Protein AF-0000000076598997 (afdb_homodimer)

Secondary structure (DSSP, 8-state):
--HHHHHSS-HHHHHHHHHHHHHHHHHHT---S-TTS-HHHHHHHHHHHHHH---HHHHHHHHTS-HHHHHHHHHHHHHHHHHHTGGGS--HHHHHTTS-EEEEEEEEE----TT-GGGEETTTTEEEEEEEEEE-TTS-EEEEPPPEETTS-HHHHHHHTTHHHHTTTS-EE--GGGBTBS-B-PPPPPTT----HHHHHHHHHHHHHHHHHHHHHHHHTTSGGGTS---S-HHHHHHHHHHHHHHHHHHHT-/--HHHHHSS-HHHHHHHHHHHHHHHHHHT---S-TTS-HHHHHHHHHHHHHH---HHHHHHHHTS-HHHHHHHHHHHHHHHHHHTGGGS--HHHHHTTS-EEEEEEEEE----TT-GGGEETTTTEEEEEEEEEE-TTS-EEEEPPPEETTS-HHHHHHHTTHHHHTTTS-EE--GGGBTBS-B-PPPPPTT----HHHHHHHHHHHHHHHHHHHHHHHHTTSGGGTS---S-HHHHHHHHHHHHHHHHHHHT-

InterPro domains:
  IPR027805 Transposase, Helix-turn-helix domain [PF13613] (45-85)
  IPR027806 Harbinger transposase-derived nuclease domain [PF13359] (103-247)

Solvent-accessible surface area (backbone atoms only — not comparable to full-atom values): 26616 Å² total; per-residue (Å²): 111,75,29,37,79,33,37,60,34,45,64,70,54,48,54,50,49,46,53,46,38,48,52,52,31,60,72,64,72,51,80,68,42,61,77,91,48,49,66,64,56,38,51,49,51,39,32,30,38,45,23,58,48,55,55,51,54,33,50,8,44,67,70,72,46,51,40,68,54,41,51,40,27,40,67,34,42,51,59,43,51,33,62,62,32,55,83,27,49,65,56,49,66,67,59,45,59,95,37,63,33,28,43,51,68,48,64,32,32,43,51,88,48,92,94,44,68,59,16,36,14,81,89,74,69,43,26,20,30,28,29,43,38,34,12,32,71,85,22,44,78,40,43,69,48,64,69,39,51,24,48,52,52,59,40,58,46,38,49,74,53,44,46,52,70,66,39,66,88,42,56,33,38,31,54,66,68,32,64,90,56,86,45,48,46,61,80,70,67,49,87,95,51,74,67,50,72,67,51,50,52,50,32,50,51,51,51,58,48,48,50,19,33,53,49,26,50,54,57,58,38,55,32,22,38,43,52,77,41,36,85,70,63,73,88,48,45,62,56,49,52,51,35,51,49,18,50,52,29,42,59,74,66,76,108,75,28,36,79,33,38,60,35,47,63,69,56,48,53,51,51,45,52,46,38,48,53,53,33,62,71,64,72,52,80,67,43,59,76,90,49,49,66,63,56,37,50,49,50,41,31,29,38,46,23,59,48,55,56,52,52,33,51,9,43,67,70,70,47,51,42,70,54,41,51,39,28,38,66,34,43,50,58,42,52,34,61,63,31,53,83,27,49,66,55,48,67,67,57,43,60,96,38,61,33,27,42,49,68,48,64,33,32,43,52,89,48,91,93,44,66,60,16,36,13,82,91,76,68,44,27,21,31,28,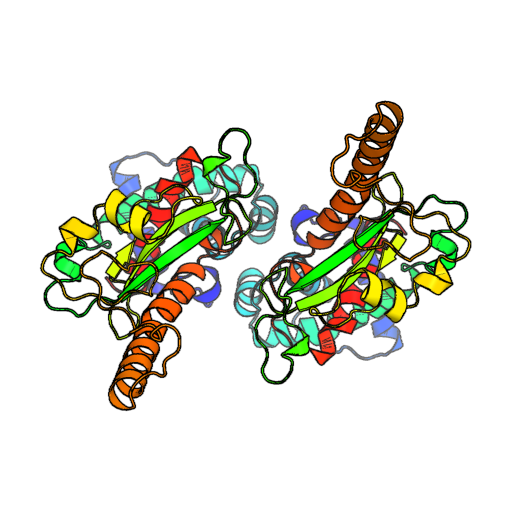30,42,38,33,12,32,73,83,22,45,80,39,43,68,47,64,70,38,51,23,48,52,51,61,40,58,46,39,50,74,53,44,48,54,71,66,40,66,90,42,57,32,38,31,54,65,68,34,63,91,57,88,46,48,46,61,80,71,64,50,88,95,52,72,66,49,73,67,52,49,53,51,34,51,51,50,51,58,47,48,51,18,32,53,50,28,50,52,57,57,37,57,32,22,37,43,52,76,42,36,85,69,62,73,87,49,46,61,57,49,52,51,34,52,49,20,50,51,29,42,60,74,67,79

Organism: Saccharopolyspora spinosa (NCBI:txid60894)

Foldseek 3Di:
DCLCLQLVAGPVLLVVLLVLLVVVCVVVVDQQADPVADSSRLSSLLSNCQLVVDQLCVSCVVSVHHSVNSVRSNVRVLVSLCVSLVVLQDDLLVLQPPAAKEKDKDWQAAFDDPPQCQQAAPVVRGGTWIKMWIAGLQQHTRDIFQTHRNNDQPLVVCVVSVVLVSCVVPAYAYECSVPPGNHDYQDDADVVHGDDPVSVVVNVVSVSSNVSNVSNVVSLCSSVSRPPHPHDDPVCVRVSSSSSSSSNSVRVPD/DCLCLQLVAGPVLLVVLLVLLVVVCVVVVDQQADPVADSSRLSSLLSNCQLVVDQLCVSCVVSVHHSVNSVRSNVRVLVSLCVSLVVLQDDLLVLQPPAAKEKDKDWQAAFDDPPQCQQAAPVVRGGTWIKMWIAGLQQHTRDIFQTHRNNDQPLVNCVVSVVLVSCVVPAYAYECSVPPGNHDYQDDADVVHGDDPVSVVVNVVSVSSNVSNVSNVVSLCSSVSRPPHPHDDPVCVRVSSSSSSSSNSVRVPD

Nearest PDB structures (foldseek):
  4ds4-assembly1_A  TM=4.817E-01  e=7.237E+00  Geobacillus kaustophilus HTA426
  3po4-assembly1_A  TM=4.121E-01  e=5.585E+00  Thermus aquaticus
  6p5c-assembly1_A  TM=4.788E-01  e=9.378E+00  Geobacillus stearothermophilus
  6ur2-assembly1_A  TM=4.073E-01  e=7.622E+00  Geobacillus stearothermophilus
  4ds4-assembly1_A  TM=4.816E-01  e=7.424E+00  Geobacillus kaustophilus HTA426

Radius of gyration: 25.44 Å; Cα contacts (8 Å, |Δi|>4): 843; chains: 2; bounding box: 68×63×60 Å

Structure (mmCIF, N/CA/C/O backbone):
data_AF-0000000076598997-model_v1
#
loop_
_entity.id
_entity.type
_entity.pdbx_description
1 polymer 'DDE superfamily endonuclease'
#
loop_
_atom_site.group_PDB
_atom_site.id
_atom_site.type_symbol
_atom_site.label_atom_id
_atom_site.label_alt_id
_atom_site.label_comp_id
_atom_site.label_asym_id
_atom_site.label_entity_id
_atom_site.label_seq_id
_atom_site.pdbx_PDB_ins_code
_atom_site.Cartn_x
_atom_site.Cartn_y
_atom_site.Cartn_z
_atom_site.occupancy
_atom_site.B_iso_or_equiv
_atom_site.auth_seq_id
_atom_site.auth_comp_id
_atom_site.auth_asym_id
_atom_site.auth_atom_id
_atom_site.pdbx_PDB_model_num
ATOM 1 N N . MET A 1 1 ? -20.531 1.032 13.383 1 53.44 1 MET A N 1
ATOM 2 C CA . MET A 1 1 ? -19.219 0.938 12.742 1 53.44 1 MET A CA 1
ATOM 3 C C . MET A 1 1 ? -18.125 1.504 13.641 1 53.44 1 MET A C 1
ATOM 5 O O . MET A 1 1 ? -18.328 2.516 14.312 1 53.44 1 MET A O 1
ATOM 9 N N . ARG A 1 2 ? -17.266 0.654 14.164 1 59.09 2 ARG A N 1
ATOM 10 C CA . ARG A 1 2 ? -16.094 1.183 14.852 1 59.09 2 ARG A CA 1
ATOM 11 C C . ARG A 1 2 ? -15.211 1.984 13.898 1 59.09 2 ARG A C 1
ATOM 13 O O . ARG A 1 2 ? -14.391 1.415 13.172 1 59.09 2 ARG A O 1
ATOM 20 N N . TYR A 1 3 ? -15.43 3.262 13.828 1 70.38 3 TYR A N 1
ATOM 21 C CA . TYR A 1 3 ? -15.102 4.16 12.727 1 70.38 3 TYR A CA 1
ATOM 22 C C . TYR A 1 3 ? -13.617 4.484 12.711 1 70.38 3 TYR A C 1
ATOM 24 O O . TYR A 1 3 ? -13.031 4.715 11.648 1 70.38 3 TYR A O 1
ATOM 32 N N . GLN A 1 4 ? -13.008 4.152 13.812 1 76.94 4 GLN A N 1
ATOM 33 C CA . GLN A 1 4 ? -11.695 4.781 13.914 1 76.94 4 GLN A CA 1
ATOM 34 C C . GLN A 1 4 ? -10.703 4.133 12.945 1 76.94 4 GLN A C 1
ATOM 36 O O . GLN A 1 4 ? -10.031 4.828 12.18 1 76.94 4 GLN A O 1
ATOM 41 N N . SER A 1 5 ? -10.758 2.873 12.844 1 81.31 5 SER A N 1
ATOM 42 C CA . SER A 1 5 ? -9.797 2.205 11.961 1 81.31 5 SER A CA 1
ATOM 43 C C . SER A 1 5 ? -10.203 2.33 10.5 1 81.31 5 SER A C 1
ATOM 45 O O . SER A 1 5 ? -9.352 2.389 9.617 1 81.31 5 SER A O 1
ATOM 47 N N . THR A 1 6 ? -11.414 2.496 10.273 1 89.12 6 THR A N 1
ATOM 48 C CA . THR A 1 6 ? -11.953 2.504 8.922 1 89.12 6 THR A CA 1
ATOM 49 C C . THR A 1 6 ? -11.898 3.906 8.32 1 89.12 6 THR A C 1
ATOM 51 O O . THR A 1 6 ? -11.477 4.082 7.18 1 89.12 6 THR A O 1
ATOM 54 N N . THR A 1 7 ? -12.211 4.891 9.18 1 92.25 7 THR A N 1
ATOM 55 C CA . THR A 1 7 ? -12.32 6.25 8.664 1 92.25 7 THR A CA 1
ATOM 56 C C . THR A 1 7 ? -11.195 7.129 9.203 1 92.25 7 THR A C 1
ATOM 58 O O . THR A 1 7 ? -10.945 8.219 8.68 1 92.25 7 THR A O 1
ATOM 61 N N . GLY A 1 8 ? -10.594 6.684 10.273 1 92.75 8 GLY A N 1
ATOM 62 C CA . GLY A 1 8 ? -9.586 7.5 10.938 1 92.75 8 GLY A CA 1
ATOM 63 C C . GLY A 1 8 ? -10.156 8.344 12.062 1 92.75 8 GLY A C 1
ATOM 64 O O . GLY A 1 8 ? -9.406 8.93 12.844 1 92.75 8 GLY A O 1
ATOM 65 N N . LEU A 1 9 ? -11.484 8.453 12.156 1 95 9 LEU A N 1
ATOM 66 C CA . LEU A 1 9 ? -12.156 9.25 13.18 1 95 9 LEU A CA 1
ATOM 67 C C . LEU A 1 9 ? -13.141 8.398 13.969 1 95 9 LEU A C 1
ATOM 69 O O . LEU A 1 9 ? -13.68 7.418 13.453 1 95 9 LEU A O 1
ATOM 73 N N . VAL A 1 10 ? -13.344 8.781 15.164 1 93.31 10 VAL A N 1
ATOM 74 C CA . VAL A 1 10 ? -14.352 8.102 15.969 1 93.31 10 VAL A CA 1
ATOM 75 C C . VAL A 1 10 ? -15.734 8.641 15.625 1 93.31 10 VAL A C 1
ATOM 77 O O . VAL A 1 10 ? -15.859 9.664 14.953 1 93.31 10 VAL A O 1
ATOM 80 N N . ALA A 1 11 ? -16.766 8.023 16.094 1 91.94 11 ALA A N 1
ATOM 81 C CA . ALA A 1 11 ? -18.156 8.312 15.703 1 91.94 11 ALA A CA 1
ATOM 82 C C . ALA A 1 11 ? -18.531 9.75 16.047 1 91.94 11 ALA A C 1
ATOM 84 O O . ALA A 1 11 ? -19.109 10.461 15.219 1 91.94 11 ALA A O 1
ATOM 85 N N . ASP A 1 12 ? -18.172 10.164 17.219 1 94.12 12 ASP A N 1
ATOM 86 C CA . ASP A 1 12 ? -18.516 11.516 17.656 1 94.12 12 ASP A CA 1
ATOM 87 C C . ASP A 1 12 ? -17.812 12.562 16.797 1 94.12 12 ASP A C 1
ATOM 89 O O . ASP A 1 12 ? -18.406 13.602 16.484 1 94.12 12 ASP A O 1
ATOM 93 N N . GLN A 1 13 ? -16.625 12.297 16.406 1 96.06 13 GLN A N 1
ATOM 94 C CA . GLN A 1 13 ? -15.875 13.219 15.555 1 96.06 13 GLN A CA 1
ATOM 95 C C . GLN A 1 13 ? -16.5 13.305 14.164 1 96.06 13 GLN A C 1
ATOM 97 O O . GLN A 1 13 ? -16.531 14.375 13.555 1 96.06 13 GLN A O 1
ATOM 102 N N . ILE A 1 14 ? -16.953 12.195 13.703 1 96.19 14 ILE A N 1
ATOM 103 C CA . ILE A 1 14 ? -17.594 12.18 12.391 1 96.19 14 ILE A CA 1
ATOM 104 C C . ILE A 1 14 ? -18.891 13 12.438 1 96.19 14 ILE A C 1
ATOM 106 O O . ILE A 1 14 ? -19.141 13.812 11.539 1 96.19 14 ILE A O 1
ATOM 110 N N . GLU A 1 15 ? -19.641 12.797 13.461 1 96.38 15 GLU A N 1
ATOM 111 C CA . GLU A 1 15 ? -20.891 13.523 13.609 1 96.38 15 GLU A CA 1
ATOM 112 C C . GLU A 1 15 ? -20.656 15.031 13.68 1 96.38 15 GLU A C 1
ATOM 114 O O . GLU A 1 15 ? -21.359 15.805 13.039 1 96.38 15 GLU A O 1
ATOM 119 N N . GLU A 1 16 ? -19.688 15.328 14.438 1 97.19 16 GLU A N 1
ATOM 120 C CA . GLU A 1 16 ? -19.344 16.75 14.555 1 97.19 16 GLU A CA 1
ATOM 121 C C . GLU A 1 16 ? -18.875 17.312 13.219 1 97.19 16 GLU A C 1
ATOM 123 O O . GLU A 1 16 ? -19.25 18.422 12.836 1 97.19 16 GLU A O 1
ATOM 128 N N . LEU A 1 17 ? -18.031 16.562 12.523 1 97.56 17 LEU A N 1
ATOM 129 C CA . LEU A 1 17 ? -17.531 17 11.219 1 97.56 17 LEU A CA 1
ATOM 130 C C . LEU A 1 17 ? -18.672 17.172 10.227 1 97.56 17 LEU A C 1
ATOM 132 O O . LEU A 1 17 ? -18.719 18.172 9.492 1 97.56 17 LEU A O 1
ATOM 136 N N . VAL A 1 18 ? -19.609 16.297 10.25 1 97.75 18 VAL A N 1
ATOM 137 C CA . VAL A 1 18 ? -20.766 16.359 9.383 1 97.75 18 VAL A CA 1
ATOM 138 C C . VAL A 1 18 ? -21.578 17.625 9.688 1 97.75 18 VAL A C 1
ATOM 140 O O . VAL A 1 18 ? -22.016 18.328 8.781 1 97.75 18 VAL A O 1
ATOM 143 N N . ALA A 1 19 ? -21.75 17.859 10.938 1 97.75 19 ALA A N 1
ATOM 144 C CA . ALA A 1 19 ? -22.484 19.047 11.359 1 97.75 19 ALA A CA 1
ATOM 145 C C . ALA A 1 19 ? -21.797 20.328 10.867 1 97.75 19 ALA A C 1
ATOM 147 O O . ALA A 1 19 ? -22.453 21.25 10.391 1 97.75 19 ALA A O 1
ATOM 148 N N . ARG A 1 20 ? -20.547 20.359 10.961 1 97.56 20 ARG A N 1
ATOM 149 C CA . ARG A 1 20 ? -19.781 21.531 10.516 1 97.56 20 ARG A CA 1
ATOM 150 C C . ARG A 1 20 ? -19.922 21.719 9.008 1 97.56 20 ARG A C 1
ATOM 152 O O . ARG A 1 20 ? -20.109 22.844 8.531 1 97.56 20 ARG A O 1
ATOM 159 N N . ILE A 1 21 ? -19.781 20.641 8.289 1 97.38 21 ILE A N 1
ATOM 160 C CA . ILE A 1 21 ? -19.875 20.719 6.836 1 97.38 21 ILE A CA 1
ATOM 161 C C . ILE A 1 21 ? -21.297 21.141 6.441 1 97.38 21 ILE A C 1
ATOM 163 O O . ILE A 1 21 ? -21.469 21.922 5.504 1 97.38 21 ILE A O 1
ATOM 167 N N . TRP A 1 22 ? -22.219 20.625 7.156 1 96.44 22 TRP A N 1
ATOM 168 C CA . TRP A 1 22 ? -23.609 21.016 6.918 1 96.44 22 TRP A CA 1
ATOM 169 C C . TRP A 1 22 ? -23.781 22.516 7.07 1 96.44 22 TRP A C 1
ATOM 171 O O . TRP A 1 22 ? -24.422 23.156 6.234 1 96.44 22 TRP A O 1
ATOM 181 N N . GLN A 1 23 ? -23.203 23.062 8.07 1 95.88 23 GLN A N 1
ATOM 182 C CA . GLN A 1 23 ? -23.281 24.5 8.297 1 95.88 23 GLN A CA 1
ATOM 183 C C . GLN A 1 23 ? -22.656 25.281 7.145 1 95.88 23 GLN A C 1
ATOM 185 O O . GLN A 1 23 ? -23.203 26.297 6.703 1 95.88 23 GLN A O 1
ATOM 190 N N . ILE A 1 24 ? -21.562 24.797 6.668 1 95.75 24 ILE A N 1
ATOM 191 C CA . ILE A 1 24 ? -20.875 25.453 5.566 1 95.75 24 ILE A CA 1
ATOM 192 C C . ILE A 1 24 ? -21.75 25.438 4.32 1 95.75 24 ILE A C 1
ATOM 194 O O . ILE A 1 24 ? -21.906 26.469 3.645 1 95.75 24 ILE A O 1
ATOM 198 N N . VAL A 1 25 ? -22.297 24.328 4.074 1 94.31 25 VAL A N 1
ATOM 199 C CA . VAL A 1 25 ? -23.094 24.125 2.875 1 94.31 25 VAL A CA 1
ATOM 200 C C . VAL A 1 25 ? -24.375 24.969 2.953 1 94.31 25 VAL A C 1
ATOM 202 O O . VAL A 1 25 ? -24.812 25.531 1.948 1 94.31 25 VAL A O 1
ATOM 205 N N . GLN A 1 26 ? -24.938 25.062 4.102 1 93 26 GLN A N 1
ATOM 206 C CA . GLN A 1 26 ? -26.141 25.859 4.297 1 93 26 GLN A CA 1
ATOM 207 C C . GLN A 1 26 ? -25.859 27.344 4.07 1 93 26 GLN A C 1
ATOM 209 O O . GLN A 1 26 ? -26.688 28.062 3.516 1 93 26 GLN A O 1
ATOM 214 N N . CYS A 1 27 ? -24.781 27.688 4.426 1 91.19 27 CYS A N 1
ATOM 215 C CA . CYS A 1 27 ? -24.406 29.078 4.262 1 91.19 27 CYS A CA 1
ATOM 216 C C . CYS A 1 27 ? -24.141 29.406 2.797 1 91.19 27 CYS A C 1
ATOM 218 O O . CYS A 1 27 ? -24.547 30.469 2.318 1 91.19 27 CYS A O 1
ATOM 220 N N . ARG A 1 28 ? -23.578 28.453 2.105 1 90 28 ARG A N 1
ATOM 221 C CA . ARG A 1 28 ? -23.25 28.672 0.701 1 90 28 ARG A CA 1
ATOM 222 C C . ARG A 1 28 ? -24.453 28.391 -0.193 1 90 28 ARG A C 1
ATOM 224 O O . ARG A 1 28 ? -24.453 28.766 -1.367 1 90 28 ARG A O 1
ATOM 231 N N . LYS A 1 29 ? -25.422 27.766 0.367 1 84.88 29 LYS A N 1
ATOM 232 C CA . LYS A 1 29 ? -26.609 27.359 -0.37 1 84.88 29 LYS A CA 1
ATOM 233 C C . LYS A 1 29 ? -26.25 26.594 -1.632 1 84.88 29 LYS A C 1
ATOM 235 O O . LYS A 1 29 ? -26.812 26.828 -2.699 1 84.88 29 LYS A O 1
ATOM 240 N N . GLU A 1 30 ? -25.141 25.875 -1.493 1 84.5 30 GLU A N 1
ATOM 241 C CA . GLU A 1 30 ? -24.688 25.078 -2.639 1 84.5 30 GLU A CA 1
ATOM 242 C C . GLU A 1 30 ? -24.172 23.719 -2.203 1 84.5 30 GLU A C 1
ATOM 244 O O . GLU A 1 30 ? -23.281 23.625 -1.354 1 84.5 30 GLU A O 1
ATOM 249 N N . GLN A 1 31 ? -24.922 22.75 -2.672 1 83.94 31 GLN A N 1
ATOM 250 C CA . GLN A 1 31 ? -24.438 21.391 -2.49 1 83.94 31 GLN A CA 1
ATOM 251 C C . GLN A 1 31 ? -23.641 20.922 -3.707 1 83.94 31 GLN A C 1
ATOM 253 O O . GLN A 1 31 ? -24.156 20.922 -4.828 1 83.94 31 GLN A O 1
ATOM 258 N N . VAL A 1 32 ? -22.422 20.516 -3.475 1 84.69 32 VAL A N 1
ATOM 259 C CA . VAL A 1 32 ? -21.5 20.297 -4.59 1 84.69 32 VAL A CA 1
ATOM 260 C C . VAL A 1 32 ? -21.281 18.797 -4.801 1 84.69 32 VAL A C 1
ATOM 262 O O . VAL A 1 32 ? -20.312 18.406 -5.449 1 84.69 32 VAL A O 1
ATOM 265 N N . TRP A 1 33 ? -22.125 17.906 -4.094 1 90.12 33 TRP A N 1
ATOM 266 C CA . TRP A 1 33 ? -22.094 16.469 -4.34 1 90.12 33 TRP A CA 1
ATOM 267 C C . TRP A 1 33 ? -23.484 15.93 -4.652 1 90.12 33 TRP A C 1
ATOM 269 O O . TRP A 1 33 ? -24.484 16.594 -4.391 1 90.12 33 TRP A O 1
ATOM 279 N N . PRO A 1 34 ? -23.531 14.812 -5.266 1 91.38 34 PRO A N 1
ATOM 280 C CA . PRO A 1 34 ? -24.828 14.289 -5.668 1 91.38 34 PRO A CA 1
ATOM 281 C C . PRO A 1 34 ? -25.797 14.133 -4.488 1 91.38 34 PRO A C 1
ATOM 283 O O . PRO A 1 34 ? -25.438 13.516 -3.48 1 91.38 34 PRO A O 1
ATOM 286 N N . PRO A 1 35 ? -26.938 14.578 -4.672 1 87.25 35 PRO A N 1
ATOM 287 C CA . PRO A 1 35 ? -27.906 14.531 -3.578 1 87.25 35 PRO A CA 1
ATOM 288 C C . PRO A 1 35 ? -28.297 13.102 -3.201 1 87.25 35 PRO A C 1
ATOM 290 O O . PRO A 1 35 ? -28.797 12.867 -2.092 1 87.25 35 PRO A O 1
ATOM 293 N N . THR A 1 36 ? -28.109 12.242 -4.125 1 89.62 36 THR A N 1
ATOM 294 C CA . THR A 1 36 ? -28.469 10.852 -3.879 1 89.62 36 THR A CA 1
ATOM 295 C C . THR A 1 36 ? -27.641 10.273 -2.738 1 89.62 36 THR A C 1
ATOM 297 O O . THR A 1 36 ? -28.031 9.266 -2.141 1 89.62 36 THR A O 1
ATOM 300 N N . VAL A 1 37 ? -26.625 10.969 -2.488 1 94.5 37 VAL A N 1
ATOM 301 C CA . VAL A 1 37 ? -25.781 10.531 -1.385 1 94.5 37 VAL A CA 1
ATOM 302 C C . VAL A 1 37 ? -25.938 11.477 -0.196 1 94.5 37 VAL A C 1
ATOM 304 O O . VAL A 1 37 ? -25.578 12.648 -0.275 1 94.5 37 VAL A O 1
ATOM 307 N N . GLY A 1 38 ? -26.484 11.031 0.815 1 95.5 38 GLY A N 1
ATOM 308 C CA . GLY A 1 38 ? -26.625 11.844 2.012 1 95.5 38 GLY A CA 1
ATOM 309 C C . GLY A 1 38 ? -25.297 12.367 2.533 1 95.5 38 GLY A C 1
ATOM 310 O O . GLY A 1 38 ? -24.25 11.773 2.289 1 95.5 38 GLY A O 1
ATOM 311 N N . LEU A 1 39 ? -25.406 13.445 3.258 1 96.44 39 LEU A N 1
ATOM 312 C CA . LEU A 1 39 ? -24.188 14.125 3.699 1 96.44 39 LEU A CA 1
ATOM 313 C C . LEU A 1 39 ? -23.328 13.211 4.566 1 96.44 39 LEU A C 1
ATOM 315 O O . LEU A 1 39 ? -22.125 13.117 4.363 1 96.44 39 LEU A O 1
ATOM 319 N N . TYR A 1 40 ? -23.984 12.578 5.531 1 96.25 40 TYR A N 1
ATOM 320 C CA . TYR A 1 40 ? -23.234 11.688 6.414 1 96.25 40 TYR A CA 1
ATOM 321 C C . TYR A 1 40 ? -22.5 10.617 5.617 1 96.25 40 TYR A C 1
ATOM 323 O O . TYR A 1 40 ? -21.312 10.367 5.84 1 96.25 40 TYR A O 1
ATOM 331 N N . ARG A 1 41 ? -23.203 10.094 4.719 1 95.62 41 ARG A N 1
ATOM 332 C CA . ARG A 1 41 ? -22.625 9.047 3.873 1 95.62 41 ARG A CA 1
ATOM 333 C C . ARG A 1 41 ? -21.516 9.609 2.988 1 95.62 41 ARG A C 1
ATOM 335 O O . ARG A 1 41 ? -20.5 8.953 2.783 1 95.62 41 ARG A O 1
ATOM 342 N N . ALA A 1 42 ? -21.688 10.75 2.502 1 97.31 42 ALA A N 1
ATOM 343 C CA . ALA A 1 42 ? -20.703 11.398 1.646 1 97.31 42 ALA A CA 1
ATOM 344 C C . ALA A 1 42 ? -19.406 11.664 2.41 1 97.31 42 ALA A C 1
ATOM 346 O O . ALA A 1 42 ? -18.312 11.422 1.892 1 97.31 42 ALA A O 1
ATOM 347 N N . VAL A 1 43 ? -19.594 12.109 3.607 1 97.56 43 VAL A N 1
ATOM 348 C CA . VAL A 1 43 ? -18.438 12.398 4.441 1 97.56 43 VAL A CA 1
ATOM 349 C C . VAL A 1 43 ? -17.719 11.094 4.785 1 97.56 43 VAL A C 1
ATOM 351 O O . VAL A 1 43 ? -16.484 11 4.66 1 97.56 43 VAL A O 1
ATOM 354 N N . THR A 1 44 ? -18.469 10.109 5.145 1 96 44 THR A N 1
ATOM 355 C CA . THR A 1 44 ? -17.891 8.828 5.523 1 96 44 THR A CA 1
ATOM 356 C C . THR A 1 44 ? -17.188 8.18 4.336 1 96 44 THR A C 1
ATOM 358 O O . THR A 1 44 ? -16.078 7.66 4.48 1 96 44 THR A O 1
ATOM 361 N N . LEU A 1 45 ? -17.797 8.25 3.248 1 96 45 LEU A N 1
ATOM 362 C CA . LEU A 1 45 ? -17.219 7.727 2.02 1 96 45 LEU A CA 1
ATOM 363 C C . LEU A 1 45 ? -15.875 8.398 1.729 1 96 45 LEU A C 1
ATOM 365 O O . LEU A 1 45 ? -14.891 7.723 1.417 1 96 45 LEU A O 1
ATOM 369 N N . THR A 1 46 ? -15.82 9.664 1.853 1 97.62 46 THR A N 1
ATOM 370 C CA . THR A 1 46 ? -14.609 10.438 1.589 1 97.62 46 THR A CA 1
ATOM 371 C C . THR A 1 46 ? -13.516 10.086 2.592 1 97.62 46 THR A C 1
ATOM 373 O O . THR A 1 46 ? -12.352 9.922 2.219 1 97.62 46 THR A O 1
ATOM 376 N N . LEU A 1 47 ? -13.922 9.938 3.834 1 97.44 47 LEU A N 1
ATOM 377 C CA . LEU A 1 47 ? -12.953 9.57 4.867 1 97.44 47 LEU A CA 1
ATOM 378 C C . LEU A 1 47 ? -12.383 8.18 4.602 1 97.44 47 LEU A C 1
ATOM 380 O O . LEU A 1 47 ? -11.172 7.969 4.754 1 97.44 47 LEU A O 1
ATOM 384 N N . VAL A 1 48 ? -13.219 7.277 4.207 1 95.62 48 VAL A N 1
ATOM 385 C CA . VAL A 1 48 ? -12.766 5.93 3.896 1 95.62 48 VAL A CA 1
ATOM 386 C C . VAL A 1 48 ? -11.812 5.965 2.707 1 95.62 48 VAL A C 1
ATOM 388 O O . VAL A 1 48 ? -10.789 5.273 2.701 1 95.62 48 VAL A O 1
ATOM 391 N N . TYR A 1 49 ? -12.133 6.789 1.801 1 95.69 49 TYR A N 1
ATOM 392 C CA . TYR A 1 49 ? -11.305 6.918 0.607 1 95.69 49 TYR A CA 1
ATOM 393 C C . TYR A 1 49 ? -9.891 7.363 0.968 1 95.69 49 TYR A C 1
ATOM 395 O O . TYR A 1 49 ? -8.914 6.715 0.588 1 95.69 49 TYR A O 1
ATOM 403 N N . VAL A 1 50 ? -9.75 8.383 1.752 1 96.25 50 VAL A N 1
ATOM 404 C CA . VAL A 1 50 ? -8.43 8.938 2.035 1 96.25 50 VAL A CA 1
ATOM 405 C C . VAL A 1 50 ? -7.719 8.07 3.072 1 96.25 50 VAL A C 1
ATOM 407 O O . VAL A 1 50 ? -6.492 7.957 3.055 1 96.25 50 VAL A O 1
ATOM 410 N N . ARG A 1 51 ? -8.5 7.414 3.959 1 96.62 51 ARG A N 1
ATOM 411 C CA . ARG A 1 51 ? -7.922 6.602 5.027 1 96.62 51 ARG A CA 1
ATOM 412 C C . ARG A 1 51 ? -7.367 5.289 4.477 1 96.62 51 ARG A C 1
ATOM 414 O O . ARG A 1 51 ? -6.301 4.836 4.895 1 96.62 51 ARG A O 1
ATOM 421 N N . GLN A 1 52 ? -8.102 4.723 3.512 1 94.88 52 GLN A N 1
ATOM 422 C CA . GLN A 1 52 ? -7.758 3.375 3.07 1 94.88 52 GLN A CA 1
ATOM 423 C C . GLN A 1 52 ? -7.098 3.4 1.695 1 94.88 52 GLN A C 1
ATOM 425 O O . GLN A 1 52 ? -6.473 2.42 1.284 1 94.88 52 GLN A O 1
ATOM 430 N N . ASN A 1 53 ? -7.242 4.469 0.977 1 94.19 53 ASN A N 1
ATOM 431 C CA . ASN A 1 53 ? -6.672 4.664 -0.353 1 94.19 53 ASN A CA 1
ATOM 432 C C . ASN A 1 53 ? -7.102 3.557 -1.313 1 94.19 53 ASN A C 1
ATOM 434 O O . ASN A 1 53 ? -6.277 3.012 -2.047 1 94.19 53 ASN A O 1
ATOM 438 N N . LEU A 1 54 ? -8.344 3.189 -1.225 1 92.88 54 LEU A N 1
ATOM 439 C CA . LEU A 1 54 ? -8.922 2.244 -2.172 1 92.88 54 LEU A CA 1
ATOM 440 C C . LEU A 1 54 ? -9.164 2.906 -3.523 1 92.88 54 LEU A C 1
ATOM 442 O O . LEU A 1 54 ? -9.289 4.133 -3.605 1 92.88 54 LEU A O 1
ATOM 446 N N . ASN A 1 55 ? -9.148 2.105 -4.562 1 91.69 55 ASN A N 1
ATOM 447 C CA . ASN A 1 55 ? -9.594 2.68 -5.828 1 91.69 55 ASN A CA 1
ATOM 448 C C . ASN A 1 55 ? -11.07 3.064 -5.785 1 91.69 55 ASN A C 1
ATOM 450 O O . ASN A 1 55 ? -11.844 2.477 -5.027 1 91.69 55 ASN A O 1
ATOM 454 N N . GLN A 1 56 ? -11.367 3.969 -6.566 1 93.19 56 GLN A N 1
ATOM 455 C CA . GLN A 1 56 ? -12.711 4.543 -6.48 1 93.19 56 GLN A CA 1
ATOM 456 C C . GLN A 1 56 ? -13.773 3.502 -6.805 1 93.19 56 GLN A C 1
ATOM 458 O O . GLN A 1 56 ? -14.867 3.527 -6.234 1 93.19 56 GLN A O 1
ATOM 463 N N . ALA A 1 57 ? -13.484 2.596 -7.691 1 91.94 57 ALA A N 1
ATOM 464 C CA . ALA A 1 57 ? -14.438 1.545 -8.031 1 91.94 57 ALA A CA 1
ATOM 465 C C . ALA A 1 57 ? -14.742 0.66 -6.828 1 91.94 57 ALA A C 1
ATOM 467 O O . ALA A 1 57 ? -15.898 0.308 -6.578 1 91.94 57 ALA A O 1
ATOM 468 N N . ALA A 1 58 ? -13.711 0.356 -6.094 1 91.88 58 ALA A N 1
ATOM 469 C CA . ALA A 1 58 ? -13.883 -0.462 -4.898 1 91.88 58 ALA A CA 1
ATOM 470 C C . ALA A 1 58 ? -14.695 0.281 -3.838 1 91.88 58 ALA A C 1
ATOM 472 O O . ALA A 1 58 ? -15.57 -0.302 -3.197 1 91.88 58 ALA A O 1
ATOM 473 N N . VAL A 1 59 ? -14.398 1.557 -3.682 1 92.62 59 VAL A N 1
ATOM 474 C CA . VAL A 1 59 ? -15.164 2.371 -2.744 1 92.62 59 VAL A CA 1
ATOM 475 C C . VAL A 1 59 ? -16.641 2.371 -3.145 1 92.62 59 VAL A C 1
ATOM 477 O O . VAL A 1 59 ? -17.516 2.188 -2.301 1 92.62 59 VAL A O 1
ATOM 480 N N . GLY A 1 60 ? -16.859 2.602 -4.414 1 92.88 60 GLY A N 1
ATOM 481 C CA . GLY A 1 60 ? -18.219 2.582 -4.918 1 92.88 60 GLY A CA 1
ATOM 482 C C . GLY A 1 60 ? -18.953 1.286 -4.617 1 92.88 60 GLY A C 1
ATOM 483 O O . GLY A 1 60 ? -20.078 1.304 -4.129 1 92.88 60 GLY A O 1
ATOM 484 N N . ASP A 1 61 ? -18.312 0.195 -4.852 1 90.75 61 ASP A N 1
ATOM 485 C CA . ASP A 1 61 ? -18.906 -1.117 -4.613 1 90.75 61 ASP A CA 1
ATOM 486 C C . ASP A 1 61 ? -19.234 -1.316 -3.133 1 90.75 61 ASP A C 1
ATOM 488 O O . ASP A 1 61 ? -20.281 -1.85 -2.787 1 90.75 61 ASP A O 1
ATOM 492 N N . LEU A 1 62 ? -18.391 -0.866 -2.316 1 88.19 62 LEU A N 1
ATOM 493 C CA . LEU A 1 62 ? -18.547 -1.062 -0.879 1 88.19 62 LEU A CA 1
ATOM 494 C C . LEU A 1 62 ? -19.641 -0.155 -0.326 1 88.19 62 LEU A C 1
ATOM 496 O O . LEU A 1 62 ? -20.281 -0.492 0.667 1 88.19 62 LEU A O 1
ATOM 500 N N . PHE A 1 63 ? -19.875 0.969 -1.012 1 91 63 PHE A N 1
ATOM 501 C CA . PHE A 1 63 ? -20.891 1.917 -0.556 1 91 63 PHE A CA 1
ATOM 502 C C . PHE A 1 63 ? -22.156 1.794 -1.385 1 91 63 PHE A C 1
ATOM 504 O O . PHE A 1 63 ? -23.156 2.469 -1.109 1 91 63 PHE A O 1
ATOM 511 N N . GLY A 1 64 ? -22.094 0.981 -2.402 1 89.75 64 GLY A N 1
ATOM 512 C CA . GLY A 1 64 ? -23.281 0.778 -3.234 1 89.75 64 GLY A CA 1
ATOM 513 C C . GLY A 1 64 ? -23.578 1.954 -4.145 1 89.75 64 GLY A C 1
ATOM 514 O O . GLY A 1 64 ? -24.734 2.334 -4.32 1 89.75 64 GLY A O 1
ATOM 515 N N . VAL A 1 65 ? -22.562 2.602 -4.621 1 93.31 65 VAL A N 1
ATOM 516 C CA . VAL A 1 65 ? -22.703 3.701 -5.57 1 93.31 65 VAL A CA 1
ATOM 517 C C . VAL A 1 65 ? -21.75 3.5 -6.738 1 93.31 65 VAL A C 1
ATOM 519 O O . VAL A 1 65 ? -20.875 2.635 -6.691 1 93.31 65 VAL A O 1
ATOM 522 N N . SER A 1 66 ? -21.953 4.246 -7.805 1 93.5 66 SER A N 1
ATOM 523 C CA . SER A 1 66 ? -21.094 4.129 -8.977 1 93.5 66 SER A CA 1
ATOM 524 C C . SER A 1 66 ? -19.75 4.836 -8.766 1 93.5 66 SER A C 1
ATOM 526 O O . SER A 1 66 ? -19.641 5.691 -7.883 1 93.5 66 SER A O 1
ATOM 528 N N . GLN A 1 67 ? -18.781 4.43 -9.547 1 93.56 67 GLN A N 1
ATOM 529 C CA . GLN A 1 67 ? -17.453 5.043 -9.461 1 93.56 67 GLN A CA 1
ATOM 530 C C . GLN A 1 67 ? -17.531 6.535 -9.766 1 93.56 67 GLN A C 1
ATOM 532 O O . GLN A 1 67 ? -16.922 7.348 -9.055 1 93.56 67 GLN A O 1
ATOM 537 N N . PRO A 1 68 ? -18.281 6.984 -10.758 1 95.31 68 PRO A N 1
ATOM 538 C CA . PRO A 1 68 ? -18.375 8.43 -10.984 1 95.31 68 PRO A CA 1
ATOM 539 C C . PRO A 1 68 ? -19 9.172 -9.797 1 95.31 68 PRO A C 1
ATOM 541 O O . PRO A 1 68 ? -18.594 10.297 -9.492 1 95.31 68 PRO A O 1
ATOM 544 N N . THR A 1 69 ? -19.953 8.508 -9.164 1 96.12 69 THR A N 1
ATOM 545 C CA . THR A 1 69 ? -20.547 9.117 -7.98 1 96.12 69 THR A CA 1
ATOM 546 C C . THR A 1 69 ? -19.5 9.297 -6.883 1 96.12 69 THR A C 1
ATOM 548 O O . THR A 1 69 ? -19.453 10.336 -6.227 1 96.12 69 THR A O 1
ATOM 551 N N . VAL A 1 70 ? -18.672 8.289 -6.688 1 96 70 VAL A N 1
ATOM 552 C CA . VAL A 1 70 ? -17.594 8.383 -5.715 1 96 70 VAL A CA 1
ATOM 553 C C . VAL A 1 70 ? -16.688 9.578 -6.051 1 96 70 VAL A C 1
ATOM 555 O O . VAL A 1 70 ? -16.328 10.359 -5.168 1 96 70 VAL A O 1
ATOM 558 N N . SER A 1 71 ? -16.422 9.719 -7.332 1 96.12 71 SER A N 1
ATOM 559 C CA . SER A 1 71 ? -15.562 10.805 -7.781 1 96.12 71 SER A CA 1
ATOM 560 C C . SER A 1 71 ? -16.188 12.164 -7.465 1 96.12 71 SER A C 1
ATOM 562 O O . SER A 1 71 ? -15.5 13.055 -6.941 1 96.12 71 SER A O 1
ATOM 564 N N . ARG A 1 72 ? -17.375 12.297 -7.699 1 96.88 72 ARG A N 1
ATOM 565 C CA . ARG A 1 72 ? -18.062 13.562 -7.461 1 96.88 72 ARG A CA 1
ATOM 566 C C . ARG A 1 72 ? -18.156 13.859 -5.969 1 96.88 72 ARG A C 1
ATOM 568 O O . ARG A 1 72 ? -17.984 15.008 -5.551 1 96.88 72 ARG A O 1
ATOM 575 N N . VAL A 1 73 ? -18.469 12.836 -5.238 1 97.62 73 VAL A N 1
ATOM 576 C CA . VAL A 1 73 ? -18.547 13.008 -3.791 1 97.62 73 VAL A CA 1
ATOM 577 C C . VAL A 1 73 ? -17.188 13.43 -3.236 1 97.62 73 VAL A C 1
ATOM 579 O O . VAL A 1 73 ? -17.094 14.414 -2.494 1 97.62 73 VAL A O 1
ATOM 582 N N . TYR A 1 74 ? -16.188 12.734 -3.633 1 97.19 74 TYR A N 1
ATOM 583 C CA . TYR A 1 74 ? -14.828 13.023 -3.176 1 97.19 74 TYR A CA 1
ATOM 584 C C . TYR A 1 74 ? -14.43 14.445 -3.529 1 97.19 74 TYR A C 1
ATOM 586 O O . TYR A 1 74 ? -13.922 15.188 -2.68 1 97.19 74 TYR A O 1
ATOM 594 N N . ARG A 1 75 ? -14.703 14.859 -4.699 1 95.88 75 ARG A N 1
ATOM 595 C CA . ARG A 1 75 ? -14.336 16.188 -5.18 1 95.88 75 ARG A CA 1
ATOM 596 C C . ARG A 1 75 ? -15.117 17.266 -4.445 1 95.88 75 ARG A C 1
ATOM 598 O O . ARG A 1 75 ? -14.609 18.375 -4.238 1 95.88 75 ARG A O 1
ATOM 605 N N . GLY A 1 76 ? -16.25 16.953 -4.078 1 96.12 76 GLY A N 1
ATOM 606 C CA . GLY A 1 76 ? -17.094 17.922 -3.404 1 96.12 76 GLY A CA 1
ATOM 607 C C . GLY A 1 76 ? -16.828 18 -1.912 1 96.12 76 GLY A C 1
ATOM 608 O O . GLY A 1 76 ? -16.812 19.094 -1.34 1 96.12 76 GLY A O 1
ATOM 609 N N . ILE A 1 77 ? -16.625 16.875 -1.311 1 97.69 77 ILE A N 1
ATOM 610 C CA . ILE A 1 77 ? -16.625 16.797 0.146 1 97.69 77 ILE A CA 1
ATOM 611 C C . ILE A 1 77 ? -15.219 17.094 0.681 1 97.69 77 ILE A C 1
ATOM 613 O O . ILE A 1 77 ? -15.07 17.719 1.734 1 97.69 77 ILE A O 1
ATOM 617 N N . LEU A 1 78 ? -14.18 16.688 -0.035 1 97.75 78 LEU A N 1
ATOM 618 C CA . LEU A 1 78 ? -12.828 16.812 0.48 1 97.75 78 LEU A CA 1
ATOM 619 C C . LEU A 1 78 ? -12.492 18.266 0.783 1 97.75 78 LEU A C 1
ATOM 621 O O . LEU A 1 78 ? -12.023 18.578 1.879 1 97.75 78 LEU A O 1
ATOM 625 N N . PRO A 1 79 ? -12.797 19.188 -0.154 1 96.5 79 PRO A N 1
ATOM 626 C CA . PRO A 1 79 ? -12.516 20.594 0.165 1 96.5 79 PRO A CA 1
ATOM 627 C C . PRO A 1 79 ? -13.328 21.094 1.359 1 96.5 79 PRO A C 1
ATOM 629 O O . PRO A 1 79 ? -12.844 21.922 2.127 1 96.5 79 PRO A O 1
ATOM 632 N N . LEU A 1 80 ? -14.492 20.609 1.521 1 97.62 80 LEU A N 1
ATOM 633 C CA . LEU A 1 80 ? -15.328 21.016 2.646 1 97.62 80 LEU A CA 1
ATOM 634 C C . LEU A 1 80 ? -14.727 20.531 3.967 1 97.62 80 LEU A C 1
ATOM 636 O O . LEU A 1 80 ? -14.805 21.234 4.98 1 97.62 80 LEU A O 1
ATOM 640 N N . ILE A 1 81 ? -14.164 19.344 3.92 1 98.19 81 ILE A N 1
ATOM 641 C CA . ILE A 1 81 ? -13.469 18.844 5.098 1 98.19 81 ILE A CA 1
ATOM 642 C C . ILE A 1 81 ? -12.312 19.766 5.445 1 98.19 81 ILE A C 1
ATOM 644 O O . ILE A 1 81 ? -12.125 20.141 6.609 1 98.19 81 ILE A O 1
ATOM 648 N N . GLY A 1 82 ? -11.602 20.188 4.422 1 97.69 82 GLY A N 1
ATOM 649 C CA . GLY A 1 82 ? -10.516 21.125 4.637 1 97.69 82 GLY A CA 1
ATOM 650 C C . GLY A 1 82 ? -10.969 22.422 5.266 1 97.69 82 GLY A C 1
ATOM 651 O O . GLY A 1 82 ? -10.328 22.938 6.188 1 97.69 82 GLY A O 1
ATOM 652 N N . GLU A 1 83 ? -12 22.891 4.766 1 96.81 83 GLU A N 1
ATOM 653 C CA . GLU A 1 83 ? -12.547 24.156 5.273 1 96.81 83 GLU A CA 1
ATOM 654 C C . GLU A 1 83 ? -13.055 24 6.703 1 96.81 83 GLU A C 1
ATOM 656 O O . GLU A 1 83 ? -12.773 24.828 7.562 1 96.81 83 GLU A O 1
ATOM 661 N N . ALA A 1 84 ? -13.734 22.9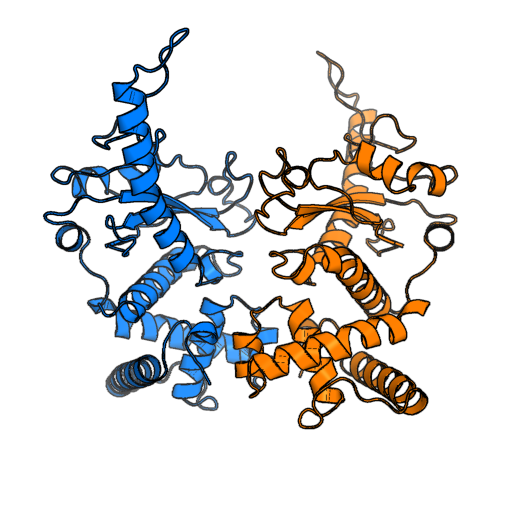38 6.945 1 97.5 84 ALA A N 1
ATOM 662 C CA . ALA A 1 84 ? -14.336 22.688 8.258 1 97.5 84 ALA A CA 1
ATOM 663 C C . ALA A 1 84 ? -13.258 22.516 9.32 1 97.5 84 ALA A C 1
ATOM 665 O O . ALA A 1 84 ? -13.477 22.859 10.492 1 97.5 84 ALA A O 1
ATOM 666 N N . LEU A 1 85 ? -12.086 22.047 8.875 1 97.62 85 LEU A N 1
ATOM 667 C CA . LEU A 1 85 ? -11.078 21.672 9.867 1 97.62 85 LEU A CA 1
ATOM 668 C C . LEU A 1 85 ? -9.891 22.625 9.828 1 97.62 85 LEU A C 1
ATOM 670 O O . LEU A 1 85 ? -8.867 22.375 10.477 1 97.62 85 LEU A O 1
ATOM 674 N N . CYS A 1 86 ? -9.984 23.719 9.172 1 93.38 86 CYS A N 1
ATOM 675 C CA . CYS A 1 86 ? -8.867 24.625 8.93 1 93.38 86 CYS A CA 1
ATOM 676 C C . CYS A 1 86 ? -8.312 25.172 10.234 1 93.38 86 CYS A C 1
ATOM 678 O O . CYS A 1 86 ? -7.105 25.391 10.359 1 93.38 86 CYS A O 1
ATOM 680 N N . LEU A 1 87 ? -9.164 25.312 11.234 1 93.25 87 LEU A N 1
ATOM 681 C CA . LEU A 1 87 ? -8.75 25.953 12.484 1 93.25 87 LEU A CA 1
ATOM 682 C C . LEU A 1 87 ? -8.102 24.922 13.414 1 93.25 87 LEU A C 1
ATOM 684 O O . LEU A 1 87 ? -7.551 25.297 14.453 1 93.25 87 LEU A O 1
ATOM 688 N N . HIS A 1 88 ? -8.141 23.688 13.016 1 94.56 88 HIS A N 1
ATOM 689 C CA . HIS A 1 88 ? -7.582 22.641 13.867 1 94.56 88 HIS A CA 1
ATOM 690 C C . HIS A 1 88 ? -6.086 22.484 13.633 1 94.56 88 HIS A C 1
ATOM 692 O O . HIS A 1 88 ? -5.395 21.828 14.422 1 94.56 88 HIS A O 1
ATOM 698 N N . VAL A 1 89 ? -5.531 23.047 12.617 1 94.81 89 VAL A N 1
ATOM 699 C CA . VAL A 1 89 ? -4.102 22.984 12.352 1 94.81 89 VAL A CA 1
ATOM 700 C C . VAL A 1 89 ? -3.383 24.109 13.094 1 94.81 89 VAL A C 1
ATOM 702 O O . VAL A 1 89 ? -3.582 25.297 12.789 1 94.81 89 VAL A O 1
ATOM 705 N N . PRO A 1 90 ? -2.615 23.828 13.984 1 93.81 90 PRO A N 1
ATOM 706 C CA . PRO A 1 90 ? -1.915 24.875 14.727 1 93.81 90 PRO A CA 1
ATOM 707 C C . PRO A 1 90 ? -0.812 25.531 13.906 1 93.81 90 PRO A C 1
ATOM 709 O O . PRO A 1 90 ? -0.27 24.922 12.984 1 93.81 90 PRO A O 1
ATOM 712 N N . ASP A 1 91 ? -0.623 26.766 14.289 1 93.06 91 ASP A N 1
ATOM 713 C CA . ASP A 1 91 ? 0.582 27.406 13.781 1 93.06 91 ASP A CA 1
ATOM 714 C C . ASP A 1 91 ? 1.84 26.734 14.32 1 93.06 91 ASP A C 1
ATOM 716 O O . ASP A 1 91 ? 1.976 26.547 15.531 1 93.06 91 ASP A O 1
ATOM 720 N N . LEU A 1 92 ? 2.619 26.359 13.391 1 93.56 92 LEU A N 1
ATOM 721 C CA . LEU A 1 92 ? 3.793 25.594 13.805 1 93.56 92 LEU A CA 1
ATOM 722 C C . LEU A 1 92 ? 4.574 26.344 14.883 1 93.56 92 LEU A C 1
ATOM 724 O O . LEU A 1 92 ? 5.023 25.734 15.859 1 93.56 92 LEU A O 1
ATOM 728 N N . GLU A 1 93 ? 4.754 27.641 14.734 1 93 93 GLU A N 1
ATOM 729 C CA . GLU A 1 93 ? 5.5 28.438 15.703 1 93 93 GLU A CA 1
ATOM 730 C C . GLU A 1 93 ? 4.887 28.328 17.094 1 93 93 GLU A C 1
ATOM 732 O O . GLU A 1 93 ? 5.605 28.25 18.094 1 93 93 GLU A O 1
ATOM 737 N N . GLU A 1 94 ? 3.646 28.328 17.094 1 92.69 94 GLU A N 1
ATOM 738 C CA . GLU A 1 94 ? 2.943 28.219 18.375 1 92.69 94 GLU A CA 1
ATOM 739 C C . GLU A 1 94 ? 3.037 26.797 18.938 1 92.69 94 GLU A C 1
ATOM 741 O O . GLU A 1 94 ? 3.221 26.625 20.141 1 92.69 94 GLU A O 1
ATOM 746 N N . ALA A 1 95 ? 2.955 25.859 18.094 1 94 95 ALA A N 1
ATOM 747 C CA . ALA A 1 95 ? 2.928 24.453 18.5 1 94 95 ALA A CA 1
ATOM 748 C C . ALA A 1 95 ? 4.273 24.031 19.078 1 94 95 ALA A C 1
ATOM 750 O O . ALA A 1 95 ? 4.328 23.188 19.969 1 94 95 ALA A O 1
ATOM 751 N N . ILE A 1 96 ? 5.305 24.672 18.641 1 95.19 96 ILE A N 1
ATOM 752 C CA . ILE A 1 96 ? 6.633 24.203 19.016 1 95.19 96 ILE A CA 1
ATOM 753 C C . ILE A 1 96 ? 7.176 25.031 20.172 1 95.19 96 ILE A C 1
ATOM 755 O O . ILE A 1 96 ? 8.234 24.719 20.719 1 95.19 96 ILE A O 1
ATOM 759 N N . ARG A 1 97 ? 6.508 26.047 20.516 1 92.19 97 ARG A N 1
ATOM 760 C CA . ARG A 1 97 ? 7.008 26.953 21.547 1 92.19 97 ARG A CA 1
ATOM 761 C C . ARG A 1 97 ? 7.289 26.219 22.844 1 92.19 97 ARG A C 1
ATOM 763 O O . ARG A 1 97 ? 6.418 25.516 23.375 1 92.19 97 ARG A O 1
ATOM 770 N N . GLY A 1 98 ? 8.531 26.375 23.25 1 91.81 98 GLY A N 1
ATOM 771 C CA . GLY A 1 98 ? 8.914 25.844 24.547 1 91.81 98 GLY A CA 1
ATOM 772 C C . GLY A 1 98 ? 9.078 24.328 24.547 1 91.81 98 GLY A C 1
ATOM 773 O O . GLY A 1 98 ? 9.109 23.703 25.609 1 91.81 98 GLY A O 1
ATOM 774 N N . ARG A 1 99 ? 9.125 23.688 23.422 1 93.88 99 ARG A N 1
ATOM 775 C CA . ARG A 1 99 ? 9.219 22.234 23.344 1 93.88 99 ARG A CA 1
ATOM 776 C C . ARG A 1 99 ? 10.523 21.797 22.688 1 93.88 99 ARG A C 1
ATOM 778 O O . ARG A 1 99 ? 11.148 22.578 21.953 1 93.88 99 ARG A O 1
ATOM 785 N N . LEU A 1 100 ? 10.969 20.688 23.141 1 96.31 100 LEU A N 1
ATOM 786 C CA . LEU A 1 100 ? 11.93 19.969 22.328 1 96.31 100 LEU A CA 1
ATOM 787 C C . LEU A 1 100 ? 11.234 19.297 21.141 1 96.31 100 LEU A C 1
ATOM 789 O O . LEU A 1 100 ? 10.305 18.5 21.328 1 96.31 100 LEU A O 1
ATOM 793 N N . VAL A 1 101 ? 11.664 19.656 19.984 1 97.62 101 VAL A N 1
ATOM 794 C CA . VAL A 1 101 ? 10.961 19.219 18.781 1 97.62 101 VAL A CA 1
ATOM 795 C C . VAL A 1 101 ? 11.781 18.156 18.062 1 97.62 101 VAL A C 1
ATOM 797 O O . VAL A 1 101 ? 13.008 18.281 17.953 1 97.62 101 VAL A O 1
ATOM 800 N N . LEU A 1 102 ? 11.133 17.141 17.672 1 98.12 102 LEU A N 1
ATOM 801 C CA . LEU A 1 102 ? 11.734 16.109 16.828 1 98.12 102 LEU A CA 1
ATOM 802 C C . LEU A 1 102 ? 11.328 16.297 15.375 1 98.12 102 LEU A C 1
ATOM 804 O O . LEU A 1 102 ? 10.148 16.5 15.078 1 98.12 102 LEU A O 1
ATOM 808 N N . VAL A 1 103 ? 12.312 16.25 14.461 1 97.62 103 VAL A N 1
ATOM 809 C CA . VAL A 1 103 ? 12.023 16.484 13.047 1 97.62 103 VAL A CA 1
ATOM 810 C C . VAL A 1 103 ? 12.523 15.289 12.227 1 97.62 103 VAL A C 1
ATOM 812 O O . VAL A 1 103 ? 13.602 14.75 12.5 1 97.62 103 VAL A O 1
ATOM 815 N N . ASP A 1 104 ? 11.812 14.891 11.305 1 97.38 104 ASP A N 1
ATOM 816 C CA . ASP A 1 104 ? 12.188 13.859 10.352 1 97.38 104 ASP A CA 1
ATOM 817 C C . ASP A 1 104 ? 11.445 14.039 9.023 1 97.38 104 ASP A C 1
ATOM 819 O O . ASP A 1 104 ? 10.375 14.641 8.992 1 97.38 104 ASP A O 1
ATOM 823 N N . GLY A 1 105 ? 12.078 13.578 7.98 1 96.12 105 GLY A N 1
ATOM 824 C CA . GLY A 1 105 ? 11.453 13.617 6.668 1 96.12 105 GLY A CA 1
ATOM 825 C C . GLY A 1 105 ? 10.797 12.305 6.273 1 96.12 105 GLY A C 1
ATOM 826 O O . GLY A 1 105 ? 11.242 11.234 6.695 1 96.12 105 GLY A O 1
ATOM 827 N N . THR A 1 106 ? 9.766 12.398 5.527 1 95.5 106 THR A N 1
ATOM 828 C CA . THR A 1 106 ? 9.117 11.219 4.965 1 95.5 106 THR A CA 1
ATOM 829 C C . THR A 1 106 ? 8.578 11.508 3.57 1 95.5 106 THR A C 1
ATOM 831 O O . THR A 1 106 ? 8.391 12.672 3.201 1 95.5 106 THR A O 1
ATOM 834 N N . ASP A 1 107 ? 8.375 10.469 2.795 1 94.81 107 ASP A N 1
ATOM 835 C CA . ASP A 1 107 ? 7.902 10.672 1.427 1 94.81 107 ASP A CA 1
ATOM 836 C C . ASP A 1 107 ? 6.426 10.305 1.294 1 94.81 107 ASP A C 1
ATOM 838 O O . ASP A 1 107 ? 5.914 9.484 2.059 1 94.81 107 ASP A O 1
ATOM 842 N N . VAL A 1 108 ? 5.781 10.953 0.443 1 96.38 108 VAL A N 1
ATOM 843 C CA . VAL A 1 108 ? 4.461 10.594 -0.067 1 96.38 108 VAL A CA 1
ATOM 844 C C . VAL A 1 108 ? 4.586 10.062 -1.493 1 96.38 108 VAL A C 1
ATOM 846 O O . VAL A 1 108 ? 4.754 10.836 -2.438 1 96.38 108 VAL A O 1
ATOM 849 N N . PRO A 1 109 ? 4.406 8.766 -1.64 1 94.5 109 PRO A N 1
ATOM 850 C CA . PRO A 1 109 ? 4.656 8.172 -2.953 1 94.5 109 PRO A CA 1
ATOM 851 C C . PRO A 1 109 ? 3.609 8.57 -3.992 1 94.5 109 PRO A C 1
ATOM 853 O O . PRO A 1 109 ? 2.422 8.672 -3.67 1 94.5 109 PRO A O 1
ATOM 856 N N . THR A 1 110 ? 3.963 8.836 -5.219 1 92.94 110 THR A N 1
ATOM 857 C CA . THR A 1 110 ? 3.068 9.266 -6.285 1 92.94 110 THR A CA 1
ATOM 858 C C . THR A 1 110 ? 3.199 8.352 -7.5 1 92.94 110 THR A C 1
ATOM 860 O O . THR A 1 110 ? 2.383 8.414 -8.422 1 92.94 110 THR A O 1
ATOM 863 N N . GLY A 1 111 ? 4.109 7.402 -7.527 1 85.56 111 GLY A N 1
ATOM 864 C CA . GLY A 1 111 ? 4.426 6.676 -8.75 1 85.56 111 GLY A CA 1
ATOM 865 C C . GLY A 1 111 ? 5.172 7.516 -9.766 1 85.56 111 GLY A C 1
ATOM 866 O O . GLY A 1 111 ? 5.344 8.719 -9.578 1 85.56 111 GLY A O 1
ATOM 867 N N . ASN A 1 112 ? 5.566 6.902 -10.805 1 82.25 112 ASN A N 1
ATOM 868 C CA . ASN A 1 112 ? 6.266 7.613 -11.867 1 82.25 112 ASN A CA 1
ATOM 869 C C . ASN A 1 112 ? 5.305 8.461 -12.695 1 82.25 112 ASN A C 1
ATOM 871 O O . ASN A 1 112 ? 4.262 7.977 -13.133 1 82.25 112 ASN A O 1
ATOM 875 N N . ARG A 1 113 ? 5.598 9.727 -12.633 1 86.06 113 ARG A N 1
ATOM 876 C CA . ARG A 1 113 ? 4.809 10.68 -13.406 1 86.06 113 ARG A CA 1
ATOM 877 C C . ARG A 1 113 ? 5.664 11.367 -14.461 1 86.06 113 ARG A C 1
ATOM 879 O O . ARG A 1 113 ? 6.723 11.922 -14.148 1 86.06 113 ARG A O 1
ATOM 886 N N . ALA A 1 114 ? 5.172 11.266 -15.68 1 83.69 114 ALA A N 1
ATOM 887 C CA . ALA A 1 114 ? 5.902 11.922 -16.75 1 83.69 114 ALA A CA 1
ATOM 888 C C . ALA A 1 114 ? 6.113 13.406 -16.453 1 83.69 114 ALA A C 1
ATOM 890 O O . ALA A 1 114 ? 5.191 14.086 -15.992 1 83.69 114 ALA A O 1
ATOM 891 N N . GLY A 1 115 ? 7.332 13.961 -16.609 1 84.31 115 GLY A N 1
ATOM 892 C CA . GLY A 1 115 ? 7.625 15.375 -16.438 1 84.31 115 GLY A CA 1
ATOM 893 C C . GLY A 1 115 ? 7.988 15.727 -15.008 1 84.31 115 GLY A C 1
ATOM 894 O O . GLY A 1 115 ? 8.273 16.891 -14.703 1 84.31 115 GLY A O 1
ATOM 895 N N . HIS A 1 116 ? 7.914 14.812 -14.133 1 87.12 116 HIS A N 1
ATOM 896 C CA . HIS A 1 116 ? 8.203 15.078 -12.727 1 87.12 116 HIS A CA 1
ATOM 897 C C . HIS A 1 116 ? 9.312 14.164 -12.219 1 87.12 116 HIS A C 1
ATOM 899 O O . HIS A 1 116 ? 9.18 13.555 -11.148 1 87.12 116 HIS A O 1
ATOM 905 N N . GLU A 1 117 ? 10.352 14.086 -12.914 1 84.75 117 GLU A N 1
ATOM 906 C CA . GLU A 1 117 ? 11.484 13.234 -12.578 1 84.75 117 GLU A CA 1
ATOM 907 C C . GLU A 1 117 ? 12.172 13.703 -11.305 1 84.75 117 GLU A C 1
ATOM 909 O O . GLU A 1 117 ? 12.82 12.906 -10.609 1 84.75 117 GLU A O 1
ATOM 914 N N . ASP A 1 118 ? 11.945 14.984 -11.023 1 86.88 118 ASP A N 1
ATOM 915 C CA . ASP A 1 118 ? 12.539 15.555 -9.82 1 86.88 118 ASP A CA 1
ATOM 916 C C . ASP A 1 118 ? 11.914 14.953 -8.562 1 86.88 118 ASP A C 1
ATOM 918 O O . ASP A 1 118 ? 12.445 15.125 -7.461 1 86.88 118 ASP A O 1
ATOM 922 N N . ASN A 1 119 ? 10.883 14.219 -8.766 1 89.75 119 ASN A N 1
ATOM 923 C CA . ASN A 1 119 ? 10.211 13.594 -7.629 1 89.75 119 ASN A CA 1
ATOM 924 C C . ASN A 1 119 ? 10.836 12.25 -7.281 1 89.75 119 ASN A C 1
ATOM 926 O O . ASN A 1 119 ? 10.531 11.672 -6.238 1 89.75 119 ASN A O 1
ATOM 930 N N . TYR A 1 120 ? 11.719 11.805 -8.07 1 89.5 120 TYR A N 1
ATOM 931 C CA . TYR A 1 120 ? 12.344 10.516 -7.809 1 89.5 120 TYR A CA 1
ATOM 932 C C . TYR A 1 120 ? 13.438 10.641 -6.754 1 89.5 120 TYR A C 1
ATOM 934 O O . TYR A 1 120 ? 14.305 11.508 -6.855 1 89.5 120 TYR A O 1
ATOM 942 N N . SER A 1 121 ? 13.375 9.766 -5.801 1 87.19 121 SER A N 1
ATOM 943 C CA . SER A 1 121 ? 14.375 9.703 -4.742 1 87.19 121 SER A CA 1
ATOM 944 C C . SER A 1 121 ? 15.312 8.516 -4.941 1 87.19 121 SER A C 1
ATOM 946 O O . SER A 1 121 ? 14.891 7.363 -4.852 1 87.19 121 SER A O 1
ATOM 948 N N . GLY A 1 122 ? 16.5 8.773 -5.172 1 79.94 122 GLY A N 1
ATOM 949 C CA . GLY A 1 122 ? 17.484 7.703 -5.281 1 79.94 122 GLY A CA 1
ATOM 950 C C . GLY A 1 122 ? 17.609 6.879 -4.016 1 79.94 122 GLY A C 1
ATOM 951 O O . GLY A 1 122 ? 17.797 5.664 -4.074 1 79.94 122 GLY A O 1
ATOM 952 N N . LYS A 1 123 ? 17.406 7.625 -2.893 1 79.5 123 LYS A N 1
ATOM 953 C CA . LYS A 1 123 ? 17.5 6.965 -1.594 1 79.5 123 LYS A CA 1
ATOM 954 C C . LYS A 1 123 ? 16.359 5.98 -1.395 1 79.5 123 LYS A C 1
ATOM 956 O O . LYS A 1 123 ? 16.578 4.844 -0.967 1 79.5 123 LYS A O 1
ATOM 961 N N . ARG A 1 124 ? 15.203 6.395 -1.803 1 82.75 124 ARG A N 1
ATOM 962 C CA . ARG A 1 124 ? 14.016 5.586 -1.562 1 82.75 124 ARG A CA 1
ATOM 963 C C . ARG A 1 124 ? 13.656 4.754 -2.789 1 82.75 124 ARG A C 1
ATOM 965 O O . ARG A 1 124 ? 12.859 3.82 -2.703 1 82.75 124 ARG A O 1
ATOM 972 N N . ARG A 1 125 ? 14.273 5.082 -3.939 1 80.06 125 ARG A N 1
ATOM 973 C CA . ARG A 1 125 ? 14.133 4.375 -5.207 1 80.06 125 ARG A CA 1
ATOM 974 C C . ARG A 1 125 ? 12.68 4.402 -5.684 1 80.06 125 ARG A C 1
ATOM 976 O O . ARG A 1 125 ? 12.141 3.379 -6.105 1 80.06 125 ARG A O 1
ATOM 983 N N . ARG A 1 126 ? 12.117 5.52 -5.449 1 86.62 126 ARG A N 1
ATOM 984 C CA . ARG A 1 126 ? 10.75 5.73 -5.934 1 86.62 126 ARG A CA 1
ATOM 985 C C . ARG A 1 126 ? 10.438 7.219 -6.047 1 86.62 126 ARG A C 1
ATOM 987 O O . ARG A 1 126 ? 11.125 8.055 -5.453 1 86.62 126 ARG A O 1
ATOM 994 N N . ALA A 1 127 ? 9.414 7.477 -6.855 1 91.88 127 ALA A N 1
ATOM 995 C CA . ALA A 1 127 ? 8.945 8.852 -7.016 1 91.88 127 ALA A CA 1
ATOM 996 C C . ALA A 1 127 ? 7.953 9.227 -5.918 1 91.88 127 ALA A C 1
ATOM 998 O O . ALA A 1 127 ? 7.125 8.406 -5.516 1 91.88 127 ALA A O 1
ATOM 999 N N . GLY A 1 128 ? 8.086 10.445 -5.398 1 94.19 128 GLY A N 1
ATOM 1000 C CA . GLY A 1 128 ? 7.184 10.977 -4.391 1 94.19 128 GLY A CA 1
ATOM 1001 C C . GLY A 1 128 ? 7.496 12.406 -4.004 1 94.19 128 GLY A C 1
ATOM 1002 O O . GLY A 1 128 ? 8.266 13.086 -4.691 1 94.19 128 GLY A O 1
ATOM 1003 N N . LEU A 1 129 ? 6.789 12.898 -3.072 1 95.44 129 LEU A N 1
ATOM 1004 C CA . LEU A 1 129 ? 7.055 14.203 -2.469 1 95.44 129 LEU A CA 1
ATOM 1005 C C . LEU A 1 129 ? 7.66 14.039 -1.077 1 95.44 129 LEU A C 1
ATOM 1007 O O . LEU A 1 129 ? 7.359 13.078 -0.372 1 95.44 129 LEU A O 1
ATOM 1011 N N . ASN A 1 130 ? 8.547 14.945 -0.754 1 95.94 130 ASN A N 1
ATOM 1012 C CA . ASN A 1 130 ? 9.18 14.984 0.559 1 95.94 130 ASN A CA 1
ATOM 1013 C C . ASN A 1 130 ? 8.461 15.945 1.502 1 95.94 130 ASN A C 1
ATOM 1015 O O . ASN A 1 130 ? 8.227 17.109 1.155 1 95.94 130 ASN A O 1
ATOM 1019 N N . ILE A 1 131 ? 8.062 15.461 2.637 1 97.06 131 ILE A N 1
ATOM 1020 C CA . ILE A 1 131 ? 7.488 16.344 3.654 1 97.06 131 ILE A CA 1
ATOM 1021 C C . ILE A 1 131 ? 8.281 16.203 4.953 1 97.06 131 ILE A C 1
ATOM 1023 O O . ILE A 1 131 ? 8.75 15.117 5.289 1 97.06 131 ILE A O 1
ATOM 1027 N N . GLN A 1 132 ? 8.438 17.312 5.637 1 97.5 132 GLN A N 1
ATOM 1028 C CA . GLN A 1 132 ? 9.031 17.344 6.973 1 97.5 132 GLN A CA 1
ATOM 1029 C C . GLN A 1 132 ? 7.953 17.25 8.055 1 97.5 132 GLN A C 1
ATOM 1031 O O . GLN A 1 132 ? 6.906 17.891 7.945 1 97.5 132 GLN A O 1
ATOM 1036 N N . VAL A 1 133 ? 8.18 16.438 9.039 1 98.19 133 VAL A N 1
ATOM 1037 C CA . VAL A 1 133 ? 7.242 16.234 10.133 1 98.19 133 VAL A CA 1
ATOM 1038 C C . VAL A 1 133 ? 7.891 16.656 11.453 1 98.19 133 VAL A C 1
ATOM 1040 O O . VAL A 1 133 ? 9.047 16.312 11.719 1 98.19 133 VAL A O 1
ATOM 1043 N N . ALA A 1 134 ? 7.215 17.453 12.219 1 98.06 134 ALA A N 1
ATOM 1044 C CA . ALA A 1 134 ? 7.633 17.844 13.562 1 98.06 134 ALA A CA 1
ATOM 1045 C C . ALA A 1 134 ? 6.77 17.156 14.625 1 98.06 134 ALA A C 1
ATOM 1047 O O . ALA A 1 134 ? 5.543 17.156 14.531 1 98.06 134 ALA A O 1
ATOM 1048 N N . ALA A 1 135 ? 7.391 16.578 15.555 1 98.06 135 ALA A N 1
ATOM 1049 C CA . ALA A 1 135 ? 6.703 15.891 16.641 1 98.06 135 ALA A CA 1
ATOM 1050 C C . ALA A 1 135 ? 7.297 16.266 18 1 98.06 135 ALA A C 1
ATOM 1052 O O . ALA A 1 135 ? 8.438 16.719 18.078 1 98.06 135 ALA A O 1
ATOM 1053 N N . ASP A 1 136 ? 6.578 16.109 19 1 97.19 136 ASP A N 1
ATOM 1054 C CA . ASP A 1 136 ? 7.125 16.25 20.359 1 97.19 136 ASP A CA 1
ATOM 1055 C C . ASP A 1 136 ? 7.742 14.945 20.844 1 97.19 136 ASP A C 1
ATOM 1057 O O . ASP A 1 136 ? 7.762 13.945 20.109 1 97.19 136 ASP A O 1
ATOM 1061 N N . THR A 1 137 ? 8.25 14.922 22 1 97 137 THR A N 1
ATOM 1062 C CA . THR A 1 137 ? 9.008 13.789 22.516 1 97 137 THR A CA 1
ATOM 1063 C C . THR A 1 137 ? 8.078 12.625 22.859 1 97 137 THR A C 1
ATOM 1065 O O . THR A 1 137 ? 8.531 11.5 23.078 1 97 137 THR A O 1
ATOM 1068 N N . GLU A 1 138 ? 6.777 12.898 22.844 1 95.81 138 GLU A N 1
ATOM 1069 C CA . GLU A 1 138 ? 5.797 11.844 23.109 1 95.81 138 GLU A CA 1
ATOM 1070 C C . GLU A 1 138 ? 5.238 11.266 21.812 1 95.81 138 GLU A C 1
ATOM 1072 O O . GLU A 1 138 ? 4.422 10.344 21.844 1 95.81 138 GLU A O 1
ATOM 1077 N N . GLY A 1 139 ? 5.59 11.867 20.719 1 96.31 139 GLY A N 1
ATOM 1078 C CA . GLY A 1 139 ? 5.141 11.367 19.422 1 96.31 139 GLY A CA 1
ATOM 1079 C C . GLY A 1 139 ? 3.922 12.094 18.891 1 96.31 139 GLY A C 1
ATOM 1080 O O . GLY A 1 139 ? 3.281 11.641 17.938 1 96.31 139 GLY A O 1
ATOM 1081 N N . GLY A 1 140 ? 3.629 13.148 19.562 1 96.31 140 GLY A N 1
ATOM 1082 C CA . GLY A 1 140 ? 2.518 13.953 19.078 1 96.31 140 GLY A CA 1
ATOM 1083 C C . GLY A 1 140 ? 2.881 14.836 17.906 1 96.31 140 GLY A C 1
ATOM 1084 O O . GLY A 1 140 ? 3.961 15.422 17.859 1 96.31 140 GLY A O 1
ATOM 1085 N N . LEU A 1 141 ? 2.014 14.945 16.969 1 97.62 141 LEU A N 1
ATOM 1086 C CA . LEU A 1 141 ? 2.232 15.742 15.766 1 97.62 141 LEU A CA 1
ATOM 1087 C C . LEU A 1 141 ? 2.199 17.234 16.078 1 97.62 141 LEU A C 1
ATOM 1089 O O . LEU A 1 141 ? 1.281 17.703 16.75 1 97.62 141 LEU A O 1
ATOM 1093 N N . LEU A 1 142 ? 3.166 17.953 15.586 1 97.06 142 LEU A N 1
ATOM 1094 C CA . LEU A 1 142 ? 3.223 19.391 15.805 1 97.06 142 LEU A CA 1
ATOM 1095 C C . LEU A 1 142 ? 3.061 20.156 14.492 1 97.06 142 LEU A C 1
ATOM 1097 O O . LEU A 1 142 ? 2.619 21.297 14.484 1 97.06 142 LEU A O 1
ATOM 1101 N N . GLY A 1 143 ? 3.451 19.469 13.43 1 96.88 143 GLY A N 1
ATOM 1102 C CA . GLY A 1 143 ? 3.324 20.141 12.141 1 96.88 143 GLY A CA 1
ATOM 1103 C C . GLY A 1 143 ? 3.861 19.312 10.992 1 96.88 143 GLY A C 1
ATOM 1104 O O . GLY A 1 143 ? 4.625 18.375 11.195 1 96.88 143 GLY A O 1
ATOM 1105 N N . ILE A 1 144 ? 3.441 19.688 9.836 1 97.31 144 ILE A N 1
ATOM 1106 C CA . ILE A 1 144 ? 3.891 19.109 8.57 1 97.31 144 ILE A CA 1
ATOM 1107 C C . ILE A 1 144 ? 4.254 20.219 7.598 1 97.31 144 ILE A C 1
ATOM 1109 O O . ILE A 1 144 ? 3.535 21.219 7.484 1 97.31 144 ILE A O 1
ATOM 1113 N N . SER A 1 145 ? 5.316 20.094 6.977 1 96.44 145 SER A N 1
ATOM 1114 C CA . SER A 1 145 ? 5.789 21.141 6.066 1 96.44 145 SER A CA 1
ATOM 1115 C C . SER A 1 145 ? 5.043 21.094 4.738 1 96.44 145 SER A C 1
ATOM 1117 O O . SER A 1 145 ? 4.312 20.125 4.465 1 96.44 145 SER A O 1
ATOM 1119 N N . THR A 1 146 ? 5.242 22.172 3.998 1 94.75 146 THR A N 1
ATOM 1120 C CA . THR A 1 146 ? 4.848 22.094 2.596 1 94.75 146 THR A CA 1
ATOM 1121 C C . THR A 1 146 ? 5.629 21 1.875 1 94.75 146 THR A C 1
ATOM 1123 O O . THR A 1 146 ? 6.797 20.75 2.186 1 94.75 146 THR A O 1
ATOM 1126 N N . PRO A 1 147 ? 4.973 20.328 1 1 96.19 147 PRO A N 1
ATOM 1127 C CA . PRO A 1 147 ? 5.672 19.25 0.287 1 96.19 147 PRO A CA 1
ATOM 1128 C C . PRO A 1 147 ? 6.695 19.781 -0.718 1 96.19 147 PRO A C 1
ATOM 1130 O O . PRO A 1 147 ? 6.473 20.812 -1.343 1 96.19 147 PRO A O 1
ATOM 1133 N N . LEU A 1 148 ? 7.734 19.047 -0.849 1 96.06 148 LEU A N 1
ATOM 1134 C CA . LEU A 1 148 ? 8.797 19.359 -1.801 1 96.06 148 LEU A CA 1
ATOM 1135 C C . LEU A 1 148 ? 9.133 18.125 -2.648 1 96.06 148 LEU A C 1
ATOM 1137 O O . LEU A 1 148 ? 8.609 17.047 -2.412 1 96.06 148 LEU A O 1
ATOM 1141 N N . CYS A 1 149 ? 9.953 18.344 -3.625 1 94.31 149 CYS A N 1
ATOM 1142 C CA . CYS A 1 149 ? 10.297 17.25 -4.523 1 94.31 149 CYS A CA 1
ATOM 1143 C C . CYS A 1 149 ? 10.969 16.109 -3.76 1 94.31 149 CYS A C 1
ATOM 1145 O O . CYS A 1 149 ? 11.766 16.359 -2.854 1 94.31 149 CYS A O 1
ATOM 1147 N N . GLY A 1 150 ? 10.68 14.938 -4.16 1 92.5 150 GLY A N 1
ATOM 1148 C CA . GLY A 1 150 ? 11.188 13.75 -3.5 1 92.5 150 GLY A CA 1
ATOM 1149 C C . GLY A 1 150 ? 12.695 13.602 -3.617 1 92.5 150 GLY A C 1
ATOM 1150 O O . GLY A 1 150 ? 13.32 12.906 -2.807 1 92.5 150 GLY A O 1
ATOM 1151 N N . SER A 1 151 ? 13.297 14.219 -4.562 1 92.44 151 SER A N 1
ATOM 1152 C CA . SER A 1 151 ? 14.734 14.102 -4.793 1 92.44 151 SER A CA 1
ATOM 1153 C C . SER A 1 151 ? 15.523 14.961 -3.816 1 92.44 151 SER A C 1
ATOM 1155 O O . SER A 1 151 ? 16.734 14.797 -3.676 1 92.44 151 SER A O 1
ATOM 1157 N N . MET A 1 152 ? 14.867 15.805 -3.193 1 93.06 152 MET A N 1
ATOM 1158 C CA . MET A 1 152 ? 15.547 16.719 -2.283 1 93.06 152 MET A CA 1
ATOM 1159 C C . MET A 1 152 ? 15.922 16.031 -0.984 1 93.06 152 MET A C 1
ATOM 1161 O O . MET A 1 152 ? 15.117 15.297 -0.407 1 93.06 152 MET A O 1
ATOM 1165 N N . HIS A 1 153 ? 17.125 16.203 -0.559 1 91.62 153 HIS A N 1
ATOM 1166 C CA . HIS A 1 153 ? 17.562 15.633 0.711 1 91.62 153 HIS A CA 1
ATOM 1167 C C . HIS A 1 153 ? 16.891 16.328 1.889 1 91.62 153 HIS A C 1
ATOM 1169 O O . HIS A 1 153 ? 16.453 17.484 1.77 1 91.62 153 HIS A O 1
ATOM 1175 N N . ASP A 1 154 ? 16.781 15.719 2.932 1 91.69 154 ASP A N 1
ATOM 1176 C CA . ASP A 1 154 ? 16.016 16.172 4.094 1 91.69 154 ASP A CA 1
ATOM 1177 C C . ASP A 1 154 ? 16.531 17.516 4.59 1 91.69 154 ASP A C 1
ATOM 1179 O O . ASP A 1 154 ? 15.742 18.391 4.969 1 91.69 154 ASP A O 1
ATOM 1183 N N . ARG A 1 155 ? 17.859 17.719 4.57 1 92.62 155 ARG A N 1
ATOM 1184 C CA . ARG A 1 155 ? 18.406 19 5 1 92.62 155 ARG A CA 1
ATOM 1185 C C . ARG A 1 155 ? 17.906 20.125 4.113 1 92.62 155 ARG A C 1
ATOM 1187 O O . ARG A 1 155 ? 17.438 21.156 4.609 1 92.62 155 ARG A O 1
ATOM 1194 N N . LYS A 1 156 ? 18.047 19.922 2.842 1 94.31 156 LYS A N 1
ATOM 1195 C CA . LYS A 1 156 ? 17.578 20.953 1.901 1 94.31 156 LYS A CA 1
ATOM 1196 C C . LYS A 1 156 ? 16.078 21.156 2.02 1 94.31 156 LYS A C 1
ATOM 1198 O O . LYS A 1 156 ? 15.602 22.297 1.978 1 94.31 156 LYS A O 1
ATOM 1203 N N . ALA A 1 157 ? 15.367 20.094 2.135 1 94.75 157 ALA A N 1
ATOM 1204 C CA . ALA A 1 157 ? 13.922 20.188 2.303 1 94.75 157 ALA A CA 1
ATOM 1205 C C . ALA A 1 157 ? 13.562 20.969 3.562 1 94.75 157 ALA A C 1
ATOM 1207 O O . ALA A 1 157 ? 12.617 21.766 3.561 1 94.75 157 ALA A O 1
ATOM 1208 N N . PHE A 1 158 ? 14.32 20.766 4.586 1 94.94 158 PHE A N 1
ATOM 1209 C CA . PHE A 1 158 ? 14.141 21.469 5.852 1 94.94 158 PHE A CA 1
ATOM 1210 C C . PHE A 1 158 ? 14.297 22.969 5.668 1 94.94 158 PHE A C 1
ATOM 1212 O O . PHE A 1 158 ? 13.469 23.75 6.141 1 94.94 158 PHE A O 1
ATOM 1219 N N . THR A 1 159 ? 15.281 23.359 4.906 1 94.44 159 THR A N 1
ATOM 1220 C CA . THR A 1 159 ? 15.555 24.766 4.645 1 94.44 159 THR A CA 1
ATOM 1221 C C . THR A 1 159 ? 14.523 25.359 3.695 1 94.44 159 THR A C 1
ATOM 1223 O O . THR A 1 159 ? 13.938 26.406 3.979 1 94.44 159 THR A O 1
ATOM 1226 N N . GLU A 1 160 ? 14.25 24.641 2.652 1 95.62 160 GLU A N 1
ATOM 1227 C CA . GLU A 1 160 ? 13.375 25.141 1.599 1 95.62 160 GLU A CA 1
ATOM 1228 C C . GLU A 1 160 ? 11.93 25.234 2.078 1 95.62 160 GLU A C 1
ATOM 1230 O O . GLU A 1 160 ? 11.148 26.031 1.567 1 95.62 160 GLU A O 1
ATOM 1235 N N . SER A 1 161 ? 11.586 24.438 3.02 1 94.75 161 SER A N 1
ATOM 1236 C CA . SER A 1 161 ? 10.242 24.484 3.584 1 94.75 161 SER A CA 1
ATOM 1237 C C . SER A 1 161 ? 10.062 25.688 4.504 1 94.75 161 SER A C 1
ATOM 1239 O O . SER A 1 161 ? 8.945 25.984 4.934 1 94.75 161 SER A O 1
ATOM 1241 N N . GLY A 1 162 ? 11.172 26.281 4.891 1 94.56 162 GLY A N 1
ATOM 1242 C CA . GLY A 1 162 ? 11.125 27.422 5.805 1 94.56 162 GLY A CA 1
ATOM 1243 C C . GLY A 1 162 ? 11.273 27.016 7.258 1 94.56 162 GLY A C 1
ATOM 1244 O O . GLY A 1 162 ? 11.289 27.859 8.148 1 94.56 162 GLY A O 1
ATOM 1245 N N . TRP A 1 163 ? 11.445 25.766 7.516 1 95 163 TRP A N 1
ATOM 1246 C CA . TRP A 1 163 ? 11.453 25.266 8.891 1 95 163 TRP A CA 1
ATOM 1247 C C . TRP A 1 163 ? 12.734 25.688 9.609 1 95 163 TRP A C 1
ATOM 1249 O O . TRP A 1 163 ? 12.742 25.828 10.828 1 95 163 TRP A O 1
ATOM 1259 N N . GLU A 1 164 ? 13.812 25.844 8.875 1 92.94 164 GLU A N 1
ATOM 1260 C CA . GLU A 1 164 ? 15.055 26.281 9.5 1 92.94 164 GLU A CA 1
ATOM 1261 C C . GLU A 1 164 ? 14.875 27.625 10.188 1 92.94 164 GLU A C 1
ATOM 1263 O O . GLU A 1 164 ? 15.359 27.828 11.305 1 92.94 164 GLU A O 1
ATOM 1268 N N . ASP A 1 165 ? 14.148 28.531 9.562 1 92.19 165 ASP A N 1
ATOM 1269 C CA . ASP A 1 165 ? 13.875 29.844 10.133 1 92.19 165 ASP A CA 1
ATOM 1270 C C . ASP A 1 165 ? 12.852 29.766 11.266 1 92.19 165 ASP A C 1
ATOM 1272 O O . ASP A 1 165 ? 12.984 30.438 12.281 1 92.19 165 ASP A O 1
ATOM 1276 N N . LEU A 1 166 ? 11.898 28.891 11.078 1 92.5 166 LEU A N 1
ATOM 1277 C CA . LEU A 1 166 ? 10.805 28.766 12.039 1 92.5 166 LEU A CA 1
ATOM 1278 C C . LEU A 1 166 ? 11.305 28.172 13.344 1 92.5 166 LEU A C 1
ATOM 1280 O O . LEU A 1 166 ? 10.789 28.5 14.422 1 92.5 166 LEU A O 1
ATOM 1284 N N . LEU A 1 167 ? 12.344 27.328 13.242 1 92.5 167 LEU A N 1
ATOM 1285 C CA . LEU A 1 167 ? 12.828 26.609 14.414 1 92.5 167 LEU A CA 1
ATOM 1286 C C . LEU A 1 167 ? 14.117 27.234 14.938 1 92.5 167 LEU A C 1
ATOM 1288 O O . LEU A 1 167 ? 14.844 26.594 15.703 1 92.5 167 LEU A O 1
ATOM 1292 N N . VAL A 1 168 ? 14.367 28.422 14.562 1 89.38 168 VAL A N 1
ATOM 1293 C CA . VAL A 1 168 ? 15.641 29.062 14.875 1 89.38 168 VAL A CA 1
ATOM 1294 C C . VAL A 1 168 ? 15.805 29.172 16.391 1 89.38 168 VAL A C 1
ATOM 1296 O O . VAL A 1 168 ? 16.922 29.031 16.906 1 89.38 168 VAL A O 1
ATOM 1299 N N . GLU A 1 169 ? 14.75 29.375 17.078 1 90.06 169 GLU A N 1
ATOM 1300 C CA . GLU A 1 169 ? 14.836 29.562 18.516 1 90.06 169 GLU A CA 1
ATOM 1301 C C . GLU A 1 169 ? 14.367 28.328 19.281 1 90.06 169 GLU A C 1
ATOM 1303 O O . GLU A 1 169 ? 14.133 28.391 20.484 1 90.06 169 GLU A O 1
ATOM 1308 N N . THR A 1 170 ? 14.164 27.25 18.578 1 93.69 170 THR A N 1
ATOM 1309 C CA . THR A 1 170 ? 13.641 26.031 19.172 1 93.69 170 THR A CA 1
ATOM 1310 C C . THR A 1 170 ? 14.68 24.906 19.094 1 93.69 170 THR A C 1
ATOM 1312 O O . THR A 1 170 ? 15.359 24.75 18.078 1 93.69 170 THR A O 1
ATOM 1315 N N . SER A 1 171 ? 14.867 24.281 20.188 1 94.44 171 SER A N 1
ATOM 1316 C CA . SER A 1 171 ? 15.711 23.094 20.172 1 94.44 171 SER A CA 1
ATOM 1317 C C . SER A 1 171 ? 15.039 21.938 19.438 1 94.44 171 SER A C 1
ATOM 1319 O O . SER A 1 171 ? 13.891 21.594 19.734 1 94.44 171 SER A O 1
ATOM 1321 N N . PHE A 1 172 ? 15.656 21.438 18.484 1 95.75 172 PHE A N 1
ATOM 1322 C CA . PHE A 1 172 ? 15.055 20.297 17.781 1 95.75 172 PHE A CA 1
ATOM 1323 C C . PHE A 1 172 ? 16.109 19.234 17.469 1 95.75 172 PHE A C 1
ATOM 1325 O O . PHE A 1 172 ? 17.281 19.547 17.328 1 95.75 172 PHE A O 1
ATOM 1332 N N . ILE A 1 173 ? 15.648 17.984 17.469 1 96.56 173 ILE A N 1
ATOM 1333 C CA . ILE A 1 173 ? 16.484 16.812 17.203 1 96.56 173 ILE A CA 1
ATOM 1334 C C . ILE A 1 173 ? 16.172 16.25 15.82 1 96.56 173 ILE A C 1
ATOM 1336 O O . ILE A 1 173 ? 15 16.141 15.438 1 96.56 173 ILE A O 1
ATOM 1340 N N . GLY A 1 174 ? 17.141 16 15.016 1 95.56 174 GLY A N 1
ATOM 1341 C CA . GLY A 1 174 ? 17.031 15.375 13.711 1 95.56 174 GLY A CA 1
ATOM 1342 C C . GLY A 1 174 ? 18.031 14.25 13.492 1 95.56 174 GLY A C 1
ATOM 1343 O O . GLY A 1 174 ? 18.828 13.953 14.375 1 95.56 174 GLY A O 1
ATOM 1344 N N . ASP A 1 175 ? 17.906 13.609 12.398 1 93.56 175 ASP A N 1
ATOM 1345 C CA . ASP A 1 175 ? 18.875 12.578 12.055 1 93.56 175 ASP A CA 1
ATOM 1346 C C . ASP A 1 175 ? 20.156 13.203 11.5 1 93.56 175 ASP A C 1
ATOM 1348 O O . ASP A 1 175 ? 20.234 14.422 11.336 1 93.56 175 ASP A O 1
ATOM 1352 N N . PRO A 1 176 ? 21.172 12.398 11.297 1 90.81 176 PRO A N 1
ATOM 1353 C CA . PRO A 1 176 ? 22.453 12.945 10.836 1 90.81 176 PRO A CA 1
ATOM 1354 C C . PRO A 1 176 ? 22.328 13.695 9.508 1 90.81 176 PRO A C 1
ATOM 1356 O O . PRO A 1 176 ? 23.172 14.531 9.188 1 90.81 176 PRO A O 1
ATOM 1359 N N . ALA A 1 177 ? 21.281 13.445 8.805 1 89.38 177 ALA A N 1
ATOM 1360 C CA . ALA A 1 177 ? 21.078 14.117 7.523 1 89.38 177 ALA A CA 1
ATOM 1361 C C . ALA A 1 177 ? 20.812 15.609 7.723 1 89.38 177 ALA A C 1
ATOM 1363 O O . ALA A 1 177 ? 20.922 16.391 6.773 1 89.38 177 ALA A O 1
ATOM 1364 N N . TYR A 1 178 ? 20.516 15.992 8.898 1 92.56 178 TYR A N 1
ATOM 1365 C CA . TYR A 1 178 ? 20.234 17.391 9.203 1 92.56 178 TYR A CA 1
ATOM 1366 C C . TYR A 1 178 ? 21.469 18.109 9.688 1 92.56 178 TYR A C 1
ATOM 1368 O O . TYR A 1 178 ? 21.391 19.234 10.195 1 92.56 178 TYR A O 1
ATOM 1376 N N . GLN A 1 179 ? 22.516 17.406 9.5 1 88.31 179 GLN A N 1
ATOM 1377 C CA . GLN A 1 179 ? 23.781 18.062 9.852 1 88.31 179 GLN A CA 1
ATOM 1378 C C . GLN A 1 179 ? 23.953 19.375 9.07 1 88.31 179 GLN A C 1
ATOM 1380 O O . GLN A 1 179 ? 23.594 19.453 7.895 1 88.31 179 GLN A O 1
ATOM 1385 N N . GLY A 1 180 ? 24.5 20.422 9.773 1 84.88 180 GLY A N 1
ATOM 1386 C CA . GLY A 1 180 ? 24.625 21.734 9.148 1 84.88 180 GLY A CA 1
ATOM 1387 C C . GLY A 1 180 ? 23.547 22.703 9.578 1 84.88 180 GLY A C 1
ATOM 1388 O O . GLY A 1 180 ? 23.656 23.906 9.328 1 84.88 180 GLY A O 1
ATOM 1389 N N . THR A 1 181 ? 22.5 22.156 10.07 1 89.88 181 THR A N 1
ATOM 1390 C CA . THR A 1 181 ? 21.484 23 10.703 1 89.88 181 THR A CA 1
ATOM 1391 C C . THR A 1 181 ? 21.766 23.141 12.195 1 89.88 181 THR A C 1
ATOM 1393 O O . THR A 1 181 ? 22.844 22.781 12.672 1 89.88 181 THR A O 1
ATOM 1396 N N . ARG A 1 182 ? 20.828 23.688 12.891 1 90.5 182 ARG A N 1
ATOM 1397 C CA . ARG A 1 182 ? 20.969 23.828 14.328 1 90.5 182 ARG A CA 1
ATOM 1398 C C . ARG A 1 182 ? 20.469 22.594 15.062 1 90.5 182 ARG A C 1
ATOM 1400 O O . ARG A 1 182 ? 20.312 22.609 16.281 1 90.5 182 ARG A O 1
ATOM 1407 N N . ALA A 1 183 ? 20.125 21.547 14.273 1 92.75 183 ALA A N 1
ATOM 1408 C CA . ALA A 1 183 ? 19.547 20.344 14.852 1 92.75 183 ALA A CA 1
ATOM 1409 C C . ALA A 1 183 ? 20.562 19.609 15.734 1 92.75 183 ALA A C 1
ATOM 1411 O O . ALA A 1 183 ? 21.75 19.562 15.414 1 92.75 183 ALA A O 1
ATOM 1412 N N . ILE A 1 184 ? 20.109 19.188 16.844 1 92.75 184 ILE A N 1
ATOM 1413 C CA . ILE A 1 184 ? 20.875 18.203 17.625 1 92.75 184 ILE A CA 1
ATOM 1414 C C . ILE A 1 184 ? 20.875 16.859 16.891 1 92.75 184 ILE A C 1
ATOM 1416 O O . ILE A 1 184 ? 19.812 16.297 16.625 1 92.75 184 ILE A O 1
ATOM 1420 N N . THR A 1 185 ? 21.984 16.375 16.5 1 93.06 185 THR A N 1
ATOM 1421 C CA . THR A 1 185 ? 22.141 15.117 15.789 1 93.06 185 THR A CA 1
ATOM 1422 C C . THR A 1 185 ? 23.125 14.203 16.516 1 93.06 185 THR A C 1
ATOM 1424 O O . THR A 1 185 ? 23.938 14.672 17.312 1 93.06 185 THR A O 1
ATOM 1427 N N . PRO A 1 186 ? 22.922 12.914 16.312 1 91 186 PRO A N 1
ATOM 1428 C CA . PRO A 1 186 ? 23.906 12.008 16.922 1 91 186 PRO A CA 1
ATOM 1429 C C . PRO A 1 186 ? 25.328 12.273 16.438 1 91 186 PRO A C 1
ATOM 1431 O O . PRO A 1 186 ? 25.547 12.711 15.305 1 91 186 PRO A O 1
ATOM 1434 N N . ARG A 1 187 ? 26.25 11.984 17.359 1 87.62 187 ARG A N 1
ATOM 1435 C CA . ARG A 1 187 ? 27.672 12.156 17.031 1 87.62 187 ARG A CA 1
ATOM 1436 C C . ARG A 1 187 ? 28.172 11.016 16.141 1 87.62 187 ARG A C 1
ATOM 1438 O O . ARG A 1 187 ? 27.875 9.844 16.422 1 87.62 187 ARG A O 1
ATOM 1445 N N . LYS A 1 188 ? 28.734 11.383 15.086 1 85.12 188 LYS A N 1
ATOM 1446 C CA . LYS A 1 188 ? 29.297 10.391 14.18 1 85.12 188 LYS A CA 1
ATOM 1447 C C . LYS A 1 188 ? 30.625 9.836 14.719 1 85.12 188 LYS A C 1
ATOM 1449 O O . LYS A 1 188 ? 31.359 10.547 15.406 1 85.12 188 LYS A O 1
ATOM 1454 N N . LYS A 1 189 ? 30.734 8.656 14.352 1 84.56 189 LYS A N 1
ATOM 1455 C CA . LYS A 1 189 ? 32.031 8.055 14.688 1 84.56 189 LYS A CA 1
ATOM 1456 C C . LYS A 1 189 ? 33.156 8.773 13.977 1 84.56 189 LYS A C 1
ATOM 1458 O O . LYS A 1 189 ? 33.094 9.016 12.773 1 84.56 189 LYS A O 1
ATOM 1463 N N . PRO A 1 190 ? 34.188 9.172 14.75 1 81.5 190 PRO A N 1
ATOM 1464 C CA . PRO A 1 190 ? 35.344 9.797 14.086 1 81.5 190 PRO A CA 1
ATOM 1465 C C . PRO A 1 190 ? 36.062 8.836 13.156 1 81.5 190 PRO A C 1
ATOM 1467 O O . PRO A 1 190 ? 36 7.617 13.336 1 81.5 190 PRO A O 1
ATOM 1470 N N . LYS A 1 191 ? 36.562 9.258 12.117 1 82.75 191 LYS A N 1
ATOM 1471 C CA . LYS A 1 191 ? 37.312 8.422 11.18 1 82.75 191 LYS A CA 1
ATOM 1472 C C . LYS A 1 191 ? 38.438 7.652 11.891 1 82.75 191 LYS A C 1
ATOM 1474 O O . LYS A 1 191 ? 39.312 8.258 12.5 1 82.75 191 LYS A O 1
ATOM 1479 N N . GLY A 1 192 ? 38.344 6.492 11.797 1 81.69 192 GLY A N 1
ATOM 1480 C CA . GLY A 1 192 ? 39.375 5.656 12.391 1 81.69 192 GLY A CA 1
ATOM 1481 C C . GLY A 1 192 ? 39.25 5.543 13.898 1 81.69 192 GLY A C 1
ATOM 1482 O O . GLY A 1 192 ? 40.188 5.051 14.57 1 81.69 192 GLY A O 1
ATOM 1483 N N . GLY A 1 193 ? 38.344 6.129 14.438 1 85.75 193 GLY A N 1
ATOM 1484 C CA . GLY A 1 193 ? 38.219 6.113 15.891 1 85.75 193 GLY A CA 1
ATOM 1485 C C . GLY A 1 193 ? 36.906 5.516 16.359 1 85.75 193 GLY A C 1
ATOM 1486 O O . GLY A 1 193 ? 36.188 4.871 15.578 1 85.75 193 GLY A O 1
ATOM 1487 N N . GLU A 1 194 ? 36.875 5.414 17.734 1 86.25 194 GLU A N 1
ATOM 1488 C CA . GLU A 1 194 ? 35.656 4.918 18.359 1 86.25 194 GLU A CA 1
ATOM 1489 C C . GLU A 1 194 ? 34.938 6.031 19.125 1 86.25 194 GLU A C 1
ATOM 1491 O O . GLU A 1 194 ? 35.562 7 19.547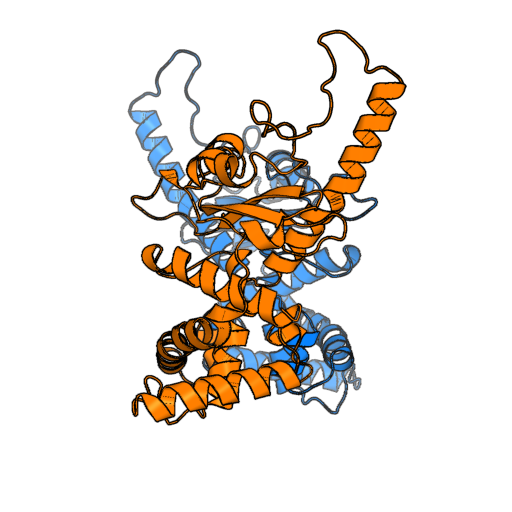 1 86.25 194 GLU A O 1
ATOM 1496 N N . LEU A 1 195 ? 33.719 5.934 19.219 1 85.69 195 LEU A N 1
ATOM 1497 C CA . LEU A 1 195 ? 32.938 6.855 20.031 1 85.69 195 LEU A CA 1
ATOM 1498 C C . LEU A 1 195 ? 33.25 6.699 21.5 1 85.69 195 LEU A C 1
ATOM 1500 O O . LEU A 1 195 ? 33.469 5.582 21.984 1 85.69 195 LEU A O 1
ATOM 1504 N N . SER A 1 196 ? 33.406 7.789 22.219 1 89.75 196 SER A N 1
ATOM 1505 C CA . SER A 1 196 ? 33.594 7.715 23.656 1 89.75 196 SER A CA 1
ATOM 1506 C C . SER A 1 196 ? 32.344 7.102 24.328 1 89.75 196 SER A C 1
ATOM 1508 O O . SER A 1 196 ? 31.281 7.031 23.719 1 89.75 196 SER A O 1
ATOM 1510 N N . ALA A 1 197 ? 32.531 6.59 25.469 1 90.88 197 ALA A N 1
ATOM 1511 C CA . ALA A 1 197 ? 31.406 6.031 26.219 1 90.88 197 ALA A CA 1
ATOM 1512 C C . ALA A 1 197 ? 30.297 7.066 26.406 1 90.88 197 ALA A C 1
ATOM 1514 O O . ALA A 1 197 ? 29.109 6.738 26.344 1 90.88 197 ALA A O 1
ATOM 1515 N N . ALA A 1 198 ? 30.719 8.312 26.656 1 90.25 198 ALA A N 1
ATOM 1516 C CA . ALA A 1 198 ? 29.766 9.398 26.828 1 90.25 198 ALA A CA 1
ATOM 1517 C C . ALA A 1 198 ? 29 9.672 25.547 1 90.25 198 ALA A C 1
ATOM 1519 O O . ALA A 1 198 ? 27.781 9.875 25.562 1 90.25 198 ALA A O 1
ATOM 1520 N N . ASP A 1 199 ? 29.703 9.578 24.516 1 90.81 199 ASP A N 1
ATOM 1521 C CA . ASP A 1 199 ? 29.062 9.805 23.203 1 90.81 199 ASP A CA 1
ATOM 1522 C C . ASP A 1 199 ? 28.078 8.688 22.875 1 90.81 199 ASP A C 1
ATOM 1524 O O . ASP A 1 199 ? 27.016 8.945 22.312 1 90.81 199 ASP A O 1
ATOM 1528 N N . LYS A 1 200 ? 28.453 7.523 23.188 1 91.56 200 LYS A N 1
ATOM 1529 C CA . LYS A 1 200 ? 27.578 6.387 22.953 1 91.56 200 LYS A CA 1
ATOM 1530 C C . LYS A 1 200 ? 26.281 6.512 23.75 1 91.56 200 LYS A C 1
ATOM 1532 O O . LYS A 1 200 ? 25.203 6.227 23.25 1 91.56 200 LYS A O 1
ATOM 1537 N N . LYS A 1 201 ? 26.453 6.93 24.953 1 92.38 201 LYS A N 1
ATOM 1538 C CA . LYS A 1 201 ? 25.281 7.121 25.812 1 92.38 201 LYS A CA 1
ATOM 1539 C C . LYS A 1 201 ? 24.375 8.227 25.266 1 92.38 201 LYS A C 1
ATOM 1541 O O . LYS A 1 201 ? 23.156 8.078 25.234 1 92.38 201 LYS A O 1
ATOM 1546 N N . ASN A 1 202 ? 25.031 9.305 24.875 1 91.94 202 ASN A N 1
ATOM 1547 C CA . ASN A 1 202 ? 24.297 10.422 24.297 1 91.94 202 ASN A CA 1
ATOM 1548 C C . ASN A 1 202 ? 23.547 10.008 23.031 1 91.94 202 ASN A C 1
ATOM 1550 O O . ASN A 1 202 ? 22.375 10.336 22.844 1 91.94 202 ASN A O 1
ATOM 1554 N N . ASN A 1 203 ? 24.281 9.25 22.188 1 93.25 203 ASN A N 1
ATOM 1555 C CA . ASN A 1 203 ? 23.688 8.781 20.953 1 93.25 203 ASN A CA 1
ATOM 1556 C C . ASN A 1 203 ? 22.5 7.855 21.219 1 93.25 203 ASN A C 1
ATOM 1558 O O . ASN A 1 203 ? 21.5 7.895 20.484 1 93.25 203 ASN A O 1
ATOM 1562 N N . LYS A 1 204 ? 22.594 7.078 22.188 1 93.56 204 LYS A N 1
ATOM 1563 C CA . LYS A 1 204 ? 21.5 6.191 22.562 1 93.56 204 LYS A CA 1
ATOM 1564 C C . LYS A 1 204 ? 20.281 6.984 23.016 1 93.56 204 LYS A C 1
ATOM 1566 O O . LYS A 1 204 ? 19.156 6.645 22.672 1 93.56 204 LYS A O 1
ATOM 1571 N N . THR A 1 205 ? 20.562 8.023 23.75 1 93.12 205 THR A N 1
ATOM 1572 C CA . THR A 1 205 ? 19.5 8.891 24.219 1 93.12 205 THR A CA 1
ATOM 1573 C C . THR A 1 205 ? 18.797 9.57 23.047 1 93.12 20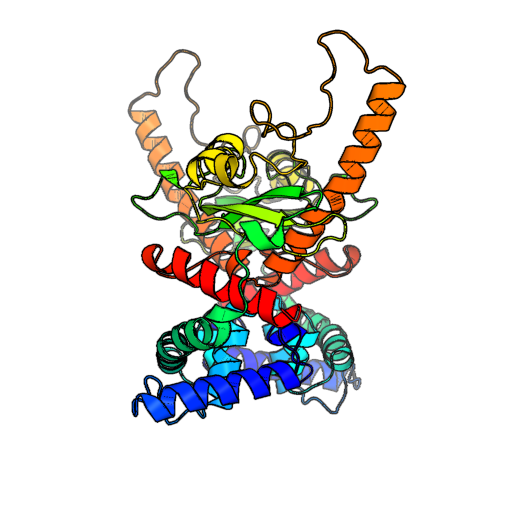5 THR A C 1
ATOM 1575 O O . THR A 1 205 ? 17.562 9.594 22.969 1 93.12 205 THR A O 1
ATOM 1578 N N . ILE A 1 206 ? 19.531 10.055 22.125 1 93.81 206 ILE A N 1
ATOM 1579 C CA . ILE A 1 206 ? 19 10.734 20.938 1 93.81 206 ILE A CA 1
ATOM 1580 C C . ILE A 1 206 ? 18.172 9.75 20.109 1 93.81 206 ILE A C 1
ATOM 1582 O O . ILE A 1 206 ? 17.062 10.078 19.688 1 93.81 206 ILE A O 1
ATOM 1586 N N . SER A 1 207 ? 18.719 8.586 19.984 1 93.75 207 SER A N 1
ATOM 1587 C CA . SER A 1 207 ? 18.031 7.551 19.234 1 93.75 207 SER A CA 1
ATOM 1588 C C . SER A 1 207 ? 16.688 7.199 19.875 1 93.75 207 SER A C 1
ATOM 1590 O O . SER A 1 207 ? 15.688 7.031 19.188 1 93.75 207 SER A O 1
ATOM 1592 N N . SER A 1 208 ? 16.75 7.105 21.094 1 94.62 208 SER A N 1
ATOM 1593 C CA . SER A 1 208 ? 15.523 6.793 21.828 1 94.62 208 SER A CA 1
ATOM 1594 C C . SER A 1 208 ? 14.477 7.887 21.656 1 94.62 208 SER A C 1
ATOM 1596 O O . SER A 1 208 ? 13.297 7.594 21.422 1 94.62 208 SER A O 1
ATOM 1598 N N . LEU A 1 209 ? 14.906 9.102 21.672 1 94.88 209 LEU A N 1
ATOM 1599 C CA . LEU A 1 209 ? 13.992 10.227 21.469 1 94.88 209 LEU A CA 1
ATOM 1600 C C . LEU A 1 209 ? 13.438 10.234 20.047 1 94.88 209 LEU A C 1
ATOM 1602 O O . LEU A 1 209 ? 12.25 10.508 19.844 1 94.88 209 LEU A O 1
ATOM 1606 N N . ARG A 1 210 ? 14.273 9.836 19.188 1 96.12 210 ARG A N 1
ATOM 1607 C CA . ARG A 1 210 ? 13.891 9.898 17.781 1 96.12 210 ARG A CA 1
ATOM 1608 C C . ARG A 1 210 ? 12.82 8.859 17.453 1 96.12 210 ARG A C 1
ATOM 1610 O O . ARG A 1 210 ? 12.094 9 16.469 1 96.12 210 ARG A O 1
ATOM 1617 N N . SER A 1 211 ? 12.703 7.836 18.219 1 96.5 211 SER A N 1
ATOM 1618 C CA . SER A 1 211 ? 11.656 6.84 18 1 96.5 211 SER A CA 1
ATOM 1619 C C . SER A 1 211 ? 10.273 7.48 18.047 1 96.5 211 SER A C 1
ATOM 1621 O O . SER A 1 211 ? 9.352 7.012 17.375 1 96.5 211 SER A O 1
ATOM 1623 N N . ALA A 1 212 ? 10.156 8.578 18.734 1 97.44 212 ALA A N 1
ATOM 1624 C CA . ALA A 1 212 ? 8.867 9.25 18.875 1 97.44 212 ALA A CA 1
ATOM 1625 C C . ALA A 1 212 ? 8.414 9.859 17.547 1 97.44 212 ALA A C 1
ATOM 1627 O O . ALA A 1 212 ? 7.23 9.789 17.203 1 97.44 212 ALA A O 1
ATOM 1628 N N . VAL A 1 213 ? 9.32 10.492 16.812 1 97.88 213 VAL A N 1
ATOM 1629 C CA . VAL A 1 213 ? 8.93 11.086 15.531 1 97.88 213 VAL A CA 1
ATOM 1630 C C . VAL A 1 213 ? 8.625 9.977 14.523 1 97.88 213 VAL A C 1
ATOM 1632 O O . VAL A 1 213 ? 7.758 10.133 13.664 1 97.88 213 VAL A O 1
ATOM 1635 N N . GLU A 1 214 ? 9.375 8.836 14.648 1 96.38 214 GLU A N 1
ATOM 1636 C CA . GLU A 1 214 ? 9.055 7.691 13.805 1 96.38 214 GLU A CA 1
ATOM 1637 C C . GLU A 1 214 ? 7.645 7.184 14.07 1 96.38 214 GLU A C 1
ATOM 1639 O O . GLU A 1 214 ? 6.918 6.832 13.133 1 96.38 214 GLU A O 1
ATOM 1644 N N . ARG A 1 215 ? 7.254 7.168 15.258 1 96.94 215 ARG A N 1
ATOM 1645 C CA . ARG A 1 215 ? 5.902 6.77 15.625 1 96.94 215 ARG A CA 1
ATOM 1646 C C . ARG A 1 215 ? 4.875 7.77 15.109 1 96.94 215 ARG A C 1
ATOM 1648 O O . ARG A 1 215 ? 3.816 7.379 14.617 1 96.94 215 ARG A O 1
ATOM 1655 N N . CYS A 1 216 ? 5.223 9.016 15.242 1 97.75 216 CYS A N 1
ATOM 1656 C CA . CYS A 1 216 ? 4.359 10.07 14.727 1 97.75 216 CYS A CA 1
ATOM 1657 C C . CYS A 1 216 ? 4.109 9.891 13.234 1 97.75 216 CYS A C 1
ATOM 1659 O O . CYS A 1 216 ? 2.965 9.938 12.781 1 97.75 216 CYS A O 1
ATOM 1661 N N . ILE A 1 217 ? 5.148 9.633 12.531 1 97.69 217 ILE A N 1
ATOM 1662 C CA . ILE A 1 217 ? 5.059 9.445 11.086 1 97.69 217 ILE A CA 1
ATOM 1663 C C . ILE A 1 217 ? 4.25 8.188 10.773 1 97.69 217 ILE A C 1
ATOM 1665 O O . ILE A 1 217 ? 3.434 8.18 9.852 1 97.69 217 ILE A O 1
ATOM 1669 N N . ALA A 1 218 ? 4.457 7.188 11.555 1 94.88 218 ALA A N 1
ATOM 1670 C CA . ALA A 1 218 ? 3.688 5.961 11.375 1 94.88 218 ALA A CA 1
ATOM 1671 C C . ALA A 1 218 ? 2.193 6.223 11.547 1 94.88 218 ALA A C 1
ATOM 1673 O O . ALA A 1 218 ? 1.377 5.723 10.766 1 94.88 218 ALA A O 1
ATOM 1674 N N . HIS A 1 219 ? 1.854 7.008 12.508 1 94.75 219 HIS A N 1
ATOM 1675 C CA . HIS A 1 219 ? 0.457 7.359 12.734 1 94.75 219 HIS A CA 1
ATOM 1676 C C . HIS A 1 219 ? -0.108 8.164 11.57 1 94.75 219 HIS A C 1
ATOM 1678 O O . HIS A 1 219 ? -1.229 7.914 11.117 1 94.75 219 HIS A O 1
ATOM 1684 N N . LEU A 1 220 ? 0.69 9.094 11.141 1 96.19 220 LEU A N 1
ATOM 1685 C CA . LEU A 1 220 ? 0.283 9.914 10.008 1 96.19 220 LEU A CA 1
ATOM 1686 C C . LEU A 1 220 ? 0.028 9.047 8.773 1 96.19 220 LEU A C 1
ATOM 1688 O O . LEU A 1 220 ? -0.943 9.266 8.047 1 96.19 220 LEU A O 1
ATOM 1692 N N . LYS A 1 221 ? 0.811 8.039 8.648 1 95 221 LYS A N 1
ATOM 1693 C CA . LYS A 1 221 ? 0.746 7.211 7.445 1 95 221 LYS A CA 1
ATOM 1694 C C . LYS A 1 221 ? -0.352 6.156 7.559 1 95 221 LYS A C 1
ATOM 1696 O O . LYS A 1 221 ? -0.521 5.328 6.664 1 95 221 LYS A O 1
ATOM 1701 N N . ASN A 1 222 ? -1.081 6.203 8.703 1 94.56 222 ASN A N 1
ATOM 1702 C CA . ASN A 1 222 ? -2.322 5.434 8.734 1 94.56 222 ASN A CA 1
ATOM 1703 C C . ASN A 1 222 ? -3.344 5.984 7.742 1 94.56 222 ASN A C 1
ATOM 1705 O O . ASN A 1 222 ? -4.285 5.285 7.359 1 94.56 222 ASN A O 1
ATOM 1709 N N . TRP A 1 223 ? -3.17 7.25 7.5 1 96.62 223 TRP A N 1
ATOM 1710 C CA . TRP A 1 223 ? -3.842 7.75 6.305 1 96.62 223 TRP A CA 1
ATOM 1711 C C . TRP A 1 223 ? -3.154 7.246 5.039 1 96.62 223 TRP A C 1
ATOM 1713 O O . TRP A 1 223 ? -2.217 7.871 4.543 1 96.62 223 TRP A O 1
ATOM 1723 N N . LYS A 1 224 ? -3.697 6.215 4.527 1 95.25 224 LYS A N 1
ATOM 1724 C CA . LYS A 1 224 ? -2.99 5.398 3.545 1 95.25 224 LYS A CA 1
ATOM 1725 C C . LYS A 1 224 ? -2.762 6.168 2.248 1 95.25 224 LYS A C 1
ATOM 1727 O O . LYS A 1 224 ? -1.852 5.844 1.481 1 95.25 224 LYS A O 1
ATOM 1732 N N . ILE A 1 225 ? -3.514 7.227 2.021 1 95.88 225 ILE A N 1
ATOM 1733 C CA . ILE A 1 225 ? -3.312 8.039 0.824 1 95.88 225 ILE A CA 1
ATOM 1734 C C . ILE A 1 225 ? -1.925 8.672 0.858 1 95.88 225 ILE A C 1
ATOM 1736 O O . ILE A 1 225 ? -1.361 9.008 -0.187 1 95.88 225 ILE A O 1
ATOM 1740 N N . LEU A 1 226 ? -1.35 8.766 2.068 1 96.56 226 LEU A N 1
ATOM 1741 C CA . LEU A 1 226 ? -0.017 9.344 2.219 1 96.56 226 LEU A CA 1
ATOM 1742 C C . LEU A 1 226 ? 1.052 8.25 2.18 1 96.56 226 LEU A C 1
ATOM 1744 O O . LEU A 1 226 ? 2.246 8.555 2.115 1 96.56 226 LEU A O 1
ATOM 1748 N N . ALA A 1 227 ? 0.621 7.02 2.23 1 93.88 227 ALA A N 1
ATOM 1749 C CA . ALA A 1 227 ? 1.589 5.957 2.486 1 93.88 227 ALA A CA 1
ATOM 1750 C C . ALA A 1 227 ? 1.731 5.039 1.272 1 93.88 227 ALA A C 1
ATOM 1752 O O . ALA A 1 227 ? 2.828 4.562 0.975 1 93.88 227 ALA A O 1
ATOM 1753 N N . THR A 1 228 ? 0.662 4.746 0.544 1 89.88 228 THR A N 1
ATOM 1754 C CA . THR A 1 228 ? 0.686 3.602 -0.359 1 89.88 228 THR A CA 1
ATOM 1755 C C . THR A 1 228 ? 0.687 4.059 -1.814 1 89.88 228 THR A C 1
ATOM 1757 O O . THR A 1 228 ? 0.768 3.238 -2.73 1 89.88 228 THR A O 1
ATOM 1760 N N . GLY A 1 229 ? 0.562 5.328 -2.037 1 89.94 229 GLY A N 1
ATOM 1761 C CA . GLY A 1 229 ? 0.644 5.824 -3.4 1 89.94 229 GLY A CA 1
ATOM 1762 C C . GLY A 1 229 ? -0.535 6.695 -3.791 1 89.94 229 GLY A C 1
ATOM 1763 O O . GLY A 1 229 ? -1.688 6.277 -3.67 1 89.94 229 GLY A O 1
ATOM 1764 N N . TYR A 1 230 ? -0.213 7.848 -4.188 1 92.19 230 TYR A N 1
ATOM 1765 C CA . TYR A 1 230 ? -1.223 8.789 -4.648 1 92.19 230 TYR A CA 1
ATOM 1766 C C . TYR A 1 230 ? -1.49 8.625 -6.141 1 92.19 230 TYR A C 1
ATOM 1768 O O . TYR A 1 230 ? -0.557 8.602 -6.945 1 92.19 230 TYR A O 1
ATOM 1776 N N . ARG A 1 231 ? -2.736 8.539 -6.52 1 87.94 231 ARG A N 1
ATOM 1777 C CA . ARG A 1 231 ? -3.098 8.211 -7.895 1 87.94 231 ARG A CA 1
ATOM 1778 C C . ARG A 1 231 ? -3.695 9.422 -8.609 1 87.94 231 ARG A C 1
ATOM 1780 O O . ARG A 1 231 ? -3.857 9.406 -9.828 1 87.94 231 ARG A O 1
ATOM 1787 N N . GLY A 1 232 ? -4.027 10.516 -7.918 1 89.88 232 GLY A N 1
ATOM 1788 C CA . GLY A 1 232 ? -4.691 11.664 -8.508 1 89.88 232 GLY A CA 1
ATOM 1789 C C . GLY A 1 232 ? -3.73 12.648 -9.148 1 89.88 232 GLY A C 1
ATOM 1790 O O . GLY A 1 232 ? -2.557 12.336 -9.352 1 89.88 232 GLY A O 1
ATOM 1791 N N . ARG A 1 233 ? -4.277 13.719 -9.508 1 91.06 233 ARG A N 1
ATOM 1792 C CA . ARG A 1 233 ? -3.482 14.773 -10.125 1 91.06 233 ARG A CA 1
ATOM 1793 C C . ARG A 1 233 ? -2.465 15.344 -9.133 1 91.06 233 ARG A C 1
ATOM 1795 O O . ARG A 1 233 ? -2.83 15.773 -8.039 1 91.06 233 ARG A O 1
ATOM 1802 N N . LEU A 1 234 ? -1.193 15.367 -9.555 1 92.38 234 LEU A N 1
ATOM 1803 C CA . LEU A 1 234 ? -0.113 15.812 -8.68 1 92.38 234 LEU A CA 1
ATOM 1804 C C . LEU A 1 234 ? -0.375 17.234 -8.172 1 92.38 234 LEU A C 1
ATOM 1806 O O . LEU A 1 234 ? -0.005 17.562 -7.043 1 92.38 234 LEU A O 1
ATOM 1810 N N . ALA A 1 235 ? -1.027 18.047 -8.969 1 91.56 235 ALA A N 1
ATOM 1811 C CA . ALA A 1 235 ? -1.307 19.438 -8.602 1 91.56 235 ALA A CA 1
ATOM 1812 C C . ALA A 1 235 ? -2.189 19.5 -7.355 1 91.56 235 ALA A C 1
ATOM 1814 O O . ALA A 1 235 ? -2.203 20.516 -6.652 1 91.56 235 ALA A O 1
ATOM 1815 N N . GLU A 1 236 ? -2.891 18.438 -7.102 1 94.25 236 GLU A N 1
ATOM 1816 C CA . GLU A 1 236 ? -3.838 18.422 -5.992 1 94.25 236 GLU A CA 1
ATOM 1817 C C . GLU A 1 236 ? -3.199 17.844 -4.73 1 94.25 236 GLU A C 1
ATOM 1819 O O . GLU A 1 236 ? -3.754 17.969 -3.637 1 94.25 236 GLU A O 1
ATOM 1824 N N . LEU A 1 237 ? -2.078 17.219 -4.883 1 94.81 237 LEU A N 1
ATOM 1825 C CA . LEU A 1 237 ? -1.503 16.438 -3.797 1 94.81 237 LEU A CA 1
ATOM 1826 C C . LEU A 1 237 ? -1.171 17.328 -2.604 1 94.81 237 LEU A C 1
ATOM 1828 O O . LEU A 1 237 ? -1.395 16.938 -1.454 1 94.81 237 LEU A O 1
ATOM 1832 N N . SER A 1 238 ? -0.67 18.531 -2.857 1 95.12 238 SER A N 1
ATOM 1833 C CA . SER A 1 238 ? -0.342 19.438 -1.764 1 95.12 238 SER A CA 1
ATOM 1834 C C . SER A 1 238 ? -1.571 19.75 -0.915 1 95.12 238 SER A C 1
ATOM 1836 O O . SER A 1 238 ? -1.497 19.766 0.315 1 95.12 238 SER A O 1
ATOM 1838 N N . ASN A 1 239 ? -2.613 19.984 -1.591 1 95.69 239 ASN A N 1
ATOM 1839 C CA . ASN A 1 239 ? -3.865 20.25 -0.895 1 95.69 239 ASN A CA 1
ATOM 1840 C C . ASN A 1 239 ? -4.355 19.047 -0.113 1 95.69 239 ASN A C 1
ATOM 1842 O O . ASN A 1 239 ? -4.852 19.172 1.007 1 95.69 239 ASN A O 1
ATOM 1846 N N . ILE A 1 240 ? -4.238 17.891 -0.664 1 96.69 240 ILE A N 1
ATOM 1847 C CA . ILE A 1 240 ? -4.641 16.656 0 1 96.69 240 ILE A CA 1
ATOM 1848 C C . ILE A 1 240 ? -3.816 16.469 1.272 1 96.69 240 ILE A C 1
ATOM 1850 O O . ILE A 1 240 ? -4.363 16.125 2.326 1 96.69 240 ILE A O 1
ATOM 1854 N N . ILE A 1 241 ? -2.529 16.703 1.137 1 96.88 241 ILE A N 1
ATOM 1855 C CA . ILE A 1 241 ? -1.654 16.594 2.297 1 96.88 241 ILE A CA 1
ATOM 1856 C C . ILE A 1 241 ? -2.115 17.547 3.395 1 96.88 241 ILE A C 1
ATOM 1858 O O . ILE A 1 241 ? -2.188 17.172 4.566 1 96.88 241 ILE A O 1
ATOM 1862 N N . ARG A 1 242 ? -2.484 18.719 3 1 96.31 242 ARG A N 1
ATOM 1863 C CA . ARG A 1 242 ? -2.961 19.703 3.953 1 96.31 242 ARG A CA 1
ATOM 1864 C C . ARG A 1 242 ? -4.246 19.25 4.633 1 96.31 242 ARG A C 1
ATOM 1866 O O . ARG A 1 242 ? -4.379 19.359 5.855 1 96.31 242 ARG A O 1
ATOM 1873 N N . ILE A 1 243 ? -5.164 18.75 3.902 1 97.75 243 ILE A N 1
ATOM 1874 C CA . ILE A 1 243 ? -6.457 18.328 4.43 1 97.75 243 ILE A CA 1
ATOM 1875 C C . ILE A 1 243 ? -6.27 17.109 5.344 1 97.75 243 ILE A C 1
ATOM 1877 O O . ILE A 1 243 ? -6.863 17.047 6.426 1 97.75 243 ILE A O 1
ATOM 1881 N N . VAL A 1 244 ? -5.43 16.188 4.949 1 97.31 244 VAL A N 1
ATOM 1882 C CA . VAL A 1 244 ? -5.176 15 5.766 1 97.31 244 VAL A CA 1
ATOM 1883 C C . VAL A 1 244 ? -4.469 15.398 7.059 1 97.31 244 VAL A C 1
ATOM 1885 O O . VAL A 1 244 ? -4.723 14.82 8.117 1 97.31 244 VAL A O 1
ATOM 1888 N N . THR A 1 245 ? -3.602 16.406 6.965 1 96.38 245 THR A N 1
ATOM 1889 C CA . THR A 1 245 ? -2.967 16.953 8.164 1 96.38 245 THR A CA 1
ATOM 1890 C C . THR A 1 245 ? -4.016 17.5 9.133 1 96.38 245 THR A C 1
ATOM 1892 O O . THR A 1 245 ? -3.977 17.203 10.328 1 96.38 245 THR A O 1
ATOM 1895 N N . ALA A 1 246 ? -4.941 18.219 8.562 1 97.56 246 ALA A N 1
ATOM 1896 C CA . ALA A 1 246 ? -6.023 18.766 9.383 1 97.56 246 ALA A CA 1
ATOM 1897 C C . ALA A 1 246 ? -6.844 17.641 10.016 1 97.56 246 ALA A C 1
ATOM 1899 O O . ALA A 1 246 ? -7.215 17.719 11.188 1 97.56 246 ALA A O 1
ATOM 1900 N N . LEU A 1 247 ? -7.098 16.641 9.266 1 97.5 247 LEU A N 1
ATOM 1901 C CA . LEU A 1 247 ? -7.832 15.484 9.766 1 97.5 247 LEU A CA 1
ATOM 1902 C C . LEU A 1 247 ? -7.078 14.82 10.922 1 97.5 247 LEU A C 1
ATOM 1904 O O . LEU A 1 247 ? -7.684 14.422 11.914 1 97.5 247 LEU A O 1
ATOM 1908 N N . GLU A 1 248 ? -5.762 14.719 10.789 1 96.75 248 GLU A N 1
ATOM 1909 C CA . GLU A 1 248 ? -4.949 14.086 11.82 1 96.75 248 GLU A CA 1
ATOM 1910 C C . GLU A 1 248 ? -4.949 14.922 13.102 1 96.75 248 GLU A C 1
ATOM 1912 O O . GLU A 1 248 ? -5.09 14.375 14.203 1 96.75 248 GLU A O 1
ATOM 1917 N N . PHE A 1 249 ? -4.832 16.25 12.938 1 96.81 249 PHE A N 1
ATOM 1918 C CA . PHE A 1 249 ? -4.906 17.109 14.109 1 96.81 249 PHE A CA 1
ATOM 1919 C C . PHE A 1 249 ? -6.277 17.016 14.773 1 96.81 249 PHE A C 1
ATOM 1921 O O . PHE A 1 249 ? -6.379 16.922 15.992 1 96.81 249 PHE A O 1
ATOM 1928 N N . TYR A 1 250 ? -7.309 17.031 13.961 1 96.56 250 TYR A N 1
ATOM 1929 C CA . TYR A 1 250 ? -8.672 16.906 14.461 1 96.56 250 TYR A CA 1
ATOM 1930 C C . TYR A 1 250 ? -8.852 15.609 15.234 1 96.56 250 TYR A C 1
ATOM 1932 O O . TYR A 1 250 ? -9.414 15.602 16.328 1 96.56 250 TYR A O 1
ATOM 1940 N N . ARG A 1 251 ? -8.305 14.547 14.703 1 94.38 251 ARG A N 1
ATOM 1941 C CA . ARG A 1 251 ? -8.367 13.234 15.344 1 94.38 251 ARG A CA 1
ATOM 1942 C C . ARG A 1 251 ? -7.695 13.266 16.703 1 94.38 251 ARG A C 1
ATOM 1944 O O . ARG A 1 251 ? -8.18 12.648 17.656 1 94.38 251 ARG A O 1
ATOM 1951 N N . LEU A 1 252 ? -6.598 14.023 16.828 1 91.94 252 LEU A N 1
ATOM 1952 C CA . LEU A 1 252 ? -5.797 14.078 18.047 1 91.94 252 LEU A CA 1
ATOM 1953 C C . LEU A 1 252 ? -6.41 15.031 19.062 1 91.94 252 LEU A C 1
ATOM 1955 O O . LEU A 1 252 ? -5.926 15.141 20.188 1 91.94 252 LEU A O 1
ATOM 1959 N N . GLY A 1 253 ? -7.438 15.742 18.672 1 88.75 253 GLY A N 1
ATOM 1960 C CA . GLY A 1 253 ? -8.172 16.562 19.625 1 88.75 253 GLY A CA 1
ATOM 1961 C C . GLY A 1 253 ? -7.75 18.031 19.594 1 88.75 253 GLY A C 1
ATOM 1962 O O . GLY A 1 253 ? -7.961 18.75 20.562 1 88.75 253 GLY A O 1
ATOM 1963 N N . TRP A 1 254 ? -6.969 18.406 18.594 1 82.44 254 TRP A N 1
ATOM 1964 C CA . TRP A 1 254 ? -6.648 19.812 18.422 1 82.44 254 TRP A CA 1
ATOM 1965 C C . TRP A 1 254 ? -7.887 20.609 18.016 1 82.44 254 TRP A C 1
ATOM 1967 O O . TRP A 1 254 ? -8.805 20.078 17.391 1 82.44 254 TRP A O 1
ATOM 1977 N N . MET B 1 1 ? -22.609 -5.027 -7.711 1 53.22 1 MET B N 1
ATOM 1978 C CA . MET B 1 1 ? -21.219 -4.68 -7.434 1 53.22 1 MET B CA 1
ATOM 1979 C C . MET B 1 1 ? -20.328 -5.066 -8.602 1 53.22 1 MET B C 1
ATOM 1981 O O . MET B 1 1 ? -20.516 -6.113 -9.219 1 53.22 1 MET B O 1
ATOM 1985 N N . ARG B 1 2 ? -19.781 -4.09 -9.32 1 58.38 2 ARG B N 1
ATOM 1986 C CA . ARG B 1 2 ? -18.766 -4.41 -10.305 1 58.38 2 ARG B CA 1
ATOM 1987 C C . ARG B 1 2 ? -17.531 -5.02 -9.641 1 58.38 2 ARG B C 1
ATOM 1989 O O . ARG B 1 2 ? -16.672 -4.293 -9.125 1 58.38 2 ARG B O 1
ATOM 1996 N N . TYR B 1 3 ? -17.5 -6.324 -9.57 1 69.31 3 TYR B N 1
ATOM 1997 C CA . TYR B 1 3 ? -16.766 -7.125 -8.594 1 69.31 3 TYR B CA 1
ATOM 1998 C C . TYR B 1 3 ? -15.273 -7.176 -8.938 1 69.31 3 TYR B C 1
ATOM 2000 O O . TYR B 1 3 ? -14.43 -7.27 -8.039 1 69.31 3 TYR B O 1
ATOM 2008 N N . GLN B 1 4 ? -15.023 -6.766 -10.125 1 76.5 4 GLN B N 1
ATOM 2009 C CA . GLN B 1 4 ? -13.68 -7.16 -10.539 1 76.5 4 GLN B CA 1
ATOM 2010 C C . GLN B 1 4 ? -12.625 -6.336 -9.812 1 76.5 4 GLN B C 1
ATOM 2012 O O . GLN B 1 4 ? -11.688 -6.891 -9.234 1 76.5 4 GLN B O 1
ATOM 2017 N N . SER B 1 5 ? -12.852 -5.102 -9.672 1 80.75 5 SER B N 1
ATOM 2018 C CA . SER B 1 5 ? -11.836 -4.266 -9.039 1 80.75 5 SER B CA 1
ATOM 2019 C C . SER B 1 5 ? -11.852 -4.434 -7.523 1 80.75 5 SER B C 1
ATOM 2021 O O . SER B 1 5 ? -10.805 -4.328 -6.875 1 80.75 5 SER B O 1
ATOM 2023 N N . THR B 1 6 ? -12.93 -4.812 -7.02 1 88.94 6 THR B N 1
ATOM 2024 C CA . THR B 1 6 ? -13.109 -4.887 -5.574 1 88.94 6 THR B CA 1
ATOM 2025 C C . THR B 1 6 ? -12.68 -6.25 -5.043 1 88.94 6 THR B C 1
ATOM 2027 O O . THR B 1 6 ? -11.969 -6.336 -4.043 1 88.94 6 THR B O 1
ATOM 2030 N N . THR B 1 7 ? -13.023 -7.285 -5.82 1 92.19 7 THR B N 1
ATOM 2031 C CA . THR B 1 7 ? -12.781 -8.633 -5.324 1 92.19 7 THR B CA 1
ATOM 2032 C C . THR B 1 7 ? -11.688 -9.32 -6.141 1 92.19 7 THR B C 1
ATOM 2034 O O . THR B 1 7 ? -11.148 -10.352 -5.723 1 92.19 7 THR B O 1
ATOM 2037 N N . GLY B 1 8 ? -11.438 -8.797 -7.316 1 92.62 8 GLY B N 1
ATOM 2038 C CA . GLY B 1 8 ? -10.508 -9.453 -8.219 1 92.62 8 GLY B CA 1
ATOM 2039 C C . GLY B 1 8 ? -11.188 -10.398 -9.195 1 92.62 8 GLY B C 1
ATOM 2040 O O . GLY B 1 8 ? -10.57 -10.859 -10.156 1 92.62 8 GLY B O 1
ATOM 2041 N N . LEU B 1 9 ? -12.461 -10.734 -8.969 1 94.81 9 LEU B N 1
ATOM 2042 C CA . LEU B 1 9 ? -13.219 -11.648 -9.812 1 94.81 9 LEU B CA 1
ATOM 2043 C C . LEU B 1 9 ? -14.5 -10.984 -10.312 1 94.81 9 LEU B C 1
ATOM 2045 O O . LEU B 1 9 ? -15.047 -10.102 -9.648 1 94.81 9 LEU B O 1
ATOM 2049 N N . VAL B 1 10 ? -14.93 -11.414 -11.445 1 93.12 10 VAL B N 1
ATOM 2050 C CA . VAL B 1 10 ? -16.203 -10.922 -11.953 1 93.12 10 VAL B CA 1
ATOM 2051 C C . VAL B 1 10 ? -17.344 -11.68 -11.297 1 93.12 10 VAL B C 1
ATOM 2053 O O . VAL B 1 10 ? -17.141 -12.711 -10.648 1 93.12 10 VAL B O 1
ATOM 2056 N N . ALA B 1 11 ? -18.562 -11.258 -11.484 1 91.88 11 ALA B N 1
ATOM 2057 C CA . ALA B 1 11 ? -19.734 -11.766 -10.781 1 91.88 11 ALA B CA 1
ATOM 2058 C C . ALA B 1 11 ? -19.938 -13.258 -11.062 1 91.88 11 ALA B C 1
ATOM 2060 O O . ALA B 1 11 ? -20.172 -14.039 -10.141 1 91.88 11 ALA B O 1
ATOM 2061 N N . ASP B 1 12 ? -19.812 -13.625 -12.289 1 94.06 12 ASP B N 1
ATOM 2062 C CA . ASP B 1 12 ? -20.016 -15.016 -12.672 1 94.06 12 ASP B CA 1
ATOM 2063 C C . ASP B 1 12 ? -18.969 -15.922 -12.023 1 94.06 12 ASP B C 1
ATOM 2065 O O . ASP B 1 12 ? -19.281 -17.031 -11.602 1 94.06 12 ASP B O 1
ATOM 2069 N N . GLN B 1 13 ? -17.766 -15.453 -11.93 1 96 13 GLN B N 1
ATOM 2070 C CA . GLN B 1 13 ? -16.688 -16.219 -11.312 1 96 13 GLN B CA 1
ATOM 2071 C C . GLN B 1 13 ? -16.938 -16.391 -9.812 1 96 13 GLN B C 1
ATOM 2073 O O 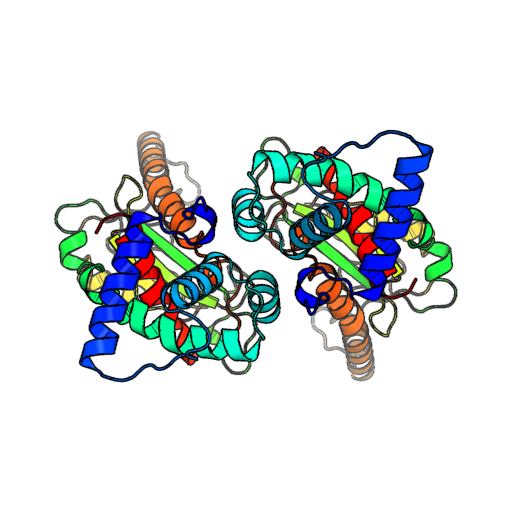. GLN B 1 13 ? -16.641 -17.438 -9.242 1 96 13 GLN B O 1
ATOM 2078 N N . ILE B 1 14 ? -17.453 -15.359 -9.234 1 96.12 14 ILE B N 1
ATOM 2079 C CA . ILE B 1 14 ? -17.75 -15.43 -7.801 1 96.12 14 ILE B CA 1
ATOM 2080 C C . ILE B 1 14 ? -18.844 -16.453 -7.551 1 96.12 14 ILE B C 1
ATOM 2082 O O . ILE B 1 14 ? -18.75 -17.281 -6.641 1 96.12 14 ILE B O 1
ATOM 2086 N N . GLU B 1 15 ? -19.859 -16.406 -8.359 1 96.25 15 GLU B N 1
ATOM 2087 C CA . GLU B 1 15 ? -20.969 -17.328 -8.219 1 96.25 15 GLU B CA 1
ATOM 2088 C C . GLU B 1 15 ? -20.5 -18.781 -8.375 1 96.25 15 GLU B C 1
ATOM 2090 O O . GLU B 1 15 ? -20.906 -19.656 -7.602 1 96.25 15 GLU B O 1
ATOM 2095 N N . GLU B 1 16 ? -19.719 -18.938 -9.359 1 97.06 16 GLU B N 1
ATOM 2096 C CA . GLU B 1 16 ? -19.172 -20.266 -9.578 1 97.06 16 GLU B CA 1
ATOM 2097 C C . GLU B 1 16 ? -18.312 -20.719 -8.406 1 97.06 16 GLU B C 1
ATOM 2099 O O . GLU B 1 16 ? -18.391 -21.875 -7.973 1 97.06 16 GLU B O 1
ATOM 2104 N N . LEU B 1 17 ? -17.453 -19.828 -7.926 1 97.5 17 LEU B N 1
ATOM 2105 C CA . LEU B 1 17 ? -16.594 -20.141 -6.789 1 97.5 17 LEU B CA 1
ATOM 2106 C C . LEU B 1 17 ? -17.422 -20.5 -5.559 1 97.5 17 LEU B C 1
ATOM 2108 O O . LEU B 1 17 ? -17.109 -21.469 -4.859 1 97.5 17 LEU B O 1
ATOM 2112 N N . VAL B 1 18 ? -18.453 -19.797 -5.34 1 97.69 18 VAL B N 1
ATOM 2113 C CA . VAL B 1 18 ? -19.359 -20.031 -4.211 1 97.69 18 VAL B CA 1
ATOM 2114 C C . VAL B 1 18 ? -19.984 -21.422 -4.344 1 97.69 18 VAL B C 1
ATOM 2116 O O . VAL B 1 18 ? -20.062 -22.172 -3.369 1 97.69 18 VAL B O 1
ATOM 2119 N N . ALA B 1 19 ? -20.406 -21.703 -5.52 1 97.69 19 ALA B N 1
ATOM 2120 C CA . ALA B 1 19 ? -21.016 -23 -5.773 1 97.69 19 ALA B CA 1
ATOM 2121 C C . ALA B 1 19 ? -20.031 -24.125 -5.484 1 97.69 19 ALA B C 1
ATOM 2123 O O . ALA B 1 19 ? -20.391 -25.141 -4.879 1 97.69 19 ALA B O 1
ATOM 2124 N N . ARG B 1 20 ? -18.844 -23.969 -5.891 1 97.56 20 ARG B N 1
ATOM 2125 C CA . ARG B 1 20 ? -17.828 -24.984 -5.66 1 97.56 20 ARG B CA 1
ATOM 2126 C C . ARG B 1 20 ? -17.562 -25.156 -4.172 1 97.56 20 ARG B C 1
ATOM 2128 O O . ARG B 1 20 ? -17.438 -26.281 -3.686 1 97.56 20 ARG B O 1
ATOM 2135 N N . ILE B 1 21 ? -17.422 -24.047 -3.49 1 97.25 21 ILE B N 1
ATOM 2136 C CA . ILE B 1 21 ? -17.156 -24.109 -2.057 1 97.25 21 ILE B CA 1
ATOM 2137 C C . ILE B 1 21 ? -18.344 -24.766 -1.341 1 97.25 21 ILE B C 1
ATOM 2139 O O . ILE B 1 21 ? -18.156 -25.547 -0.409 1 97.25 21 ILE B O 1
ATOM 2143 N N . TRP B 1 22 ? -19.5 -24.422 -1.787 1 96.31 22 TRP B N 1
ATOM 2144 C CA . TRP B 1 22 ? -20.703 -25.031 -1.229 1 96.31 22 TRP B CA 1
ATOM 2145 C C . TRP B 1 22 ? -20.656 -26.547 -1.367 1 96.31 22 TRP B C 1
ATOM 2147 O O . TRP B 1 22 ? -20.953 -27.266 -0.417 1 96.31 22 TRP B O 1
ATOM 2157 N N . GLN B 1 23 ? -20.25 -27 -2.494 1 95.69 23 GLN B N 1
ATOM 2158 C CA . GLN B 1 23 ? -20.141 -28.438 -2.73 1 95.69 23 GLN B CA 1
ATOM 2159 C C . GLN B 1 23 ? -19.141 -29.078 -1.781 1 95.69 23 GLN B C 1
ATOM 2161 O O . GLN B 1 23 ? -19.375 -30.156 -1.242 1 95.69 23 GLN B O 1
ATOM 2166 N N . ILE B 1 24 ? -18.047 -28.422 -1.574 1 95.62 24 ILE B N 1
ATOM 2167 C CA . ILE B 1 24 ? -17.016 -28.938 -0.688 1 95.62 24 ILE B CA 1
ATOM 2168 C C . ILE B 1 24 ? -17.562 -29.031 0.737 1 95.62 24 ILE B C 1
ATOM 2170 O O . ILE B 1 24 ? -17.375 -30.047 1.406 1 95.62 24 ILE B O 1
ATOM 2174 N N . VAL B 1 25 ? -18.203 -28.031 1.129 1 94.19 25 VAL B N 1
ATOM 2175 C CA . VAL B 1 25 ? -18.703 -27.938 2.494 1 94.19 25 VAL B CA 1
ATOM 2176 C C . VAL B 1 25 ? -19.797 -28.984 2.709 1 94.19 25 VAL B C 1
ATOM 2178 O O . VAL B 1 25 ? -19.891 -29.594 3.779 1 94.19 25 VAL B O 1
ATOM 2181 N N . GLN B 1 26 ? -20.609 -29.172 1.736 1 92.88 26 GLN B N 1
ATOM 2182 C CA . GLN B 1 26 ? -21.672 -30.172 1.823 1 92.88 26 GLN B CA 1
ATOM 2183 C C . GLN B 1 26 ? -21.094 -31.578 1.942 1 92.88 26 GLN B C 1
ATOM 2185 O O . GLN B 1 26 ? -21.641 -32.406 2.668 1 92.88 26 GLN B O 1
ATOM 2190 N N . CYS B 1 27 ? -20.094 -31.734 1.322 1 90.81 27 CYS B N 1
ATOM 2191 C CA . CYS B 1 27 ? -19.469 -33.062 1.356 1 90.81 27 CYS B CA 1
ATOM 2192 C C . CYS B 1 27 ? -18.812 -33.312 2.709 1 90.81 27 CYS B C 1
ATOM 2194 O O . CYS B 1 27 ? -18.891 -34.406 3.248 1 90.81 27 CYS B O 1
ATOM 2196 N N . ARG B 1 28 ? -18.266 -32.25 3.264 1 89.62 28 ARG B N 1
ATOM 2197 C CA . ARG B 1 28 ? -17.562 -32.375 4.543 1 89.62 28 ARG B CA 1
ATOM 2198 C C . ARG B 1 28 ? -18.547 -32.312 5.707 1 89.62 28 ARG B C 1
ATOM 2200 O O . ARG B 1 28 ? -18.203 -32.656 6.84 1 89.62 28 ARG B O 1
ATOM 2207 N N . LYS B 1 29 ? -19.703 -31.859 5.422 1 84.12 29 LYS B N 1
ATOM 2208 C CA . LYS B 1 29 ? -20.734 -31.641 6.434 1 84.12 29 LYS B CA 1
ATOM 2209 C C . LYS B 1 29 ? -20.203 -30.797 7.586 1 84.12 29 LYS B C 1
ATOM 2211 O O . LYS B 1 29 ? -20.453 -31.094 8.75 1 84.12 29 LYS B O 1
ATOM 2216 N N . GLU B 1 30 ? -19.297 -29.875 7.191 1 84.12 30 GLU B N 1
ATOM 2217 C CA . GLU B 1 30 ? -18.719 -29.016 8.211 1 84.12 30 GLU B CA 1
ATOM 2218 C C . GLU B 1 30 ? -18.562 -27.578 7.695 1 84.12 30 GLU B C 1
ATOM 2220 O O . GLU B 1 30 ? -17.938 -27.359 6.656 1 84.12 30 GLU B O 1
ATOM 2225 N N . GLN B 1 31 ? -19.344 -26.766 8.359 1 83.62 31 GLN B N 1
ATOM 2226 C CA . GLN B 1 31 ? -19.156 -25.344 8.094 1 83.62 31 GLN B CA 1
ATOM 2227 C C . GLN B 1 31 ? -18.188 -24.719 9.102 1 83.62 31 GLN B C 1
ATOM 2229 O O . GLN B 1 31 ? -18.406 -24.797 10.312 1 83.62 31 GLN B O 1
ATOM 2234 N N . VAL B 1 32 ? -17.125 -24.109 8.586 1 84.19 32 VAL B N 1
ATOM 2235 C CA . VAL B 1 32 ? -16.016 -23.719 9.453 1 84.19 32 VAL B CA 1
ATOM 2236 C C . VAL B 1 32 ? -16 -22.203 9.625 1 84.19 32 VAL B C 1
ATOM 2238 O O . VAL B 1 32 ? -14.992 -21.625 10.031 1 84.19 32 VAL B O 1
ATOM 2241 N N . TRP B 1 33 ? -17.156 -21.484 9.156 1 89.5 33 TRP B N 1
ATOM 2242 C CA . TRP B 1 33 ? -17.297 -20.047 9.406 1 89.5 33 TRP B CA 1
ATOM 2243 C C . TRP B 1 33 ? -18.641 -19.75 10.062 1 89.5 33 TRP B C 1
ATOM 2245 O O . TRP B 1 33 ? -19.547 -20.578 10.039 1 89.5 33 TRP B O 1
ATOM 2255 N N . PRO B 1 34 ? -18.719 -18.641 10.695 1 91 34 PRO B N 1
ATOM 2256 C CA . PRO B 1 34 ? -19.953 -18.328 11.414 1 91 34 PRO B CA 1
ATOM 2257 C C . PRO B 1 34 ? -21.188 -18.359 10.508 1 91 34 PRO B C 1
ATOM 2259 O O . PRO B 1 34 ? -21.188 -17.719 9.453 1 91 34 PRO B O 1
ATOM 2262 N N . PRO B 1 35 ? -22.156 -18.969 10.953 1 86.94 35 PRO B N 1
ATOM 2263 C CA . PRO B 1 35 ? -23.359 -19.094 10.133 1 86.94 35 PRO B CA 1
ATOM 2264 C C . PRO B 1 35 ? -24.062 -17.766 9.891 1 86.94 35 PRO B C 1
ATOM 2266 O O . PRO B 1 35 ? -24.828 -17.625 8.938 1 86.94 35 PRO B O 1
ATOM 2269 N N . THR B 1 36 ? -23.781 -16.859 10.75 1 89.31 36 THR B N 1
ATOM 2270 C CA . THR B 1 36 ? -24.422 -15.555 10.633 1 89.31 36 THR B CA 1
ATOM 2271 C C . THR B 1 36 ? -24 -14.867 9.328 1 89.31 36 THR B C 1
ATOM 2273 O O . THR B 1 36 ? -24.672 -13.945 8.867 1 89.31 36 THR B O 1
ATOM 2276 N N . VAL B 1 37 ? -22.969 -15.414 8.828 1 94.31 37 VAL B N 1
ATOM 2277 C CA . VAL B 1 37 ? -22.5 -14.867 7.562 1 94.31 37 VAL B CA 1
ATOM 2278 C C . VAL B 1 37 ? -22.781 -15.852 6.43 1 94.31 37 VAL B C 1
ATOM 2280 O O . VAL B 1 37 ? -22.234 -16.953 6.398 1 94.31 37 VAL B O 1
ATOM 2283 N N . GLY B 1 38 ? -23.625 -15.531 5.598 1 95.31 38 GLY B N 1
ATOM 2284 C CA . GLY B 1 38 ? -23.906 -16.375 4.457 1 95.31 38 GLY B CA 1
ATOM 2285 C C . GLY B 1 38 ? -22.688 -16.688 3.619 1 95.31 38 GLY B C 1
ATOM 2286 O O . GLY B 1 38 ? -21.719 -15.922 3.615 1 95.31 38 GLY B O 1
ATOM 2287 N N . LEU B 1 39 ? -22.781 -17.781 2.916 1 96.25 39 LEU B N 1
ATOM 2288 C CA . LEU B 1 39 ? -21.609 -18.266 2.182 1 96.25 39 LEU B CA 1
ATOM 2289 C C . LEU B 1 39 ? -21.156 -17.25 1.15 1 96.25 39 LEU B C 1
ATOM 2291 O O . LEU B 1 39 ? -19.969 -16.938 1.057 1 96.25 39 LEU B O 1
ATOM 2295 N N . TYR B 1 40 ? -22.109 -16.75 0.385 1 96.12 40 TYR B N 1
ATOM 2296 C CA . TYR B 1 40 ? -21.766 -15.773 -0.634 1 96.12 40 TYR B CA 1
ATOM 2297 C C . TYR B 1 40 ? -21.062 -14.578 -0.016 1 96.12 40 TYR B C 1
ATOM 2299 O O . TYR B 1 40 ? -20.016 -14.141 -0.516 1 96.12 40 TYR B O 1
ATOM 2307 N N . ARG B 1 41 ? -21.578 -14.148 1.029 1 95.56 41 ARG B N 1
ATOM 2308 C CA . ARG B 1 41 ? -21.016 -13.008 1.732 1 95.56 41 ARG B CA 1
ATOM 2309 C C . ARG B 1 41 ? -19.641 -13.352 2.311 1 95.56 41 ARG B C 1
ATOM 2311 O O . ARG B 1 41 ? -18.719 -12.531 2.271 1 95.56 41 ARG B O 1
ATOM 2318 N N . ALA B 1 42 ? -19.5 -14.508 2.807 1 97.19 42 ALA B N 1
ATOM 2319 C CA . ALA B 1 42 ? -18.234 -14.961 3.383 1 97.19 42 ALA B CA 1
ATOM 2320 C C . ALA B 1 42 ? -17.141 -15.016 2.322 1 97.19 42 ALA B C 1
ATOM 2322 O O . ALA B 1 42 ? -16.016 -14.594 2.564 1 97.19 42 ALA B O 1
ATOM 2323 N N . VAL B 1 43 ? -17.531 -15.516 1.201 1 97.44 43 VAL B N 1
ATOM 2324 C CA . VAL B 1 43 ? -16.578 -15.625 0.103 1 97.44 43 VAL B CA 1
ATOM 2325 C C . VAL B 1 43 ? -16.188 -14.227 -0.379 1 97.44 43 VAL B C 1
ATOM 2327 O O . VAL B 1 43 ? -15.008 -13.93 -0.548 1 97.44 43 VAL B O 1
ATOM 2330 N N . THR B 1 44 ? -17.172 -13.398 -0.521 1 96 44 THR B N 1
ATOM 2331 C CA . THR B 1 44 ? -16.922 -12.039 -1.003 1 96 44 THR B CA 1
ATOM 2332 C C . THR B 1 44 ? -16.062 -11.266 -0.012 1 96 44 THR B C 1
ATOM 2334 O O . THR B 1 44 ? -15.125 -10.57 -0.409 1 96 44 THR B O 1
ATOM 2337 N N . LEU B 1 45 ? -16.375 -11.398 1.197 1 95.94 45 LEU B N 1
ATOM 2338 C CA . LEU B 1 45 ? -15.602 -10.766 2.258 1 95.94 45 LEU B CA 1
ATOM 2339 C C . LEU B 1 45 ? -14.141 -11.195 2.199 1 95.94 45 LEU B C 1
ATOM 2341 O O . LEU B 1 45 ? -13.242 -10.367 2.277 1 95.94 45 LEU B O 1
ATOM 2345 N N . THR B 1 46 ? -13.914 -12.445 2.043 1 97.56 46 THR B N 1
ATOM 2346 C CA . THR B 1 46 ? -12.562 -13 1.991 1 97.56 46 THR B CA 1
ATOM 2347 C C . THR B 1 46 ? -11.82 -12.492 0.76 1 97.56 46 THR B C 1
ATOM 2349 O O . THR B 1 46 ? -10.648 -12.133 0.846 1 97.56 46 THR B O 1
ATOM 2352 N N . LEU B 1 47 ? -12.531 -12.438 -0.349 1 97.38 47 LEU B N 1
ATOM 2353 C CA . LEU B 1 47 ? -11.922 -11.93 -1.575 1 97.38 47 LEU B CA 1
ATOM 2354 C C . LEU B 1 47 ? -11.531 -10.461 -1.429 1 97.38 47 LEU B C 1
ATOM 2356 O O . LEU B 1 47 ? -10.453 -10.055 -1.86 1 97.38 47 LEU B O 1
ATOM 2360 N N . VAL B 1 48 ? -12.398 -9.703 -0.816 1 95.62 48 VAL B N 1
ATOM 2361 C CA . VAL B 1 48 ? -12.109 -8.289 -0.598 1 95.62 48 VAL B CA 1
ATOM 2362 C C . VAL B 1 48 ? -10.898 -8.141 0.325 1 95.62 48 VAL B C 1
ATOM 2364 O O . VAL B 1 48 ? -10.039 -7.293 0.099 1 95.62 48 VAL B O 1
ATOM 2367 N N . TYR B 1 49 ? -10.852 -8.992 1.271 1 95.62 49 TYR B N 1
ATOM 2368 C CA . TYR B 1 49 ? -9.75 -8.953 2.227 1 95.62 49 TYR B CA 1
ATOM 2369 C C . TYR B 1 49 ? -8.414 -9.164 1.527 1 95.62 49 TYR B C 1
ATOM 2371 O O . TYR B 1 49 ? -7.492 -8.359 1.677 1 95.62 49 TYR B O 1
ATOM 2379 N N . VAL B 1 50 ? -8.305 -10.172 0.708 1 96.12 50 VAL B N 1
ATOM 2380 C CA . VAL B 1 50 ? -7.02 -10.508 0.101 1 96.12 50 VAL B CA 1
ATOM 2381 C C . VAL B 1 50 ? -6.73 -9.555 -1.057 1 96.12 50 VAL B C 1
ATOM 2383 O O . VAL B 1 50 ? -5.57 -9.234 -1.335 1 96.12 50 VAL B O 1
ATOM 2386 N N . ARG B 1 51 ? -7.797 -9.039 -1.712 1 96.56 51 ARG B N 1
ATOM 2387 C CA . ARG B 1 51 ? -7.637 -8.164 -2.869 1 96.56 51 ARG B CA 1
ATOM 2388 C C . ARG B 1 51 ? -7.199 -6.766 -2.441 1 96.56 51 ARG B C 1
ATOM 2390 O O . ARG B 1 51 ? -6.359 -6.148 -3.098 1 96.56 51 ARG B O 1
ATOM 2397 N N . GLN B 1 52 ? -7.754 -6.312 -1.312 1 94.81 52 GLN B N 1
ATOM 2398 C CA . GLN B 1 52 ? -7.547 -4.914 -0.938 1 94.81 52 GLN B CA 1
ATOM 2399 C C . GLN B 1 52 ? -6.578 -4.797 0.235 1 94.81 52 GLN B C 1
ATOM 2401 O O . GLN B 1 52 ? -6.051 -3.717 0.503 1 94.81 52 GLN B O 1
ATOM 2406 N N . ASN B 1 53 ? -6.371 -5.867 0.942 1 94.19 53 ASN B N 1
ATOM 2407 C CA . ASN B 1 53 ? -5.469 -5.93 2.086 1 94.19 53 ASN B CA 1
ATOM 2408 C C . ASN B 1 53 ? -5.824 -4.887 3.143 1 94.19 53 ASN B C 1
ATOM 2410 O O . ASN B 1 53 ? -4.949 -4.191 3.656 1 94.19 53 ASN B O 1
ATOM 2414 N N . LEU B 1 54 ? -7.098 -4.734 3.365 1 92.88 54 LEU B N 1
ATOM 2415 C CA . LEU B 1 54 ? -7.578 -3.879 4.445 1 92.88 54 LEU B CA 1
ATOM 2416 C C . LEU B 1 54 ? -7.375 -4.551 5.801 1 92.88 54 LEU B C 1
ATOM 2418 O O . LEU B 1 54 ? -7.27 -5.777 5.883 1 92.88 54 LEU B O 1
ATOM 2422 N N . ASN B 1 55 ? -7.242 -3.736 6.824 1 91.62 55 ASN B N 1
ATOM 2423 C CA . ASN B 1 55 ? -7.266 -4.355 8.148 1 91.62 55 ASN B CA 1
ATOM 2424 C C . ASN B 1 55 ? -8.625 -4.984 8.445 1 91.62 55 ASN B C 1
ATOM 2426 O O . ASN B 1 55 ? -9.641 -4.547 7.91 1 91.62 55 ASN B O 1
ATOM 2430 N N . GLN B 1 56 ? -8.578 -5.918 9.266 1 93.12 56 GLN B N 1
ATOM 2431 C CA . GLN B 1 56 ? -9.789 -6.707 9.492 1 93.12 56 GLN B CA 1
ATOM 2432 C C . GLN B 1 56 ? -10.906 -5.852 10.078 1 93.12 56 GLN B C 1
ATOM 2434 O O . GLN B 1 56 ? -12.078 -6.066 9.789 1 93.12 56 GLN B O 1
ATOM 2439 N N . ALA B 1 57 ? -10.562 -4.891 10.898 1 91.81 57 ALA B N 1
ATOM 2440 C CA . ALA B 1 57 ? -11.562 -4.004 11.477 1 91.81 57 ALA B CA 1
ATOM 2441 C C . ALA B 1 57 ? -12.289 -3.207 10.398 1 91.81 57 ALA B C 1
ATOM 2443 O O . ALA B 1 57 ? -13.516 -3.053 10.445 1 91.81 57 ALA B O 1
ATOM 2444 N N . ALA B 1 58 ? -11.531 -2.75 9.453 1 91.88 58 ALA B N 1
ATOM 2445 C CA . ALA B 1 58 ? -12.125 -1.997 8.344 1 91.88 58 ALA B CA 1
ATOM 2446 C C . ALA B 1 58 ? -13.031 -2.887 7.496 1 91.88 58 ALA B C 1
ATOM 2448 O O . ALA B 1 58 ? -14.117 -2.475 7.098 1 91.88 58 ALA B O 1
ATOM 2449 N N . VAL B 1 59 ? -12.57 -4.098 7.246 1 92.62 59 VAL B N 1
ATOM 2450 C CA . VAL B 1 59 ? -13.391 -5.047 6.5 1 92.62 59 VAL B CA 1
ATOM 2451 C C . VAL B 1 59 ? -14.703 -5.285 7.242 1 92.62 59 VAL B C 1
ATOM 2453 O O . VAL B 1 59 ? -15.781 -5.266 6.637 1 92.62 59 VAL B O 1
ATOM 2456 N N . GLY B 1 60 ? -14.57 -5.52 8.523 1 92.88 60 GLY B N 1
ATOM 2457 C CA . GLY B 1 60 ? -15.758 -5.719 9.336 1 92.88 60 GLY B CA 1
ATOM 2458 C C . GLY B 1 60 ? -16.734 -4.57 9.25 1 92.88 60 GLY B C 1
ATOM 2459 O O . GLY B 1 60 ? -17.938 -4.785 9.039 1 92.88 60 GLY B O 1
ATOM 2460 N N . ASP B 1 61 ? -16.266 -3.391 9.344 1 90.69 61 ASP B N 1
ATOM 2461 C CA . ASP B 1 61 ? -17.109 -2.201 9.281 1 90.69 61 ASP B CA 1
ATOM 2462 C C . ASP B 1 61 ? -17.797 -2.09 7.922 1 90.69 61 ASP B C 1
ATOM 2464 O O . ASP B 1 61 ? -18.984 -1.748 7.848 1 90.69 61 ASP B O 1
ATOM 2468 N N . LEU B 1 62 ? -17.109 -2.406 6.918 1 88.19 62 LEU B N 1
ATOM 2469 C CA . LEU B 1 62 ? -17.641 -2.273 5.566 1 88.19 62 LEU B CA 1
ATOM 2470 C C . LEU B 1 62 ? -18.672 -3.359 5.277 1 88.19 62 LEU B C 1
ATOM 2472 O O . LEU B 1 62 ? -19.578 -3.158 4.469 1 88.19 62 LEU B O 1
ATOM 2476 N N . PHE B 1 63 ? -18.547 -4.488 5.98 1 90.94 63 PHE B N 1
ATOM 2477 C CA . PHE B 1 63 ? -19.469 -5.602 5.762 1 90.94 63 PHE B CA 1
ATOM 2478 C C . PHE B 1 63 ? -20.5 -5.672 6.875 1 90.94 63 PHE B C 1
ATOM 2480 O O . PHE B 1 63 ? -21.406 -6.508 6.832 1 90.94 63 PHE B O 1
ATOM 2487 N N . GLY B 1 64 ? -20.328 -4.836 7.859 1 89.75 64 GLY B N 1
ATOM 2488 C CA . GLY B 1 64 ? -21.281 -4.812 8.953 1 89.75 64 GLY B CA 1
ATOM 2489 C C . GLY B 1 64 ? -21.156 -6.004 9.883 1 89.75 64 GLY B C 1
ATOM 2490 O O . GLY B 1 64 ? -22.156 -6.57 10.32 1 89.75 64 GLY B O 1
ATOM 2491 N N . VAL B 1 65 ? -19.969 -6.473 10.102 1 93.25 65 VAL B N 1
ATOM 2492 C CA . VAL B 1 65 ? -19.703 -7.562 11.031 1 93.25 65 VAL B CA 1
ATOM 2493 C C . VAL B 1 65 ? -18.531 -7.184 11.938 1 93.25 65 VAL B C 1
ATOM 2495 O O . VAL B 1 65 ? -17.844 -6.188 11.703 1 93.25 65 VAL B O 1
ATOM 2498 N N . SER B 1 66 ? -18.344 -7.934 13.008 1 93.38 66 SER B N 1
ATOM 2499 C CA . SER B 1 66 ? -17.266 -7.652 13.945 1 93.38 66 SER B CA 1
ATOM 2500 C C . SER B 1 66 ? -15.922 -8.133 13.406 1 93.38 66 SER B C 1
ATOM 2502 O O . SER B 1 66 ? -15.875 -8.969 12.5 1 93.38 66 SER B O 1
ATOM 2504 N N . GLN B 1 67 ? -14.867 -7.555 13.93 1 93.56 67 GLN B N 1
ATOM 2505 C CA . GLN B 1 67 ? -13.523 -7.938 13.531 1 93.56 67 GLN B CA 1
ATOM 2506 C C . GLN B 1 67 ? -13.266 -9.414 13.805 1 93.56 67 GLN B C 1
ATOM 2508 O O . GLN B 1 67 ? -12.727 -10.133 12.953 1 93.56 67 GLN B O 1
ATOM 2513 N N . PRO B 1 68 ? -13.68 -9.961 14.938 1 95.12 68 PRO B N 1
ATOM 2514 C CA . PRO B 1 68 ? -13.477 -11.391 15.148 1 95.12 68 PRO B CA 1
ATOM 2515 C C . PRO B 1 68 ? -14.227 -12.25 14.125 1 95.12 68 PRO B C 1
ATOM 2517 O O . PRO B 1 68 ? -13.719 -13.297 13.703 1 95.12 68 PRO B O 1
ATOM 2520 N N . THR B 1 69 ? -15.398 -11.766 13.766 1 96.06 69 THR B N 1
ATOM 2521 C CA . THR B 1 69 ? -16.156 -12.484 12.742 1 96.06 69 THR B CA 1
ATOM 2522 C C . THR B 1 69 ? -15.391 -12.508 11.422 1 96.06 69 THR B C 1
ATOM 2524 O O . THR B 1 69 ? -15.328 -13.547 10.75 1 96.06 69 THR B O 1
ATOM 2527 N N . VAL B 1 70 ? -14.797 -11.383 11.062 1 95.94 70 VAL B N 1
ATOM 2528 C CA . VAL B 1 70 ? -13.984 -11.312 9.852 1 95.94 70 VAL B CA 1
ATOM 2529 C C . VAL B 1 70 ? -12.844 -12.328 9.938 1 95.94 70 VAL B C 1
ATOM 2531 O O . VAL B 1 70 ? -12.586 -13.062 8.977 1 95.94 70 VAL B O 1
ATOM 2534 N N . SER B 1 71 ? -12.266 -12.398 11.109 1 96 71 SER B N 1
ATOM 2535 C CA . SER B 1 71 ? -11.156 -13.32 11.312 1 96 71 SER B CA 1
ATOM 2536 C C . SER B 1 71 ? -11.602 -14.766 11.125 1 96 71 SER B C 1
ATOM 2538 O O . SER B 1 71 ? -10.93 -15.539 10.438 1 96 71 SER B O 1
ATOM 2540 N N . ARG B 1 72 ? -12.672 -15.094 11.641 1 96.75 72 ARG B N 1
ATOM 2541 C CA . ARG B 1 72 ? -13.18 -16.453 11.547 1 96.75 72 ARG B CA 1
ATOM 2542 C C . ARG B 1 72 ? -13.57 -16.797 10.117 1 96.75 72 ARG B C 1
ATOM 2544 O O . ARG B 1 72 ? -13.305 -17.906 9.641 1 96.75 72 ARG B O 1
ATOM 2551 N N . VAL B 1 73 ? -14.203 -15.859 9.5 1 97.5 73 VAL B N 1
ATOM 2552 C CA . VAL B 1 73 ? -14.609 -16.062 8.117 1 97.5 73 VAL B CA 1
ATOM 2553 C C . VAL B 1 73 ? -13.375 -16.266 7.242 1 97.5 73 VAL B C 1
ATOM 2555 O O . VAL B 1 73 ? -13.305 -17.234 6.477 1 97.5 73 VAL B O 1
ATOM 2558 N N . TYR B 1 74 ? -12.43 -15.414 7.398 1 97.12 74 TYR B N 1
ATOM 2559 C CA . TYR B 1 74 ? -11.195 -15.477 6.621 1 97.12 74 TYR B CA 1
ATOM 2560 C C . TYR B 1 74 ? -10.492 -16.812 6.836 1 97.12 74 TYR B C 1
ATOM 2562 O O . TYR B 1 74 ? -10.086 -17.469 5.875 1 97.12 74 TYR B O 1
ATOM 2570 N N . ARG B 1 75 ? -10.406 -17.234 8.031 1 95.75 75 ARG B N 1
ATOM 2571 C CA . ARG B 1 75 ? -9.719 -18.484 8.375 1 95.75 75 ARG B CA 1
ATOM 2572 C C . ARG B 1 75 ? -10.461 -19.688 7.832 1 95.75 75 ARG B C 1
ATOM 2574 O O . ARG B 1 75 ? -9.844 -20.703 7.484 1 95.75 75 ARG B O 1
ATOM 2581 N N . GLY B 1 76 ? -11.68 -19.562 7.75 1 96 76 GLY B N 1
ATOM 2582 C CA . GLY B 1 76 ? -12.492 -20.672 7.285 1 96 76 GLY B CA 1
ATOM 2583 C C . GLY B 1 76 ? -12.594 -20.75 5.773 1 96 76 GLY B C 1
ATOM 2584 O O . GLY B 1 76 ? -12.539 -21.828 5.191 1 96 76 GLY B O 1
ATOM 2585 N N . ILE B 1 77 ? -12.719 -19.609 5.164 1 97.62 77 ILE B N 1
ATOM 2586 C CA . ILE B 1 77 ? -13.086 -19.562 3.752 1 97.62 77 ILE B CA 1
ATOM 2587 C C . ILE B 1 77 ? -11.828 -19.641 2.889 1 97.62 77 ILE B C 1
ATOM 2589 O O . ILE B 1 77 ? -11.836 -20.25 1.816 1 97.62 77 ILE B O 1
ATOM 2593 N N . LEU B 1 78 ? -10.734 -19.047 3.342 1 97.69 78 LEU B N 1
ATOM 2594 C CA . LEU B 1 78 ? -9.539 -18.953 2.512 1 97.69 78 LEU B CA 1
ATOM 2595 C C . LEU B 1 78 ? -9.047 -20.344 2.104 1 97.69 78 LEU B C 1
ATOM 2597 O O . LEU B 1 78 ? -8.812 -20.594 0.92 1 97.69 78 LEU B O 1
ATOM 2601 N N . PRO B 1 79 ? -8.953 -21.281 3.055 1 96.44 79 PRO B N 1
ATOM 2602 C CA . PRO B 1 79 ? -8.531 -22.625 2.646 1 96.44 79 PRO B CA 1
ATOM 2603 C C . PRO B 1 79 ? -9.508 -23.266 1.672 1 96.44 79 PRO B C 1
ATOM 2605 O O . PRO B 1 79 ? -9.094 -24.031 0.791 1 96.44 79 PRO B O 1
ATOM 2608 N N . LEU B 1 80 ? -10.742 -23 1.812 1 97.5 80 LEU B N 1
ATOM 2609 C CA . LEU B 1 80 ? -11.742 -23.562 0.911 1 97.5 80 LEU B CA 1
ATOM 2610 C C . LEU B 1 80 ? -11.57 -23.016 -0.502 1 97.5 80 LEU B C 1
ATOM 2612 O O . LEU B 1 80 ? -11.773 -23.734 -1.48 1 97.5 80 LEU B O 1
ATOM 2616 N N . ILE B 1 81 ? -11.227 -21.75 -0.564 1 98.12 81 ILE B N 1
ATOM 2617 C CA . ILE B 1 81 ? -10.922 -21.156 -1.865 1 98.12 81 ILE B CA 1
ATOM 2618 C C . ILE B 1 81 ? -9.742 -21.875 -2.502 1 98.12 81 ILE B C 1
ATOM 2620 O O . ILE B 1 81 ? -9.789 -22.234 -3.682 1 98.12 81 ILE B O 1
ATOM 2624 N N . GLY B 1 82 ? -8.75 -22.141 -1.696 1 97.56 82 GLY B N 1
ATOM 2625 C CA . GLY B 1 82 ? -7.605 -22.891 -2.186 1 97.56 82 GLY B CA 1
ATOM 2626 C C . GLY B 1 82 ? -7.973 -24.266 -2.711 1 97.56 82 GLY B C 1
ATOM 2627 O O . GLY B 1 82 ? -7.496 -24.688 -3.771 1 97.56 82 GLY B O 1
ATOM 2628 N N . GLU B 1 83 ? -8.758 -24.891 -1.985 1 96.75 83 GLU B N 1
ATOM 2629 C CA . GLU B 1 83 ? -9.195 -26.234 -2.375 1 96.75 83 GLU B CA 1
ATOM 2630 C C . GLU B 1 83 ? -10.047 -26.188 -3.639 1 96.75 83 GLU B C 1
ATOM 2632 O O . GLU B 1 83 ? -9.852 -26.984 -4.559 1 96.75 83 GLU B O 1
ATOM 2637 N N . ALA B 1 84 ? -10.938 -25.266 -3.682 1 97.38 84 ALA B N 1
ATOM 2638 C CA . ALA B 1 84 ? -11.867 -25.156 -4.805 1 97.38 84 ALA B CA 1
ATOM 2639 C C . ALA B 1 84 ? -11.125 -24.828 -6.098 1 97.38 84 ALA B C 1
ATOM 2641 O O . ALA B 1 84 ? -11.555 -25.219 -7.184 1 97.38 84 ALA B O 1
ATOM 2642 N N . LEU B 1 85 ? -9.977 -24.156 -5.938 1 97.5 85 LEU B N 1
ATOM 2643 C CA . LEU B 1 85 ? -9.328 -23.641 -7.129 1 97.5 85 LEU B CA 1
ATOM 2644 C C . LEU B 1 85 ? -8.016 -24.375 -7.402 1 97.5 85 LEU B C 1
ATOM 2646 O O . LEU B 1 85 ? -7.246 -23.984 -8.281 1 97.5 85 LEU B O 1
ATOM 2650 N N . CYS B 1 86 ? -7.762 -25.453 -6.762 1 93.25 86 CYS B N 1
ATOM 2651 C CA . CYS B 1 86 ? -6.48 -26.156 -6.816 1 93.25 86 CYS B CA 1
ATOM 2652 C C . CYS B 1 86 ? -6.176 -26.625 -8.234 1 93.25 86 CYS B C 1
ATOM 2654 O O . CYS B 1 86 ? -5.02 -26.641 -8.648 1 93.25 86 CYS B O 1
ATOM 2656 N N . LEU B 1 87 ? -7.211 -26.938 -8.992 1 93.06 87 LEU B N 1
ATOM 2657 C CA . LEU B 1 87 ? -7.02 -27.516 -10.32 1 93.06 87 LEU B CA 1
ATOM 2658 C C . LEU B 1 87 ? -6.793 -26.422 -11.359 1 93.06 87 LEU B C 1
ATOM 2660 O O . LEU B 1 87 ? -6.461 -26.719 -12.508 1 93.06 87 LEU B O 1
ATOM 2664 N N . HIS B 1 88 ? -6.945 -25.203 -10.93 1 94.38 88 HIS B N 1
ATOM 2665 C CA . HIS B 1 88 ? -6.789 -24.094 -11.867 1 94.38 88 HIS B CA 1
ATOM 2666 C C . HIS B 1 88 ? -5.324 -23.688 -12 1 94.38 88 HIS B C 1
ATOM 2668 O O . HIS B 1 88 ? -4.965 -22.938 -12.906 1 94.38 88 HIS B O 1
ATOM 2674 N N . VAL B 1 89 ? -4.453 -24.141 -11.172 1 94.62 89 VAL B N 1
ATOM 2675 C CA . VAL B 1 89 ? -3.027 -23.844 -11.25 1 94.62 89 VAL B CA 1
ATOM 2676 C C . VAL B 1 89 ? -2.334 -24.844 -12.172 1 94.62 89 VAL B C 1
ATOM 2678 O O . VAL B 1 89 ? -2.252 -26.031 -11.852 1 94.62 89 VAL B O 1
ATOM 2681 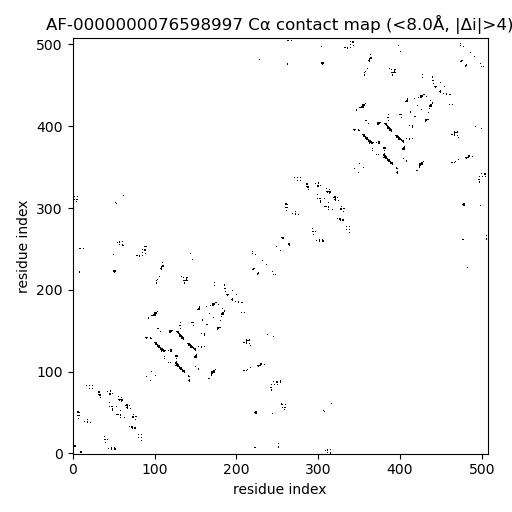N N . PRO B 1 90 ? -1.865 -24.422 -13.211 1 93.62 90 PRO B N 1
ATOM 2682 C CA . PRO B 1 90 ? -1.195 -25.359 -14.117 1 93.62 90 PRO B CA 1
ATOM 2683 C C . PRO B 1 90 ? 0.17 -25.812 -13.602 1 93.62 90 PRO B C 1
ATOM 2685 O O . PRO B 1 90 ? 0.806 -25.094 -12.828 1 93.62 90 PRO B O 1
ATOM 2688 N N . ASP B 1 91 ? 0.47 -26.984 -14.047 1 92.94 91 ASP B N 1
ATOM 2689 C CA . ASP B 1 91 ? 1.854 -27.422 -13.859 1 92.94 91 ASP B CA 1
ATOM 2690 C C . ASP B 1 91 ? 2.811 -26.547 -14.672 1 92.94 91 ASP B C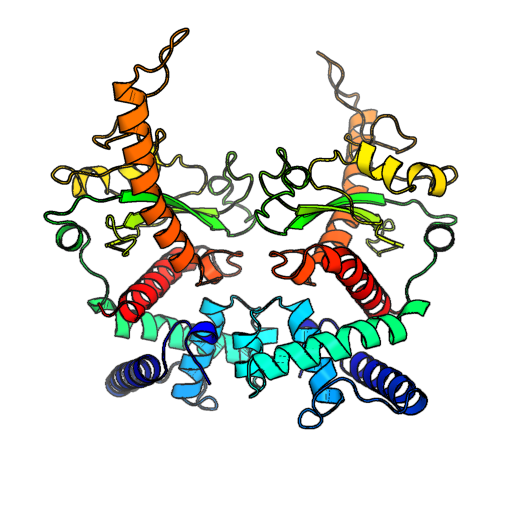 1
ATOM 2692 O O . ASP B 1 91 ? 2.607 -26.344 -15.875 1 92.94 91 ASP B O 1
ATOM 2696 N N . LEU B 1 92 ? 3.723 -26.031 -13.961 1 93.5 92 LEU B N 1
ATOM 2697 C CA . LEU B 1 92 ? 4.617 -25.094 -14.625 1 93.5 92 LEU B CA 1
ATOM 2698 C C . LEU B 1 92 ? 5.223 -25.719 -15.883 1 93.5 92 LEU B C 1
ATOM 2700 O O . LEU B 1 92 ? 5.309 -25.062 -16.922 1 93.5 92 LEU B O 1
ATOM 2704 N N . GLU B 1 93 ? 5.633 -26.969 -15.812 1 92.94 93 GLU B N 1
ATOM 2705 C CA . GLU B 1 93 ? 6.242 -27.641 -16.953 1 92.94 93 GLU B CA 1
ATOM 2706 C C . GLU B 1 93 ? 5.297 -27.672 -18.141 1 92.94 93 GLU B C 1
ATOM 2708 O O . GLU B 1 93 ? 5.727 -27.484 -19.281 1 92.94 93 GLU B O 1
ATOM 2713 N N . GLU B 1 94 ? 4.113 -27.859 -17.844 1 92.62 94 GLU B N 1
ATOM 2714 C CA . GLU B 1 94 ? 3.113 -27.906 -18.906 1 92.62 94 GLU B CA 1
ATOM 2715 C C . GLU B 1 94 ? 2.83 -26.5 -19.453 1 92.62 94 GLU B C 1
ATOM 2717 O O . GLU B 1 94 ? 2.682 -26.312 -20.656 1 92.62 94 GLU B O 1
ATOM 2722 N N . ALA B 1 95 ? 2.797 -25.578 -18.562 1 94 95 ALA B N 1
ATOM 2723 C CA . ALA B 1 95 ? 2.441 -24.203 -18.938 1 94 95 ALA B CA 1
ATOM 2724 C C . ALA B 1 95 ? 3.514 -23.578 -19.812 1 94 95 ALA B C 1
ATOM 2726 O O . ALA B 1 95 ? 3.209 -22.734 -20.672 1 94 95 ALA B O 1
ATOM 2727 N N . ILE B 1 96 ? 4.711 -24.031 -19.672 1 95.12 96 ILE B N 1
ATOM 2728 C CA . ILE B 1 96 ? 5.809 -23.344 -20.344 1 95.12 96 ILE B CA 1
ATOM 2729 C C . ILE B 1 96 ? 6.184 -24.094 -21.609 1 95.12 96 ILE B C 1
ATOM 2731 O O . ILE B 1 96 ? 7.012 -23.625 -22.406 1 95.12 96 ILE B O 1
ATOM 2735 N N . ARG B 1 97 ? 5.625 -25.219 -21.812 1 92.12 97 ARG B N 1
ATOM 2736 C CA . ARG B 1 97 ? 6.008 -26.047 -22.938 1 92.12 97 ARG B CA 1
ATOM 2737 C C . ARG B 1 97 ? 5.84 -25.297 -24.25 1 92.12 97 ARG B C 1
ATOM 2739 O O . ARG B 1 97 ? 4.766 -24.766 -24.547 1 92.12 97 ARG B O 1
ATOM 2746 N N . GLY B 1 98 ? 6.969 -25.266 -24.953 1 91.69 98 GLY B N 1
ATOM 2747 C CA . GLY B 1 98 ? 6.934 -24.688 -26.297 1 91.69 98 GLY B CA 1
ATOM 2748 C C . GLY B 1 98 ? 6.84 -23.172 -26.297 1 91.69 98 GLY B C 1
ATOM 2749 O O . GLY B 1 98 ? 6.512 -22.578 -27.328 1 91.69 98 GLY B O 1
ATOM 2750 N N . ARG B 1 99 ? 7.035 -22.516 -25.203 1 93.94 99 ARG B N 1
ATOM 2751 C CA . ARG B 1 99 ? 6.895 -21.062 -25.125 1 93.94 99 ARG B CA 1
ATOM 2752 C C . ARG B 1 99 ? 8.234 -20.406 -24.797 1 93.94 99 ARG B C 1
ATOM 2754 O O . ARG B 1 99 ? 9.125 -21.047 -24.25 1 93.94 99 ARG B O 1
ATOM 2761 N N . LEU B 1 100 ? 8.352 -19.25 -25.328 1 96.31 100 LEU B N 1
ATOM 2762 C CA . LEU B 1 100 ? 9.352 -18.359 -24.734 1 96.31 100 LEU B CA 1
ATOM 2763 C C . LEU B 1 100 ? 8.867 -17.781 -23.406 1 96.31 100 LEU B C 1
ATOM 2765 O O . LEU B 1 100 ? 7.805 -17.156 -23.344 1 96.31 100 LEU B O 1
ATOM 2769 N N . VAL B 1 101 ? 9.617 -18.062 -22.406 1 97.56 101 VAL B N 1
ATOM 2770 C CA . VAL B 1 101 ? 9.164 -17.719 -21.047 1 97.56 101 VAL B CA 1
ATOM 2771 C C . VAL B 1 101 ? 9.953 -16.516 -20.531 1 97.56 101 VAL B C 1
ATOM 2773 O O . VAL B 1 101 ? 11.164 -16.438 -20.719 1 97.56 101 VAL B O 1
ATOM 2776 N N . LEU B 1 102 ? 9.258 -15.617 -19.984 1 98.12 102 LEU B N 1
ATOM 2777 C CA . LEU B 1 102 ? 9.859 -14.484 -19.297 1 98.12 102 LEU B CA 1
ATOM 2778 C C . LEU B 1 102 ? 9.859 -14.703 -17.781 1 98.12 102 LEU B C 1
ATOM 2780 O O . LEU B 1 102 ? 8.836 -15.102 -17.219 1 98.12 102 LEU B O 1
ATOM 2784 N N . VAL B 1 103 ? 11.023 -14.484 -17.125 1 97.62 103 VAL B N 1
ATOM 2785 C CA . VAL B 1 103 ? 11.125 -14.719 -15.695 1 97.62 103 VAL B CA 1
ATOM 2786 C C . VAL B 1 103 ? 11.602 -13.453 -14.992 1 97.62 103 VAL B C 1
ATOM 2788 O O . VAL B 1 103 ? 12.469 -12.742 -15.508 1 97.62 103 VAL B O 1
ATOM 2791 N N . ASP B 1 104 ? 11.078 -13.156 -13.93 1 97.38 104 ASP B N 1
ATOM 2792 C CA . ASP B 1 104 ? 11.508 -12.055 -13.062 1 97.38 104 ASP B CA 1
ATOM 2793 C C . ASP B 1 104 ? 11.148 -12.328 -11.609 1 97.38 104 ASP B C 1
ATOM 2795 O O . ASP B 1 104 ? 10.227 -13.102 -11.32 1 97.38 104 ASP B O 1
ATOM 2799 N N . GLY B 1 105 ? 11.922 -11.75 -10.734 1 96.12 105 GLY B N 1
ATOM 2800 C CA . GLY B 1 105 ? 11.656 -11.867 -9.305 1 96.12 105 GLY B CA 1
ATOM 2801 C C . GLY B 1 105 ? 10.898 -10.68 -8.742 1 96.12 105 GLY B C 1
ATOM 2802 O O . GLY B 1 105 ? 11.039 -9.555 -9.234 1 96.12 105 GLY B O 1
ATOM 2803 N N . THR B 1 106 ? 10.109 -10.93 -7.766 1 95.44 106 THR B N 1
ATOM 2804 C CA . THR B 1 106 ? 9.43 -9.859 -7.039 1 95.44 106 THR B CA 1
ATOM 2805 C C . THR B 1 106 ? 9.297 -10.211 -5.559 1 95.44 106 THR B C 1
ATOM 2807 O O . THR B 1 106 ? 9.391 -11.383 -5.184 1 95.44 106 THR B O 1
ATOM 2810 N N . ASP B 1 107 ? 9.133 -9.195 -4.742 1 94.62 107 ASP B N 1
ATOM 2811 C CA . ASP B 1 107 ? 9.047 -9.438 -3.305 1 94.62 107 ASP B CA 1
ATOM 2812 C C . ASP B 1 107 ? 7.609 -9.328 -2.807 1 94.62 107 ASP B C 1
ATOM 2814 O O . ASP B 1 107 ? 6.797 -8.625 -3.404 1 94.62 107 ASP B O 1
ATOM 2818 N N . VAL B 1 108 ? 7.312 -10.07 -1.832 1 96.19 108 VAL B N 1
ATOM 2819 C CA . VAL B 1 108 ? 6.113 -9.93 -1.01 1 96.19 108 VAL B CA 1
ATOM 2820 C C . VAL B 1 108 ? 6.488 -9.359 0.358 1 96.19 108 VAL B C 1
ATOM 2822 O O . VAL B 1 108 ? 7.004 -10.086 1.215 1 96.19 108 VAL B O 1
ATOM 2825 N N . PRO B 1 109 ? 6.133 -8.109 0.576 1 94.38 109 PRO B N 1
ATOM 2826 C CA . PRO B 1 109 ? 6.59 -7.453 1.806 1 94.38 109 PRO B CA 1
ATOM 2827 C C . PRO B 1 109 ? 5.902 -8 3.055 1 94.38 109 PRO B C 1
ATOM 2829 O O . PRO B 1 109 ? 4.707 -8.305 3.023 1 94.38 109 PRO B O 1
ATOM 2832 N N . THR B 1 110 ? 6.586 -8.188 4.16 1 92.75 110 THR B N 1
ATOM 2833 C CA . THR B 1 110 ? 6.059 -8.742 5.402 1 92.75 110 THR B CA 1
ATOM 2834 C C . THR B 1 110 ? 6.324 -7.797 6.57 1 92.75 110 THR B C 1
ATOM 2836 O O . THR B 1 110 ? 5.777 -7.98 7.66 1 92.75 110 THR B O 1
ATOM 2839 N N . GLY B 1 111 ? 7.043 -6.711 6.398 1 85.19 111 GLY B N 1
ATOM 2840 C CA . GLY B 1 111 ? 7.516 -5.922 7.523 1 85.19 111 GLY B CA 1
ATOM 2841 C C . GLY B 1 111 ? 8.617 -6.605 8.312 1 85.19 111 GLY B C 1
ATOM 2842 O O . GLY B 1 111 ? 8.938 -7.77 8.062 1 85.19 111 GLY B O 1
ATOM 2843 N N . ASN B 1 112 ? 9.141 -5.918 9.234 1 81.81 112 ASN B N 1
ATOM 2844 C CA . ASN B 1 112 ? 10.188 -6.48 10.078 1 81.81 112 ASN B CA 1
ATOM 2845 C C . ASN B 1 112 ? 9.617 -7.461 11.102 1 81.81 112 ASN B C 1
ATOM 2847 O O . ASN B 1 112 ? 8.648 -7.148 11.789 1 81.81 112 ASN B O 1
ATOM 2851 N N . ARG B 1 113 ? 10.078 -8.656 10.945 1 85.81 113 ARG B N 1
ATOM 2852 C CA . ARG B 1 113 ? 9.672 -9.711 11.867 1 85.81 113 ARG B CA 1
ATOM 2853 C C . ARG B 1 113 ? 10.867 -10.234 12.664 1 85.81 113 ARG B C 1
ATOM 2855 O O . ARG B 1 113 ? 11.891 -10.602 12.086 1 85.81 113 ARG B O 1
ATOM 2862 N N . ALA B 1 114 ? 10.672 -10.188 13.961 1 83.25 114 ALA B N 1
ATOM 2863 C CA . ALA B 1 114 ? 11.75 -10.695 14.812 1 83.25 114 ALA B CA 1
ATOM 2864 C C . ALA B 1 114 ? 12.109 -12.125 14.43 1 83.25 114 ALA B C 1
ATOM 2866 O O . ALA B 1 114 ? 11.227 -12.961 14.203 1 83.25 114 ALA B O 1
ATOM 2867 N N . GLY B 1 115 ? 13.406 -12.477 14.266 1 84.06 115 GLY B N 1
ATOM 2868 C CA . GLY B 1 115 ? 13.867 -13.828 13.984 1 84.06 115 GLY B CA 1
ATOM 2869 C C . GLY B 1 115 ? 13.93 -14.141 12.508 1 84.06 115 GLY B C 1
ATOM 2870 O O . GLY B 1 115 ? 14.32 -15.242 12.109 1 84.06 115 GLY B O 1
ATOM 2871 N N . HIS B 1 116 ? 13.492 -13.273 11.711 1 86.88 116 HIS B N 1
ATOM 2872 C CA . HIS B 1 116 ? 13.477 -13.508 10.273 1 86.88 116 HIS B CA 1
ATOM 2873 C C . HIS B 1 116 ? 14.258 -12.43 9.531 1 86.88 116 HIS B C 1
ATOM 2875 O O . HIS B 1 116 ? 13.773 -11.867 8.547 1 86.88 116 HIS B O 1
ATOM 2881 N N . GLU B 1 117 ? 15.406 -12.156 9.953 1 84.5 117 GLU B N 1
ATOM 2882 C CA . GLU B 1 117 ? 16.266 -11.133 9.383 1 84.5 117 GLU B CA 1
ATOM 2883 C C . GLU B 1 117 ? 16.703 -11.5 7.965 1 84.5 117 GLU B C 1
ATOM 2885 O O . GLU B 1 117 ? 17.031 -10.625 7.16 1 84.5 117 GLU B O 1
ATOM 2890 N N . ASP B 1 118 ? 16.641 -12.805 7.727 1 86.81 118 ASP B N 1
ATOM 2891 C CA . ASP B 1 118 ? 17.016 -13.289 6.398 1 86.81 118 ASP B CA 1
ATOM 2892 C C . ASP B 1 118 ? 16.016 -12.82 5.344 1 86.81 118 ASP B C 1
ATOM 2894 O O . ASP B 1 118 ? 16.281 -12.914 4.145 1 86.81 118 ASP B O 1
ATOM 2898 N N . ASN B 1 119 ? 14.945 -12.281 5.809 1 89.56 119 ASN B N 1
ATOM 2899 C CA . ASN B 1 119 ? 13.93 -11.797 4.875 1 89.56 119 ASN B CA 1
ATOM 2900 C C . ASN B 1 119 ? 14.227 -10.375 4.418 1 89.56 119 ASN B C 1
ATOM 2902 O O . ASN B 1 119 ? 13.586 -9.867 3.492 1 89.56 119 ASN B O 1
ATOM 2906 N N . TYR B 1 120 ? 15.18 -9.773 4.992 1 89.12 120 TYR B N 1
ATOM 2907 C CA . TYR B 1 120 ? 15.5 -8.398 4.621 1 89.12 120 TYR B CA 1
ATOM 2908 C C . TYR B 1 120 ? 16.297 -8.359 3.326 1 89.12 120 TYR B C 1
ATOM 2910 O O . TYR B 1 120 ? 17.312 -9.07 3.189 1 89.12 120 TYR B O 1
ATOM 2918 N N . SER B 1 121 ? 15.867 -7.523 2.428 1 87.06 121 SER B N 1
ATOM 2919 C CA . SER B 1 121 ? 16.547 -7.309 1.16 1 87.06 121 SER B CA 1
ATOM 2920 C C . SER B 1 121 ? 17.312 -5.98 1.157 1 87.06 121 SER B C 1
ATOM 2922 O O . SER B 1 121 ? 16.688 -4.914 1.204 1 87.06 121 SER B O 1
ATOM 2924 N N . GLY B 1 122 ? 18.531 -6.035 1.092 1 79.75 122 GLY B N 1
ATOM 2925 C CA . GLY B 1 122 ? 19.328 -4.812 0.993 1 79.75 122 GLY B CA 1
ATOM 2926 C C . GLY B 1 122 ? 19 -3.998 -0.246 1 79.75 122 GLY B C 1
ATOM 2927 O O . GLY B 1 122 ? 19.016 -2.768 -0.204 1 79.75 122 GLY B O 1
ATOM 2928 N N . LYS B 1 123 ? 18.672 -4.781 -1.314 1 79.5 123 LYS B N 1
ATOM 2929 C CA . LYS B 1 123 ? 18.328 -4.133 -2.578 1 79.5 123 LYS B CA 1
ATOM 2930 C C . LYS B 1 123 ? 17.031 -3.352 -2.467 1 79.5 123 LYS B C 1
ATOM 2932 O O . LYS B 1 123 ? 16.953 -2.201 -2.902 1 79.5 123 LYS B O 1
ATOM 2937 N N . ARG B 1 124 ? 16.094 -3.945 -1.798 1 82.75 124 ARG B N 1
ATOM 2938 C CA . ARG B 1 124 ? 14.766 -3.348 -1.722 1 82.75 124 ARG B CA 1
ATOM 2939 C C . ARG B 1 124 ? 14.594 -2.568 -0.423 1 82.75 124 ARG B C 1
ATOM 2941 O O . ARG B 1 124 ? 13.648 -1.785 -0.286 1 82.75 124 ARG B O 1
ATOM 2948 N N . ARG B 1 125 ? 15.516 -2.779 0.526 1 79.75 125 ARG B N 1
ATOM 2949 C CA . ARG B 1 125 ? 15.562 -2.092 1.812 1 79.75 125 ARG B CA 1
ATOM 2950 C C . ARG B 1 125 ? 14.297 -2.355 2.621 1 79.75 125 ARG B C 1
ATOM 2952 O O . ARG B 1 125 ? 13.719 -1.432 3.197 1 79.75 125 ARG B O 1
ATOM 2959 N N . ARG B 1 126 ? 13.875 -3.551 2.504 1 86.44 126 ARG B N 1
ATOM 2960 C CA . ARG B 1 126 ? 12.727 -3.977 3.295 1 86.44 126 ARG B CA 1
ATOM 2961 C C . ARG B 1 126 ? 12.695 -5.496 3.443 1 86.44 126 ARG B C 1
ATOM 2963 O O . ARG B 1 126 ? 13.336 -6.211 2.67 1 86.44 126 ARG B O 1
ATOM 2970 N N . ALA B 1 127 ? 11.961 -5.906 4.473 1 91.56 127 ALA B N 1
ATOM 2971 C CA . ALA B 1 127 ? 11.781 -7.336 4.711 1 91.56 127 ALA B CA 1
ATOM 2972 C C . ALA B 1 127 ? 10.633 -7.891 3.871 1 91.56 127 ALA B C 1
ATOM 2974 O O . ALA B 1 127 ? 9.609 -7.23 3.699 1 91.56 127 ALA B O 1
ATOM 2975 N N . GLY B 1 128 ? 10.836 -9.086 3.305 1 94 128 GLY B N 1
ATOM 2976 C CA . GLY B 1 128 ? 9.812 -9.781 2.531 1 94 128 GLY B CA 1
ATOM 2977 C C . GLY B 1 128 ? 10.266 -11.148 2.043 1 94 128 GLY B C 1
ATOM 2978 O O . GLY B 1 128 ? 11.273 -11.672 2.504 1 94 128 GLY B O 1
ATOM 2979 N N . LEU B 1 129 ? 9.438 -11.75 1.298 1 95.25 129 LEU B N 1
ATOM 2980 C CA . LEU B 1 129 ? 9.758 -13 0.615 1 95.25 129 LEU B CA 1
ATOM 2981 C C . LEU B 1 129 ? 9.969 -12.766 -0.876 1 95.25 129 LEU B C 1
ATOM 2983 O O . LEU B 1 129 ? 9.352 -11.875 -1.462 1 95.25 129 LEU B O 1
ATOM 2987 N N . ASN B 1 130 ? 10.891 -13.523 -1.421 1 95.81 130 ASN B N 1
ATOM 2988 C CA . ASN B 1 130 ? 11.188 -13.477 -2.85 1 95.81 130 ASN B CA 1
ATOM 2989 C C . ASN B 1 130 ? 10.43 -14.562 -3.611 1 95.81 130 ASN B C 1
ATOM 2991 O O . ASN B 1 130 ? 10.492 -15.734 -3.244 1 95.81 130 ASN B O 1
ATOM 2995 N N . ILE B 1 131 ? 9.688 -14.172 -4.605 1 96.94 131 ILE B N 1
ATOM 2996 C CA . ILE B 1 131 ? 9.047 -15.156 -5.477 1 96.94 131 ILE B CA 1
ATOM 2997 C C . ILE B 1 131 ? 9.469 -14.914 -6.922 1 96.94 131 ILE B C 1
ATOM 2999 O O . ILE B 1 131 ? 9.664 -13.766 -7.34 1 96.94 131 ILE B O 1
ATOM 3003 N N . GLN B 1 132 ? 9.633 -15.992 -7.66 1 97.38 132 GLN B N 1
ATOM 3004 C CA . GLN B 1 132 ? 9.875 -15.945 -9.094 1 97.38 132 GLN B CA 1
ATOM 3005 C C . GLN B 1 132 ? 8.578 -16.062 -9.883 1 97.38 132 GLN B C 1
ATOM 3007 O O . GLN B 1 132 ? 7.711 -16.875 -9.539 1 97.38 132 GLN B O 1
ATOM 3012 N N . VAL B 1 133 ? 8.422 -15.25 -10.867 1 98.12 133 VAL B N 1
ATOM 3013 C CA . VAL B 1 133 ? 7.223 -15.234 -11.703 1 98.12 133 VAL B CA 1
ATOM 3014 C C . VAL B 1 133 ? 7.598 -15.562 -13.148 1 98.12 133 VAL B C 1
ATOM 3016 O O . VAL B 1 133 ? 8.578 -15.039 -13.68 1 98.12 133 VAL B O 1
ATOM 3019 N N . ALA B 1 134 ? 6.898 -16.469 -13.75 1 98 134 ALA B N 1
ATOM 3020 C CA . ALA B 1 134 ? 7.035 -16.812 -15.156 1 98 134 ALA B CA 1
ATOM 3021 C C . ALA B 1 134 ? 5.84 -16.312 -15.969 1 98 134 ALA B C 1
ATOM 3023 O O . ALA B 1 134 ? 4.688 -16.516 -15.578 1 98 134 ALA B O 1
ATOM 3024 N N . ALA B 1 135 ? 6.105 -15.648 -17 1 98 135 ALA B N 1
ATOM 3025 C CA . ALA B 1 135 ? 5.07 -15.102 -17.875 1 98 135 ALA B CA 1
ATOM 3026 C C . ALA B 1 135 ? 5.367 -15.398 -19.344 1 98 135 ALA B C 1
ATOM 3028 O O . ALA B 1 135 ? 6.516 -15.664 -19.703 1 98 135 ALA B O 1
ATOM 3029 N N . ASP B 1 136 ? 4.406 -15.375 -20.141 1 97.19 136 ASP B N 1
ATOM 3030 C CA . ASP B 1 136 ? 4.621 -15.445 -21.594 1 97.19 136 ASP B CA 1
ATOM 3031 C C . ASP B 1 136 ? 4.883 -14.062 -22.172 1 97.19 136 ASP B C 1
ATOM 3033 O O . ASP B 1 136 ? 4.91 -13.07 -21.453 1 97.19 136 ASP B O 1
ATOM 3037 N N . THR B 1 137 ? 5.09 -13.992 -23.438 1 97 137 THR B N 1
ATOM 3038 C CA . THR B 1 137 ? 5.496 -12.758 -24.094 1 97 137 THR B CA 1
ATOM 3039 C C . THR B 1 137 ? 4.332 -11.781 -24.172 1 97 137 THR B C 1
ATOM 3041 O O . THR B 1 137 ? 4.527 -10.602 -24.469 1 97 137 THR B O 1
ATOM 3044 N N . GLU B 1 138 ? 3.146 -12.258 -23.844 1 95.81 138 GLU B N 1
ATOM 3045 C CA . GLU B 1 138 ? 1.971 -11.391 -23.844 1 95.81 138 GLU B CA 1
ATOM 3046 C C . GLU B 1 138 ? 1.646 -10.891 -22.438 1 95.81 138 GLU B C 1
ATOM 3048 O O . GLU B 1 138 ? 0.701 -10.125 -22.25 1 95.81 138 GLU B O 1
ATOM 3053 N N . GLY B 1 139 ? 2.352 -11.398 -21.484 1 96.19 139 GLY B N 1
ATOM 3054 C CA . GLY B 1 139 ? 2.146 -10.953 -20.109 1 96.19 139 GLY B CA 1
ATOM 3055 C C . GLY B 1 139 ? 1.235 -11.875 -19.312 1 96.19 139 GLY B C 1
ATOM 3056 O O . GLY B 1 139 ? 0.778 -11.516 -18.219 1 96.19 139 GLY B O 1
ATOM 3057 N N . GLY B 1 140 ? 0.971 -12.977 -19.906 1 96.19 140 GLY B N 1
ATOM 3058 C CA . GLY B 1 140 ? 0.161 -13.953 -19.203 1 96.19 140 GLY B CA 1
ATOM 3059 C C . GLY B 1 140 ? 0.942 -14.727 -18.156 1 96.19 140 GLY B C 1
ATOM 3060 O O . GLY B 1 140 ? 2.086 -15.117 -18.391 1 96.19 140 GLY B O 1
ATOM 3061 N N . LEU B 1 141 ? 0.35 -14.977 -17.047 1 97.56 141 LEU B N 1
ATOM 3062 C CA . LEU B 1 141 ? 0.984 -15.695 -15.945 1 97.56 141 LEU B CA 1
ATOM 3063 C C . LEU B 1 141 ? 1.126 -17.172 -16.281 1 97.56 141 LEU B C 1
ATOM 3065 O O . LEU B 1 141 ? 0.164 -17.812 -16.719 1 97.56 141 LEU B O 1
ATOM 3069 N N . LEU B 1 142 ? 2.295 -17.703 -16.047 1 97 142 LEU B N 1
ATOM 3070 C CA . LEU B 1 142 ? 2.537 -19.125 -16.312 1 97 142 LEU B CA 1
ATOM 3071 C C . LEU B 1 142 ? 2.824 -19.859 -15.016 1 97 142 LEU B C 1
ATOM 3073 O O . LEU B 1 142 ? 2.588 -21.078 -14.922 1 97 142 LEU B O 1
ATOM 3077 N N . GLY B 1 143 ? 3.35 -19.125 -14.062 1 96.75 143 GLY B N 1
ATOM 3078 C CA . GLY B 1 143 ? 3.65 -19.766 -12.797 1 96.75 143 GLY B CA 1
ATOM 3079 C C . GLY B 1 143 ? 4.309 -18.844 -11.789 1 96.75 143 GLY B C 1
ATOM 3080 O O . GLY B 1 143 ? 4.828 -17.797 -12.156 1 96.75 143 GLY B O 1
ATOM 3081 N N . ILE B 1 144 ? 4.242 -19.266 -10.578 1 97.19 144 ILE B N 1
ATOM 3082 C CA . ILE B 1 144 ? 4.883 -18.594 -9.445 1 97.19 144 ILE B CA 1
ATOM 3083 C C . ILE B 1 144 ? 5.656 -19.609 -8.617 1 97.19 144 ILE B C 1
ATOM 3085 O O . ILE B 1 144 ? 5.164 -20.719 -8.359 1 97.19 144 ILE B O 1
ATOM 3089 N N . SER B 1 145 ? 6.805 -19.297 -8.266 1 96.31 145 SER B N 1
ATOM 3090 C CA . SER B 1 145 ? 7.648 -20.219 -7.52 1 96.31 145 SER B CA 1
ATOM 3091 C C . SER B 1 145 ? 7.246 -20.266 -6.047 1 96.31 145 SER B C 1
ATOM 3093 O O . SER B 1 145 ? 6.453 -19.438 -5.59 1 96.31 145 SER B O 1
ATOM 3095 N N . THR B 1 146 ? 7.805 -21.297 -5.395 1 94.56 146 THR B N 1
ATOM 3096 C CA . THR B 1 146 ? 7.75 -21.25 -3.939 1 94.56 146 THR B CA 1
ATOM 3097 C C . THR B 1 146 ? 8.484 -20.016 -3.406 1 94.56 146 THR B C 1
ATOM 3099 O O . THR B 1 146 ? 9.477 -19.578 -3.988 1 94.56 146 THR B O 1
ATOM 3102 N N . PRO B 1 147 ? 7.953 -19.453 -2.383 1 96 147 PRO B N 1
ATOM 3103 C CA . PRO B 1 147 ? 8.617 -18.266 -1.835 1 96 147 PRO B CA 1
ATOM 3104 C C . PRO B 1 147 ? 9.922 -18.594 -1.124 1 96 147 PRO B C 1
ATOM 3106 O O . PRO B 1 147 ? 10.039 -19.641 -0.486 1 96 147 PRO B O 1
ATOM 3109 N N . LEU B 1 148 ? 10.828 -17.703 -1.239 1 95.94 148 LEU B N 1
ATOM 3110 C CA . LEU B 1 148 ? 12.133 -17.797 -0.585 1 95.94 148 LEU B CA 1
ATOM 3111 C C . LEU B 1 148 ? 12.453 -16.531 0.186 1 95.94 148 LEU B C 1
ATOM 3113 O O . LEU B 1 148 ? 11.719 -15.547 0.108 1 95.94 148 LEU B O 1
ATOM 3117 N N . CYS B 1 149 ? 13.508 -16.594 0.925 1 94.19 149 CYS B N 1
ATOM 3118 C CA . CYS B 1 149 ? 13.883 -15.445 1.739 1 94.19 149 CYS B CA 1
ATOM 3119 C C . CYS B 1 149 ? 14.148 -14.227 0.867 1 94.19 149 CYS B C 1
ATOM 3121 O O . CYS B 1 149 ? 14.734 -14.344 -0.212 1 94.19 149 CYS B O 1
ATOM 3123 N N . GLY B 1 150 ? 13.766 -13.109 1.361 1 92.38 150 GLY B N 1
ATOM 3124 C CA . GLY B 1 150 ? 13.891 -11.859 0.629 1 92.38 150 GLY B CA 1
ATOM 3125 C C . GLY B 1 150 ? 15.336 -11.461 0.386 1 92.38 150 GLY B C 1
ATOM 3126 O O . GLY B 1 150 ? 15.625 -10.68 -0.527 1 92.38 150 GLY B O 1
ATOM 3127 N N . SER B 1 151 ? 16.25 -11.945 1.135 1 92.25 151 SER B N 1
ATOM 3128 C CA . SER B 1 151 ? 17.656 -11.586 1.016 1 92.25 151 SER B CA 1
ATOM 3129 C C . SER B 1 151 ? 18.312 -12.328 -0.145 1 92.25 151 SER B C 1
ATOM 3131 O O . SER B 1 151 ? 19.406 -11.961 -0.571 1 92.25 151 SER B O 1
ATOM 3133 N N . MET B 1 152 ? 17.672 -13.273 -0.617 1 92.88 152 MET B N 1
ATOM 3134 C CA . MET B 1 152 ? 18.25 -14.078 -1.688 1 92.88 152 MET B CA 1
ATOM 3135 C C . MET B 1 152 ? 18.172 -13.344 -3.021 1 92.88 152 MET B C 1
ATOM 3137 O O . MET B 1 152 ? 17.141 -12.766 -3.361 1 92.88 152 MET B O 1
ATOM 3141 N N . HIS B 1 153 ? 19.25 -13.312 -3.727 1 91.5 153 HIS B N 1
ATOM 3142 C CA . HIS B 1 153 ? 19.25 -12.695 -5.047 1 91.5 153 HIS B CA 1
ATOM 3143 C C . HIS B 1 153 ? 18.453 -13.531 -6.047 1 91.5 153 HIS B C 1
ATOM 3145 O O . HIS B 1 153 ? 18.266 -14.734 -5.852 1 91.5 153 HIS B O 1
ATOM 3151 N N . ASP B 1 154 ? 18 -12.969 -7.023 1 91.62 154 ASP B N 1
ATOM 3152 C CA . ASP B 1 154 ? 17.078 -13.562 -7.98 1 91.62 154 ASP B CA 1
ATOM 3153 C C . ASP B 1 154 ? 17.672 -14.82 -8.609 1 91.62 154 ASP B C 1
ATOM 3155 O O . ASP B 1 154 ? 16.969 -15.82 -8.805 1 91.62 154 ASP B O 1
ATOM 3159 N N . ARG B 1 155 ? 18.984 -14.781 -8.922 1 92.56 155 ARG B N 1
ATOM 3160 C CA . ARG B 1 155 ? 19.609 -15.969 -9.5 1 92.56 155 ARG B CA 1
ATOM 3161 C C . ARG B 1 155 ? 19.531 -17.156 -8.539 1 92.56 155 ARG B C 1
ATOM 3163 O O . ARG B 1 155 ? 19.141 -18.25 -8.938 1 92.56 155 ARG B O 1
ATOM 3170 N N . LYS B 1 156 ? 19.938 -16.906 -7.34 1 94.25 156 LYS B N 1
ATOM 3171 C CA . LYS B 1 156 ? 19.891 -17.969 -6.336 1 94.25 156 LYS B CA 1
ATOM 3172 C C . LYS B 1 156 ? 18.469 -18.422 -6.09 1 94.25 156 LYS B C 1
ATOM 3174 O O . LYS B 1 156 ? 18.203 -19.625 -5.961 1 94.25 156 LYS B O 1
ATOM 3179 N N . ALA B 1 157 ? 17.578 -17.5 -6.016 1 94.75 157 ALA B N 1
ATOM 3180 C CA . ALA B 1 157 ? 16.172 -17.844 -5.832 1 94.75 157 ALA B CA 1
ATOM 3181 C C . ALA B 1 157 ? 15.656 -18.703 -6.984 1 94.75 157 ALA B C 1
ATOM 3183 O O . ALA B 1 157 ? 14.883 -19.641 -6.77 1 94.75 157 ALA B O 1
ATOM 3184 N N . PHE B 1 158 ? 16.094 -18.391 -8.156 1 94.94 158 PHE B N 1
ATOM 3185 C CA . PHE B 1 158 ? 15.734 -19.141 -9.352 1 94.94 158 PHE B CA 1
ATOM 3186 C C . PHE B 1 158 ? 16.172 -20.594 -9.242 1 94.94 158 PHE B C 1
ATOM 3188 O O . PHE B 1 158 ? 15.398 -21.516 -9.508 1 94.94 158 PHE B O 1
ATOM 3195 N N . THR B 1 159 ? 17.359 -20.797 -8.742 1 94.31 159 THR B N 1
ATOM 3196 C CA . THR B 1 159 ? 17.922 -22.125 -8.586 1 94.31 159 THR B CA 1
ATOM 3197 C C . THR B 1 159 ? 17.266 -22.859 -7.426 1 94.31 159 THR B C 1
ATOM 3199 O O . THR B 1 159 ? 16.812 -24 -7.582 1 94.31 159 THR B O 1
ATOM 3202 N N . GLU B 1 160 ? 17.141 -22.188 -6.34 1 95.5 160 GLU B N 1
ATOM 3203 C CA . GLU B 1 160 ? 16.641 -22.797 -5.113 1 95.5 160 GLU B CA 1
ATOM 3204 C C . GLU B 1 160 ? 15.156 -23.141 -5.234 1 95.5 160 GLU B C 1
ATOM 3206 O O . GLU B 1 160 ? 14.664 -24.047 -4.566 1 95.5 160 GLU B O 1
ATOM 3211 N N . SER B 1 161 ? 14.477 -22.438 -6.047 1 94.62 161 SER B N 1
ATOM 3212 C CA . SER B 1 161 ? 13.055 -22.719 -6.277 1 94.62 161 SER B CA 1
ATOM 3213 C C . SER B 1 161 ? 12.867 -23.953 -7.141 1 94.62 161 SER B C 1
ATOM 3215 O O . SER B 1 161 ? 11.75 -24.453 -7.289 1 94.62 161 SER B O 1
ATOM 3217 N N . GLY B 1 162 ? 13.922 -24.359 -7.789 1 94.44 162 GLY B N 1
ATOM 3218 C CA . GLY B 1 162 ? 13.852 -25.5 -8.688 1 94.44 162 GLY B CA 1
ATOM 3219 C C . GLY B 1 162 ? 13.57 -25.109 -10.133 1 94.44 162 GLY B C 1
ATOM 3220 O O . GLY B 1 162 ? 13.516 -25.969 -11.016 1 94.44 162 GLY B O 1
ATOM 3221 N N . TRP B 1 163 ? 13.453 -23.875 -10.391 1 94.94 163 TRP B N 1
ATOM 3222 C CA . TRP B 1 163 ? 13.047 -23.406 -11.711 1 94.94 163 TRP B CA 1
ATOM 3223 C C . TRP B 1 163 ? 14.164 -23.609 -12.727 1 94.94 163 TRP B C 1
ATOM 3225 O O . TRP B 1 163 ? 13.906 -23.781 -13.922 1 94.94 163 TRP B O 1
ATOM 3235 N N . GLU B 1 164 ? 15.414 -23.562 -12.281 1 92.81 164 GLU B N 1
ATOM 3236 C CA . GLU B 1 164 ? 16.516 -23.797 -13.203 1 92.81 164 GLU B CA 1
ATOM 3237 C C . GLU B 1 164 ? 16.406 -25.172 -13.859 1 92.81 164 GLU B C 1
ATOM 3239 O O . GLU B 1 164 ? 16.625 -25.312 -15.062 1 92.81 164 GLU B O 1
ATOM 3244 N N . ASP B 1 165 ? 16 -26.172 -13.102 1 92.06 165 ASP B N 1
ATOM 3245 C CA . ASP B 1 165 ? 15.828 -27.531 -13.617 1 92.06 165 ASP B CA 1
ATOM 3246 C C . ASP B 1 165 ? 14.562 -27.641 -14.461 1 92.06 165 ASP B C 1
ATOM 3248 O O . ASP B 1 165 ? 14.555 -28.297 -15.5 1 92.06 165 ASP B O 1
ATOM 3252 N N . LEU B 1 166 ? 13.555 -26.938 -14.023 1 92.38 166 LEU B N 1
ATOM 3253 C CA . LEU B 1 166 ? 12.258 -27.016 -14.688 1 92.38 166 LEU B CA 1
ATOM 3254 C C . LEU B 1 166 ? 12.312 -26.375 -16.062 1 92.38 166 LEU B C 1
ATOM 3256 O O . LEU B 1 166 ? 11.617 -26.797 -16.984 1 92.38 166 LEU B O 1
ATOM 3260 N N . LEU B 1 167 ? 13.188 -25.359 -16.203 1 92.44 167 LEU B N 1
ATOM 3261 C CA . LEU B 1 167 ? 13.242 -24.594 -17.438 1 92.44 167 LEU B CA 1
ATOM 3262 C C . LEU B 1 167 ? 14.453 -25 -18.281 1 92.44 167 LEU B C 1
ATOM 3264 O O . LEU B 1 167 ? 14.859 -24.266 -19.188 1 92.44 167 LEU B O 1
ATOM 3268 N N . VAL B 1 168 ? 14.977 -26.125 -17.984 1 89.19 168 VAL B N 1
ATOM 3269 C CA . VAL B 1 168 ? 16.234 -26.547 -18.609 1 89.19 168 VAL B CA 1
ATOM 3270 C C . VAL B 1 168 ? 16.031 -26.672 -20.125 1 89.19 168 VAL B C 1
ATOM 3272 O O . VAL B 1 168 ? 16.938 -26.359 -20.906 1 89.19 168 VAL B O 1
ATOM 3275 N N . GLU B 1 169 ? 14.891 -27.047 -20.547 1 89.94 169 GLU B N 1
ATOM 3276 C CA . GLU B 1 169 ? 14.648 -27.266 -21.969 1 89.94 169 GLU B CA 1
ATOM 3277 C C . GLU B 1 169 ? 13.812 -26.141 -22.562 1 89.94 169 GLU B C 1
ATOM 3279 O O . GLU B 1 169 ? 13.305 -26.25 -23.672 1 89.94 169 GLU B O 1
ATOM 3284 N N . THR B 1 170 ? 13.602 -25.109 -21.812 1 93.62 170 THR B N 1
ATOM 3285 C CA . THR B 1 170 ? 12.758 -24 -22.234 1 93.62 170 THR B CA 1
ATOM 3286 C C . THR B 1 170 ? 13.578 -22.719 -22.375 1 93.62 170 THR B C 1
ATOM 3288 O O . THR B 1 170 ? 14.438 -22.422 -21.547 1 93.62 170 THR B O 1
ATOM 3291 N N . SER B 1 171 ? 13.391 -22.078 -23.484 1 94.38 171 SER B N 1
ATOM 3292 C CA . SER B 1 171 ? 14.016 -20.766 -23.641 1 94.38 171 SER B CA 1
ATOM 3293 C C . SER B 1 171 ? 13.352 -19.734 -22.734 1 94.38 171 SER B C 1
ATOM 3295 O O . SER B 1 171 ? 12.133 -19.594 -22.75 1 94.38 171 SER B O 1
ATOM 3297 N N . PHE B 1 172 ? 14.094 -19.109 -21.953 1 95.69 172 PHE B N 1
ATOM 3298 C CA . PHE B 1 172 ? 13.508 -18.094 -21.094 1 95.69 172 PHE B CA 1
ATOM 3299 C C . PHE B 1 172 ? 14.406 -16.859 -21.031 1 95.69 172 PHE B C 1
ATOM 3301 O O . PHE B 1 172 ? 15.625 -16.969 -21.188 1 95.69 172 PHE B O 1
ATOM 3308 N N . ILE B 1 173 ? 13.766 -15.703 -20.891 1 96.62 173 ILE B N 1
ATOM 3309 C CA . ILE B 1 173 ? 14.422 -14.398 -20.828 1 96.62 173 ILE B CA 1
ATOM 3310 C C . ILE B 1 173 ? 14.367 -13.867 -19.391 1 96.62 173 ILE B C 1
ATOM 3312 O O . ILE B 1 173 ? 13.328 -13.945 -18.734 1 96.62 173 ILE B O 1
ATOM 3316 N N . GLY B 1 174 ? 15.453 -13.445 -18.828 1 95.5 174 GLY B N 1
ATOM 3317 C CA . GLY B 1 174 ? 15.555 -12.82 -17.531 1 95.5 174 GLY B CA 1
ATOM 3318 C C . GLY B 1 174 ? 16.375 -11.539 -17.531 1 95.5 174 GLY B C 1
ATOM 3319 O O . GLY B 1 174 ? 16.859 -11.125 -18.594 1 95.5 174 GLY B O 1
ATOM 3320 N N . ASP B 1 175 ? 16.406 -10.906 -16.438 1 93.62 175 ASP B N 1
ATOM 3321 C CA . ASP B 1 175 ? 17.25 -9.719 -16.328 1 93.62 175 ASP B CA 1
ATOM 3322 C C . ASP B 1 175 ? 18.719 -10.109 -16.109 1 93.62 175 ASP B C 1
ATOM 3324 O O . ASP B 1 175 ? 19.047 -11.289 -15.992 1 93.62 175 ASP B O 1
ATOM 3328 N N . PRO B 1 176 ? 19.609 -9.141 -16.125 1 90.75 176 PRO B N 1
ATOM 3329 C CA . PRO B 1 176 ? 21.031 -9.445 -16 1 90.75 176 PRO B CA 1
ATOM 3330 C C . PRO B 1 176 ? 21.359 -10.18 -14.703 1 90.75 176 PRO B C 1
ATOM 3332 O O . PRO B 1 176 ? 22.391 -10.852 -14.609 1 90.75 176 PRO B O 1
ATOM 3335 N N . ALA B 1 177 ? 20.484 -10.094 -13.766 1 89.44 177 ALA B N 1
ATOM 3336 C CA . ALA B 1 177 ? 20.703 -10.766 -12.492 1 89.44 177 ALA B CA 1
ATOM 3337 C C . ALA B 1 177 ? 20.672 -12.281 -12.648 1 89.44 177 ALA B C 1
ATOM 3339 O O . ALA B 1 177 ? 21.109 -13.016 -11.766 1 89.44 177 ALA B O 1
ATOM 3340 N N . TYR B 1 178 ? 20.156 -12.734 -13.727 1 92.69 178 TYR B N 1
ATOM 3341 C CA . TYR B 1 178 ? 20.047 -14.172 -13.977 1 92.69 178 TYR B CA 1
ATOM 3342 C C . TYR B 1 178 ? 21.25 -14.688 -14.758 1 92.69 178 TYR B C 1
ATOM 3344 O O . TYR B 1 178 ? 21.234 -15.82 -15.25 1 92.69 178 TYR B O 1
ATOM 3352 N N . GLN B 1 179 ? 22.172 -13.812 -14.82 1 88.31 179 GLN B N 1
ATOM 3353 C CA . GLN B 1 179 ? 23.391 -14.25 -15.477 1 88.31 179 GLN B CA 1
ATOM 3354 C C . GLN B 1 179 ? 23.969 -15.492 -14.797 1 88.31 179 GLN B C 1
ATOM 3356 O O . GLN B 1 179 ? 23.922 -15.609 -13.57 1 88.31 179 GLN B O 1
ATOM 3361 N N . GLY B 1 180 ? 24.5 -16.438 -15.625 1 84.88 180 GLY B N 1
ATOM 3362 C CA . GLY B 1 180 ? 25 -17.703 -15.086 1 84.88 180 GLY B CA 1
ATOM 3363 C C . GLY B 1 180 ? 24.031 -18.844 -15.266 1 84.88 180 GLY B C 1
ATOM 3364 O O . GLY B 1 180 ? 24.391 -20.016 -15.078 1 84.88 180 GLY B O 1
ATOM 3365 N N . THR B 1 181 ? 22.797 -18.516 -15.469 1 89.75 181 THR B N 1
ATOM 3366 C CA . THR B 1 181 ? 21.828 -19.516 -15.859 1 89.75 181 THR B CA 1
ATOM 3367 C C . THR B 1 181 ? 21.75 -19.641 -17.375 1 89.75 181 THR B C 1
ATOM 3369 O O . THR B 1 181 ? 22.594 -19.094 -18.094 1 89.75 181 THR B O 1
ATOM 3372 N N . ARG B 1 182 ? 20.781 -20.359 -17.828 1 90.38 182 ARG B N 1
ATOM 3373 C CA . ARG B 1 182 ? 20.594 -20.5 -19.266 1 90.38 182 ARG B CA 1
ATOM 3374 C C . ARG B 1 182 ? 19.719 -19.391 -19.828 1 90.38 182 ARG B C 1
ATOM 3376 O O . ARG B 1 182 ? 19.281 -19.438 -20.969 1 90.38 182 ARG B O 1
ATOM 3383 N N . ALA B 1 183 ? 19.422 -18.406 -18.969 1 92.88 183 ALA B N 1
ATOM 3384 C CA . ALA B 1 183 ? 18.531 -17.312 -19.359 1 92.88 183 ALA B CA 1
ATOM 3385 C C . ALA B 1 183 ? 19.156 -16.453 -20.438 1 92.88 183 ALA B C 1
ATOM 3387 O O . ALA B 1 183 ? 20.359 -16.188 -20.422 1 92.88 183 ALA B O 1
ATOM 3388 N N . ILE B 1 184 ? 18.391 -16.094 -21.406 1 92.75 184 ILE B N 1
ATOM 3389 C CA . ILE B 1 184 ? 18.766 -15.023 -22.312 1 92.75 184 ILE B CA 1
ATOM 3390 C C . ILE B 1 184 ? 18.719 -13.688 -21.578 1 92.75 184 ILE B C 1
ATOM 3392 O O . ILE B 1 184 ? 17.672 -13.289 -21.047 1 92.75 184 ILE B O 1
ATOM 3396 N N . THR B 1 185 ? 19.797 -13.023 -21.453 1 93.06 185 THR B N 1
ATOM 3397 C CA . THR B 1 185 ? 19.906 -11.742 -20.781 1 93.06 185 THR B CA 1
ATOM 3398 C C . THR B 1 185 ? 20.5 -10.688 -21.703 1 93.06 185 THR B C 1
ATOM 3400 O O . THR B 1 185 ? 21.172 -11.031 -22.688 1 93.06 185 THR B O 1
ATOM 3403 N N . PRO B 1 186 ? 20.156 -9.445 -21.438 1 91.12 186 PRO B N 1
ATOM 3404 C CA . PRO B 1 186 ? 20.781 -8.398 -22.25 1 91.12 186 PRO B CA 1
ATOM 3405 C C . PRO B 1 186 ? 22.312 -8.414 -22.141 1 91.12 186 PRO B C 1
ATOM 3407 O O . PRO B 1 186 ? 22.859 -8.773 -21.094 1 91.12 186 PRO B O 1
ATOM 3410 N N . ARG B 1 187 ? 22.906 -7.996 -23.266 1 87.81 187 ARG B N 1
ATOM 3411 C CA . ARG B 1 187 ? 24.375 -7.918 -23.297 1 87.81 187 ARG B CA 1
ATOM 3412 C C . ARG B 1 187 ? 24.859 -6.688 -22.531 1 87.81 187 ARG B C 1
ATOM 3414 O O . ARG B 1 187 ? 24.312 -5.59 -22.703 1 87.81 187 ARG B O 1
ATOM 3421 N N . LYS B 1 188 ? 25.734 -6.934 -21.656 1 85.12 188 LYS B N 1
ATOM 3422 C CA . LYS B 1 188 ? 26.312 -5.836 -20.906 1 85.12 188 LYS B CA 1
ATOM 3423 C C . LYS B 1 188 ? 27.359 -5.09 -21.734 1 85.12 188 LYS B C 1
ATOM 3425 O O . LYS B 1 188 ? 28.016 -5.68 -22.594 1 85.12 188 LYS B O 1
ATOM 3430 N N . LYS B 1 189 ? 27.359 -3.906 -21.375 1 84.56 189 LYS B N 1
ATOM 3431 C CA . LYS B 1 189 ? 28.406 -3.111 -22 1 84.56 189 LYS B CA 1
ATOM 3432 C C . LYS B 1 189 ? 29.781 -3.617 -21.609 1 84.56 189 LYS B C 1
ATOM 3434 O O . LYS B 1 189 ? 30.062 -3.842 -20.438 1 84.56 189 LYS B O 1
ATOM 3439 N N . PRO B 1 190 ? 30.641 -3.85 -22.625 1 81.56 190 PRO B N 1
ATOM 3440 C CA . PRO B 1 190 ? 32 -4.266 -22.281 1 81.56 190 PRO B CA 1
ATOM 3441 C C . PRO B 1 190 ? 32.781 -3.18 -21.531 1 81.56 190 PRO B C 1
ATOM 3443 O O . PRO B 1 190 ? 32.469 -1.993 -21.672 1 81.56 190 PRO B O 1
ATOM 3446 N N . LYS B 1 191 ? 33.594 -3.502 -20.656 1 82.94 191 LYS B N 1
ATOM 3447 C CA . LYS B 1 191 ? 34.406 -2.541 -19.922 1 82.94 191 LYS B CA 1
ATOM 3448 C C . LYS B 1 191 ? 35.156 -1.612 -20.859 1 82.94 191 LYS B C 1
ATOM 3450 O O . LYS B 1 191 ? 35.938 -2.07 -21.688 1 82.94 191 LYS B O 1
ATOM 3455 N N . GLY B 1 192 ? 34.906 -0.475 -20.719 1 81.81 192 GLY B N 1
ATOM 3456 C CA . GLY B 1 192 ? 35.594 0.509 -21.531 1 81.81 192 GLY B CA 1
ATOM 3457 C C . GLY B 1 192 ? 35.094 0.575 -22.969 1 81.81 192 GLY B C 1
ATOM 3458 O O . GLY B 1 192 ? 35.719 1.191 -23.828 1 81.81 192 GLY B O 1
ATOM 3459 N N . GLY B 1 193 ? 34.188 -0.157 -23.281 1 86 193 GLY B N 1
ATOM 3460 C CA . GLY B 1 193 ? 33.688 -0.191 -24.641 1 86 193 GLY B CA 1
ATOM 3461 C C . GLY B 1 193 ? 32.219 0.177 -24.766 1 86 193 GLY B C 1
ATOM 3462 O O . GLY B 1 193 ? 31.641 0.715 -23.812 1 86 193 GLY B O 1
ATOM 3463 N N . GLU B 1 194 ? 31.859 0.254 -26.094 1 86.31 194 GLU B N 1
ATOM 3464 C CA . GLU B 1 194 ? 30.469 0.529 -26.391 1 86.31 194 GLU B CA 1
ATOM 3465 C C . GLU B 1 194 ? 29.766 -0.699 -26.969 1 86.31 194 GLU B C 1
ATOM 3467 O O . GLU B 1 194 ? 30.422 -1.558 -27.562 1 86.31 194 GLU B O 1
ATOM 3472 N N . LEU B 1 195 ? 28.562 -0.807 -26.75 1 85.81 195 LEU B N 1
ATOM 3473 C CA . LEU B 1 195 ? 27.766 -1.858 -27.359 1 85.81 195 LEU B CA 1
ATOM 3474 C C . LEU B 1 195 ? 27.688 -1.676 -28.875 1 85.81 195 LEU B C 1
ATOM 3476 O O . LEU B 1 195 ? 27.594 -0.547 -29.359 1 85.81 195 LEU B O 1
ATOM 3480 N N . SER B 1 196 ? 27.859 -2.74 -29.625 1 89.94 196 SER B N 1
ATOM 3481 C CA . SER B 1 196 ? 27.641 -2.668 -31.062 1 89.94 196 SER B CA 1
ATOM 3482 C C . SER B 1 196 ? 26.203 -2.283 -31.406 1 89.94 196 SER B C 1
ATOM 3484 O O . SER B 1 196 ? 25.312 -2.383 -30.547 1 89.94 196 SER B O 1
ATOM 3486 N N . ALA B 1 197 ? 26.016 -1.774 -32.531 1 90.94 197 ALA B N 1
ATOM 3487 C CA . ALA B 1 197 ? 24.672 -1.427 -33 1 90.94 197 ALA B CA 1
ATOM 3488 C C . ALA B 1 197 ? 23.75 -2.637 -32.938 1 90.94 197 ALA B C 1
ATOM 3490 O O . ALA B 1 197 ? 22.578 -2.512 -32.562 1 90.94 197 ALA B O 1
ATOM 3491 N N . ALA B 1 198 ? 24.312 -3.785 -33.281 1 90.31 198 ALA B N 1
ATOM 3492 C CA . ALA B 1 198 ? 23.531 -5.023 -33.25 1 90.31 198 ALA B CA 1
ATOM 3493 C C . ALA B 1 198 ? 23.156 -5.395 -31.812 1 90.31 198 ALA B C 1
ATOM 3495 O O . ALA B 1 198 ? 22.031 -5.805 -31.547 1 90.31 198 ALA B O 1
ATOM 3496 N N . ASP B 1 199 ? 24.062 -5.176 -30.984 1 90.81 199 ASP B N 1
ATOM 3497 C CA . ASP B 1 199 ? 23.812 -5.477 -29.562 1 90.81 199 ASP B CA 1
ATOM 3498 C C . ASP B 1 199 ? 22.766 -4.539 -28.984 1 90.81 199 ASP B C 1
ATOM 3500 O O . ASP B 1 199 ? 21.922 -4.961 -28.188 1 90.81 199 ASP B O 1
ATOM 3504 N N . LYS B 1 200 ? 22.859 -3.336 -29.359 1 91.62 200 LYS B N 1
ATOM 3505 C CA . LYS B 1 200 ? 21.875 -2.361 -28.875 1 91.62 200 LYS B CA 1
ATOM 3506 C C . LYS B 1 200 ? 20.469 -2.715 -29.359 1 91.62 200 LYS B C 1
ATOM 3508 O O . LYS B 1 200 ? 19.5 -2.607 -28.594 1 91.62 200 LYS B O 1
ATOM 3513 N N . LYS B 1 201 ? 20.406 -3.121 -30.562 1 92.38 201 LYS B N 1
ATOM 3514 C CA . LYS B 1 201 ? 19.109 -3.525 -31.109 1 92.38 201 LYS B CA 1
ATOM 3515 C C . LYS B 1 201 ? 18.578 -4.758 -30.391 1 92.38 201 LYS B C 1
ATOM 3517 O O . LYS B 1 201 ? 17.391 -4.816 -30.062 1 92.38 201 LYS B O 1
ATOM 3522 N N . ASN B 1 202 ? 19.469 -5.703 -30.203 1 92 202 ASN B N 1
ATOM 3523 C CA . ASN B 1 202 ? 19.078 -6.914 -29.484 1 92 202 ASN B CA 1
ATOM 3524 C C . ASN B 1 202 ? 18.625 -6.605 -28.062 1 92 202 ASN B C 1
ATOM 3526 O O . ASN B 1 202 ? 17.594 -7.121 -27.609 1 92 202 ASN B O 1
ATOM 3530 N N . ASN B 1 203 ? 19.406 -5.715 -27.406 1 93.25 203 ASN B N 1
ATOM 3531 C CA . ASN B 1 203 ? 19.047 -5.328 -26.047 1 93.25 203 ASN B CA 1
ATOM 3532 C C . ASN B 1 203 ? 17.703 -4.621 -25.984 1 93.25 203 ASN B C 1
ATOM 3534 O O . ASN B 1 203 ? 16.938 -4.812 -25.047 1 93.25 203 ASN B O 1
ATOM 3538 N N . LYS B 1 204 ? 17.438 -3.861 -26.953 1 93.5 204 LYS B N 1
ATOM 3539 C CA . LYS B 1 204 ? 16.156 -3.178 -27.031 1 93.5 204 LYS B CA 1
ATOM 3540 C C . LYS B 1 204 ? 15.008 -4.176 -27.188 1 93.5 204 LYS B C 1
ATOM 3542 O O . LYS B 1 204 ? 13.953 -4.023 -26.578 1 93.5 204 LYS B O 1
ATOM 3547 N N . THR B 1 205 ? 15.273 -5.156 -27.984 1 93.19 205 THR B N 1
ATOM 3548 C CA . THR B 1 205 ? 14.273 -6.203 -28.188 1 93.19 205 THR B CA 1
ATOM 3549 C C . THR B 1 205 ? 14.016 -6.965 -26.906 1 93.19 205 THR B C 1
ATOM 3551 O O . THR B 1 205 ? 12.859 -7.191 -26.531 1 93.19 205 THR B O 1
ATOM 3554 N N . ILE B 1 206 ? 15.016 -7.312 -26.188 1 93.81 206 ILE B N 1
ATOM 3555 C CA . ILE B 1 206 ? 14.914 -8.039 -24.938 1 93.81 206 ILE B CA 1
ATOM 3556 C C . ILE B 1 206 ? 14.164 -7.199 -23.906 1 93.81 206 ILE B C 1
ATOM 3558 O O . ILE B 1 206 ? 13.266 -7.703 -23.219 1 93.81 206 ILE B O 1
ATOM 3562 N N . SER B 1 207 ? 14.523 -5.965 -23.891 1 93.75 207 SER B N 1
ATOM 3563 C CA . SER B 1 207 ? 13.875 -5.043 -22.969 1 93.75 207 SER B CA 1
ATOM 3564 C C . SER B 1 207 ? 12.383 -4.93 -23.266 1 93.75 207 SER B C 1
ATOM 3566 O O . SER B 1 207 ? 11.562 -4.926 -22.344 1 93.75 207 SER B O 1
ATOM 3568 N N . SER B 1 208 ? 12.117 -4.852 -24.453 1 94.62 208 SER B N 1
ATOM 3569 C CA . SER B 1 208 ? 10.719 -4.758 -24.859 1 94.62 208 SER B CA 1
ATOM 3570 C C . SER B 1 208 ? 9.938 -6.008 -24.453 1 94.62 208 SER B C 1
ATOM 3572 O O . SER B 1 208 ? 8.82 -5.914 -23.953 1 94.62 208 SER B O 1
ATOM 3574 N N . LEU B 1 209 ? 10.562 -7.125 -24.594 1 94.94 209 LEU B N 1
ATOM 3575 C CA . LEU B 1 209 ? 9.922 -8.383 -24.219 1 94.94 209 LEU B CA 1
ATOM 3576 C C . LEU B 1 209 ? 9.734 -8.461 -22.703 1 94.94 209 LEU B C 1
ATOM 3578 O O . LEU B 1 209 ? 8.695 -8.914 -22.234 1 94.94 209 LEU B O 1
ATOM 3582 N N . ARG B 1 210 ? 10.68 -7.918 -22.047 1 96.06 210 ARG B N 1
ATOM 3583 C CA . ARG B 1 210 ? 10.664 -8.023 -20.594 1 96.06 210 ARG B CA 1
ATOM 3584 C C . ARG B 1 210 ? 9.547 -7.172 -20 1 96.06 210 ARG B C 1
ATOM 3586 O O . ARG B 1 210 ? 9.109 -7.414 -18.859 1 96.06 210 ARG B O 1
ATOM 3593 N N . SER B 1 211 ? 9.078 -6.199 -20.688 1 96.5 211 SER B N 1
ATOM 3594 C CA . SER B 1 211 ? 7.961 -5.387 -20.219 1 96.5 211 SER B CA 1
ATOM 3595 C C . SER B 1 211 ? 6.738 -6.25 -19.922 1 96.5 211 SER B C 1
ATOM 3597 O O . SER B 1 211 ? 5.941 -5.93 -19.031 1 96.5 211 SER B O 1
ATOM 3599 N N . ALA B 1 212 ? 6.645 -7.363 -20.578 1 97.38 212 ALA B N 1
ATOM 3600 C CA . ALA B 1 212 ? 5.488 -8.242 -20.422 1 97.38 212 ALA B CA 1
ATOM 3601 C C . ALA B 1 212 ? 5.477 -8.891 -19.047 1 97.38 212 ALA B C 1
ATOM 3603 O O . ALA B 1 212 ? 4.418 -9.016 -18.406 1 97.38 212 ALA B O 1
ATOM 3604 N N . VAL B 1 213 ? 6.621 -9.352 -18.562 1 97.81 213 VAL B N 1
ATOM 3605 C CA . VAL B 1 213 ? 6.66 -9.969 -17.234 1 97.81 213 VAL B CA 1
ATOM 3606 C C . VAL B 1 213 ? 6.434 -8.914 -16.156 1 97.81 213 VAL B C 1
ATOM 3608 O O . VAL B 1 213 ? 5.836 -9.195 -15.125 1 97.81 213 VAL B O 1
ATOM 3611 N N . GLU B 1 214 ? 6.93 -7.672 -16.438 1 96.31 214 GLU B N 1
ATOM 3612 C CA . GLU B 1 214 ? 6.641 -6.578 -15.508 1 96.31 214 GLU B CA 1
ATOM 3613 C C . GLU B 1 214 ? 5.141 -6.316 -15.414 1 96.31 214 GLU B C 1
ATOM 3615 O O . GLU B 1 214 ? 4.613 -6.074 -14.328 1 96.31 214 GLU B O 1
ATOM 3620 N N . ARG B 1 215 ? 4.477 -6.395 -16.469 1 96.81 215 ARG B N 1
ATOM 3621 C CA . ARG B 1 215 ? 3.027 -6.234 -16.5 1 96.81 215 ARG B CA 1
ATOM 3622 C C . ARG B 1 215 ? 2.336 -7.383 -15.773 1 96.81 215 ARG B C 1
ATOM 3624 O O . ARG B 1 215 ? 1.38 -7.164 -15.023 1 96.81 215 ARG B O 1
ATOM 3631 N N . CYS B 1 216 ? 2.848 -8.555 -16.016 1 97.69 216 CYS B N 1
ATOM 3632 C CA . CYS B 1 216 ? 2.322 -9.727 -15.32 1 97.69 216 CYS B CA 1
ATOM 3633 C C . CYS B 1 216 ? 2.416 -9.555 -13.812 1 97.69 216 CYS B C 1
ATOM 3635 O O . CYS B 1 216 ? 1.438 -9.789 -13.094 1 97.69 216 CYS B O 1
ATOM 3637 N N . ILE B 1 217 ? 3.539 -9.117 -13.375 1 97.56 217 ILE B N 1
ATOM 3638 C CA . ILE B 1 217 ? 3.775 -8.922 -11.945 1 97.56 217 ILE B CA 1
ATOM 3639 C C . ILE B 1 217 ? 2.871 -7.809 -11.422 1 97.56 217 ILE B C 1
ATOM 3641 O O . ILE B 1 217 ? 2.311 -7.918 -10.328 1 97.56 217 ILE B O 1
ATOM 3645 N N . ALA B 1 218 ? 2.709 -6.809 -12.203 1 94.75 218 ALA B N 1
ATOM 3646 C CA . ALA B 1 218 ? 1.81 -5.723 -11.82 1 94.75 218 ALA B CA 1
ATOM 3647 C C . ALA B 1 218 ? 0.385 -6.234 -11.625 1 94.75 218 ALA B C 1
ATOM 3649 O O . ALA B 1 218 ? -0.291 -5.863 -10.664 1 94.75 218 ALA B O 1
ATOM 3650 N N . HIS B 1 219 ? -0.039 -7.082 -12.5 1 94.56 219 HIS B N 1
ATOM 3651 C CA . HIS B 1 219 ? -1.371 -7.668 -12.391 1 94.56 219 HIS B CA 1
ATOM 3652 C C . HIS B 1 219 ? -1.494 -8.531 -11.141 1 94.56 219 HIS B C 1
ATOM 3654 O O . HIS B 1 219 ? -2.498 -8.461 -10.43 1 94.56 219 HIS B O 1
ATOM 3660 N N . LEU B 1 220 ? -0.481 -9.305 -10.938 1 96 220 LEU B N 1
ATOM 3661 C CA . LEU B 1 220 ? -0.459 -10.156 -9.75 1 96 220 LEU B CA 1
ATOM 3662 C C . LEU B 1 220 ? -0.548 -9.32 -8.477 1 96 220 LEU B C 1
ATOM 3664 O O . LEU B 1 220 ? -1.263 -9.688 -7.543 1 96 220 LEU B O 1
ATOM 3668 N N . LYS B 1 221 ? 0.068 -8.195 -8.523 1 94.81 221 LYS B N 1
ATOM 3669 C CA . LYS B 1 221 ? 0.161 -7.363 -7.324 1 94.81 221 LYS B CA 1
ATOM 3670 C C . LYS B 1 221 ? -1.091 -6.508 -7.145 1 94.81 221 LYS B C 1
ATOM 3672 O O . LYS B 1 221 ? -1.176 -5.711 -6.211 1 94.81 221 LYS B O 1
ATOM 3677 N N . ASN B 1 222 ? -2.055 -6.699 -8.086 1 94.44 222 ASN B N 1
ATOM 3678 C CA . ASN B 1 222 ? -3.375 -6.152 -7.797 1 94.44 222 ASN B CA 1
ATOM 3679 C C . ASN B 1 222 ? -4.02 -6.844 -6.602 1 94.44 222 ASN B C 1
ATOM 3681 O O . ASN B 1 222 ? -4.941 -6.301 -5.988 1 94.44 222 ASN B O 1
ATOM 3685 N N . TRP B 1 223 ? -3.58 -8.055 -6.43 1 96.5 223 TRP B N 1
ATOM 3686 C CA . TRP B 1 223 ? -3.85 -8.641 -5.121 1 96.5 223 TRP B CA 1
ATOM 3687 C C . TRP B 1 223 ? -2.973 -8.008 -4.047 1 96.5 223 TRP B C 1
ATOM 3689 O O . TRP B 1 223 ? -1.851 -8.461 -3.805 1 96.5 223 TRP B O 1
ATOM 3699 N N . LYS B 1 224 ? -3.533 -7.066 -3.393 1 95.19 224 LYS B N 1
ATOM 3700 C CA . LYS B 1 224 ? -2.754 -6.125 -2.594 1 95.19 224 LYS B CA 1
ATOM 3701 C C . LYS B 1 224 ? -2.096 -6.824 -1.408 1 95.19 224 LYS B C 1
ATOM 3703 O O . LYS B 1 224 ? -1.095 -6.34 -0.875 1 95.19 224 LYS B O 1
ATOM 3708 N N . ILE B 1 225 ? -2.592 -7.996 -1.034 1 95.69 225 ILE B N 1
ATOM 3709 C CA . ILE B 1 225 ? -1.978 -8.734 0.061 1 95.69 225 ILE B CA 1
ATOM 3710 C C . ILE B 1 225 ? -0.553 -9.133 -0.32 1 95.69 225 ILE B C 1
ATOM 3712 O O . ILE B 1 225 ? 0.293 -9.352 0.552 1 95.69 225 ILE B O 1
ATOM 3716 N N . LEU B 1 226 ? -0.277 -9.156 -1.63 1 96.5 226 LEU B N 1
ATOM 3717 C CA . LEU B 1 226 ? 1.057 -9.5 -2.109 1 96.5 226 LEU B CA 1
ATOM 3718 C C . LEU B 1 226 ? 1.906 -8.25 -2.305 1 96.5 226 LEU B C 1
ATOM 3720 O O . LEU B 1 226 ? 3.115 -8.344 -2.533 1 96.5 226 LEU B O 1
ATOM 3724 N N . ALA B 1 227 ? 1.274 -7.102 -2.236 1 93.75 227 ALA B N 1
ATOM 3725 C CA . ALA B 1 227 ? 1.96 -5.895 -2.697 1 93.75 227 ALA B CA 1
ATOM 3726 C C . ALA B 1 227 ? 2.244 -4.949 -1.535 1 93.75 227 ALA B C 1
ATOM 3728 O O . ALA B 1 227 ? 3.287 -4.293 -1.501 1 93.75 227 ALA B O 1
ATOM 3729 N N . THR B 1 228 ? 1.355 -4.809 -0.562 1 89.69 228 THR B N 1
ATOM 3730 C CA . THR B 1 228 ? 1.416 -3.66 0.333 1 89.69 228 THR B CA 1
ATOM 3731 C C . THR B 1 228 ? 1.846 -4.086 1.733 1 89.69 228 THR B C 1
ATOM 3733 O O . THR B 1 228 ? 2.031 -3.244 2.615 1 89.69 228 THR B O 1
ATOM 3736 N N . GLY B 1 229 ? 1.972 -5.352 1.97 1 89.62 229 GLY B N 1
ATOM 3737 C CA . GLY B 1 229 ? 2.459 -5.809 3.262 1 89.62 229 GLY B CA 1
ATOM 3738 C C . GLY B 1 229 ? 1.574 -6.863 3.895 1 89.62 229 GLY B C 1
ATOM 3739 O O . GLY B 1 229 ? 0.369 -6.66 4.051 1 89.62 229 GLY B O 1
ATOM 3740 N N . TYR B 1 230 ? 2.182 -7.922 4.184 1 92.06 230 TYR B N 1
ATOM 3741 C CA . TYR B 1 230 ? 1.489 -9.023 4.844 1 92.06 230 TYR B CA 1
ATOM 3742 C C . TYR B 1 230 ? 1.562 -8.883 6.359 1 92.06 230 TYR B C 1
ATOM 3744 O O . TYR B 1 230 ? 2.645 -8.688 6.922 1 92.06 230 TYR B O 1
ATOM 3752 N N . ARG B 1 231 ? 0.441 -9 7.031 1 87.69 231 ARG B N 1
ATOM 3753 C CA . ARG B 1 231 ? 0.367 -8.711 8.461 1 87.69 231 ARG B CA 1
ATOM 3754 C C . ARG B 1 231 ? 0.169 -9.992 9.266 1 87.69 231 ARG B C 1
ATOM 3756 O O . ARG B 1 231 ? 0.294 -9.984 10.492 1 87.69 231 ARG B O 1
ATOM 3763 N N . GLY B 1 232 ? -0.126 -11.133 8.641 1 89.56 232 GLY B N 1
ATOM 3764 C CA . GLY B 1 232 ? -0.431 -12.367 9.344 1 89.56 232 GLY B CA 1
ATOM 3765 C C . GLY B 1 232 ? 0.805 -13.164 9.719 1 89.56 232 GLY B C 1
ATOM 3766 O O . GLY B 1 232 ? 1.925 -12.656 9.641 1 89.56 232 GLY B O 1
ATOM 3767 N N . ARG B 1 233 ? 0.551 -14.312 10.172 1 90.81 233 ARG B N 1
ATOM 3768 C CA . ARG B 1 233 ? 1.635 -15.211 10.555 1 90.81 233 ARG B CA 1
ATOM 3769 C C . ARG B 1 233 ? 2.461 -15.617 9.344 1 90.81 233 ARG B C 1
ATOM 3771 O O . ARG B 1 233 ? 1.917 -16.125 8.359 1 90.81 233 ARG B O 1
ATOM 3778 N N . LEU B 1 234 ? 3.777 -15.43 9.438 1 92.12 234 LEU B N 1
ATOM 3779 C CA . LEU B 1 234 ? 4.672 -15.703 8.32 1 92.12 234 LEU B CA 1
ATOM 3780 C C . LEU B 1 234 ? 4.531 -17.156 7.859 1 92.12 234 LEU B C 1
ATOM 3782 O O . LEU B 1 234 ? 4.664 -17.438 6.668 1 92.12 234 LEU B O 1
ATOM 3786 N N . ALA B 1 235 ? 4.234 -18.047 8.773 1 91.38 235 ALA B N 1
ATOM 3787 C CA . ALA B 1 235 ? 4.102 -19.469 8.445 1 91.38 235 ALA B CA 1
ATOM 3788 C C . ALA B 1 235 ? 2.969 -19.703 7.453 1 91.38 235 ALA B C 1
ATOM 3790 O O . ALA B 1 235 ? 2.951 -20.703 6.75 1 91.38 235 ALA B O 1
ATOM 3791 N N . GLU B 1 236 ? 2.057 -18.766 7.41 1 94.12 236 GLU B N 1
ATOM 3792 C CA . GLU B 1 236 ? 0.88 -18.922 6.559 1 94.12 236 GLU B CA 1
ATOM 3793 C C . GLU B 1 236 ? 1.093 -18.281 5.195 1 94.12 236 GLU B C 1
ATOM 3795 O O . GLU B 1 236 ? 0.319 -18.5 4.266 1 94.12 236 GLU B O 1
ATOM 3800 N N . LEU B 1 237 ? 2.1 -17.469 5.09 1 94.69 237 LEU B N 1
ATOM 3801 C CA . LEU B 1 237 ? 2.264 -16.625 3.916 1 94.69 237 LEU B CA 1
ATOM 3802 C C . LEU B 1 237 ? 2.438 -17.469 2.656 1 94.69 237 LEU B C 1
ATOM 3804 O O . LEU B 1 237 ? 1.885 -17.141 1.604 1 94.69 237 LEU B O 1
ATOM 3808 N N . SER B 1 238 ? 3.174 -18.594 2.752 1 94.94 238 SER B N 1
ATOM 3809 C CA . SER B 1 238 ? 3.369 -19.453 1.591 1 94.94 238 SER B CA 1
ATOM 3810 C C . SER B 1 238 ? 2.039 -19.969 1.061 1 94.94 238 SER B C 1
ATOM 3812 O O . SER B 1 238 ? 1.812 -19.984 -0.151 1 94.94 238 SER B O 1
ATOM 3814 N N . ASN B 1 239 ? 1.254 -20.359 1.962 1 95.44 239 ASN B N 1
ATOM 3815 C CA . ASN B 1 239 ? -0.069 -20.844 1.588 1 95.44 239 ASN B CA 1
ATOM 3816 C C . ASN B 1 239 ? -0.923 -19.734 0.97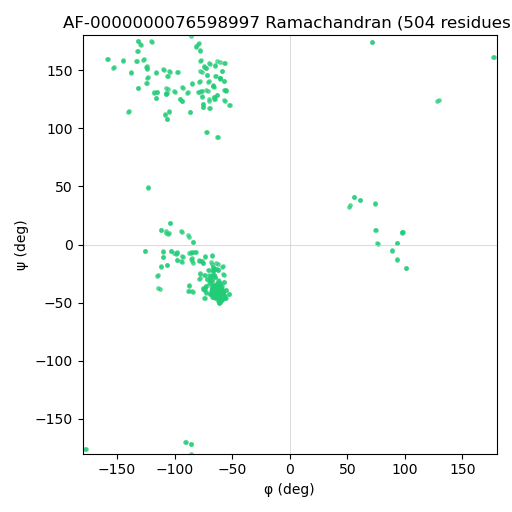3 1 95.44 239 ASN B C 1
ATOM 3818 O O . ASN B 1 239 ? -1.647 -19.984 0.004 1 95.44 239 ASN B O 1
ATOM 3822 N N . ILE B 1 240 ? -0.865 -18.578 1.51 1 96.62 240 ILE B N 1
ATOM 3823 C CA . ILE B 1 240 ? -1.612 -17.438 0.99 1 96.62 240 ILE B CA 1
ATOM 3824 C C . ILE B 1 240 ? -1.166 -17.141 -0.439 1 96.62 240 ILE B C 1
ATOM 3826 O O . ILE B 1 240 ? -1.999 -16.922 -1.322 1 96.62 240 ILE B O 1
ATOM 3830 N N . ILE B 1 241 ? 0.136 -17.156 -0.631 1 96.75 241 ILE B N 1
ATOM 3831 C CA . ILE B 1 241 ? 0.67 -16.922 -1.967 1 96.75 241 ILE B CA 1
ATOM 3832 C C . ILE B 1 241 ? 0.122 -17.953 -2.939 1 96.75 241 ILE B C 1
ATOM 3834 O O . ILE B 1 241 ? -0.293 -17.625 -4.051 1 96.75 241 ILE B O 1
ATOM 3838 N N . ARG B 1 242 ? 0.057 -19.172 -2.496 1 96.12 242 ARG B N 1
ATOM 3839 C CA . ARG B 1 242 ? -0.468 -20.25 -3.328 1 96.12 242 ARG B CA 1
ATOM 3840 C C . ARG B 1 242 ? -1.936 -20.016 -3.666 1 96.12 242 ARG B C 1
ATOM 3842 O O . ARG B 1 242 ? -2.344 -20.156 -4.82 1 96.12 242 ARG B O 1
ATOM 3849 N N . ILE B 1 243 ? -2.719 -19.656 -2.721 1 97.69 243 ILE B N 1
ATOM 3850 C CA . ILE B 1 243 ? -4.152 -19.453 -2.91 1 97.69 243 ILE B CA 1
ATOM 3851 C C . ILE B 1 243 ? -4.391 -18.25 -3.818 1 97.69 243 ILE B C 1
ATOM 3853 O O . ILE B 1 243 ? -5.23 -18.312 -4.723 1 97.69 243 ILE B O 1
ATOM 3857 N N . VAL B 1 244 ? -3.65 -17.188 -3.621 1 97.19 244 VAL B N 1
ATOM 3858 C CA . VAL B 1 244 ? -3.799 -15.992 -4.445 1 97.19 244 VAL B CA 1
ATOM 3859 C C . VAL B 1 244 ? -3.373 -16.297 -5.879 1 97.19 244 VAL B C 1
ATOM 3861 O O . VAL B 1 244 ? -3.969 -15.789 -6.832 1 97.19 244 VAL B O 1
ATOM 3864 N N . THR B 1 245 ? -2.348 -17.156 -6.023 1 96.19 245 THR B N 1
ATOM 3865 C CA . THR B 1 245 ? -1.945 -17.594 -7.352 1 96.19 245 THR B CA 1
ATOM 3866 C C . THR B 1 245 ? -3.088 -18.328 -8.047 1 96.19 245 THR B C 1
ATOM 3868 O O . THR B 1 245 ? -3.391 -18.062 -9.211 1 96.19 245 THR B O 1
ATOM 3871 N N . ALA B 1 246 ? -3.713 -19.188 -7.293 1 97.44 246 ALA B N 1
ATOM 3872 C CA . ALA B 1 246 ? -4.855 -19.922 -7.836 1 97.44 246 ALA B CA 1
ATOM 3873 C C . ALA B 1 246 ? -5.98 -18.969 -8.227 1 97.44 246 ALA B C 1
ATOM 3875 O O . ALA B 1 246 ? -6.602 -19.125 -9.281 1 97.44 246 ALA B O 1
ATOM 3876 N N . LEU B 1 247 ? -6.207 -18 -7.41 1 97.38 247 LEU B N 1
ATOM 3877 C CA . LEU B 1 247 ? -7.223 -17 -7.695 1 97.38 247 LEU B CA 1
ATOM 3878 C C . LEU B 1 247 ? -6.891 -16.234 -8.977 1 97.38 247 LEU B C 1
ATOM 3880 O O . LEU B 1 247 ? -7.781 -15.969 -9.789 1 97.38 247 LEU B O 1
ATOM 3884 N N . GLU B 1 248 ? -5.617 -15.922 -9.164 1 96.56 248 GLU B N 1
ATOM 3885 C CA . GLU B 1 248 ? -5.199 -15.18 -10.352 1 96.56 248 GLU B CA 1
ATOM 3886 C C . GLU B 1 248 ? -5.371 -16.031 -11.609 1 96.56 248 GLU B C 1
ATOM 3888 O O . GLU B 1 248 ? -5.863 -15.539 -12.633 1 96.56 248 GLU B O 1
ATOM 3893 N N . PHE B 1 249 ? -5.004 -17.312 -11.516 1 96.69 249 PHE B N 1
ATOM 3894 C CA . PHE B 1 249 ? -5.215 -18.188 -12.656 1 96.69 249 PHE B CA 1
ATOM 3895 C C . PHE B 1 249 ? -6.699 -18.344 -12.961 1 96.69 249 PHE B C 1
ATOM 3897 O O . PHE B 1 249 ? -7.109 -18.297 -14.117 1 96.69 249 PHE B O 1
ATOM 3904 N N . TYR B 1 250 ? -7.492 -18.531 -11.922 1 96.5 250 TYR B N 1
ATOM 3905 C CA . TYR B 1 250 ? -8.938 -18.641 -12.078 1 96.5 250 TYR B CA 1
ATOM 3906 C C . TYR B 1 250 ? -9.508 -17.391 -12.758 1 96.5 250 TYR B C 1
ATOM 3908 O O . TYR B 1 250 ? -10.32 -17.5 -13.68 1 96.5 250 TYR B O 1
ATOM 3916 N N . ARG B 1 251 ? -9.023 -16.25 -12.344 1 94.19 251 ARG B N 1
ATOM 3917 C CA . ARG B 1 251 ? -9.469 -14.984 -12.93 1 94.19 251 ARG B CA 1
ATOM 3918 C C . ARG B 1 251 ? -9.148 -14.922 -14.414 1 94.19 251 ARG B C 1
ATOM 3920 O O . ARG B 1 251 ? -9.945 -14.414 -15.211 1 94.19 251 ARG B O 1
ATOM 3927 N N . LEU B 1 252 ? -8.008 -15.492 -14.812 1 91.69 252 LEU B N 1
ATOM 3928 C CA . LEU B 1 252 ? -7.527 -15.438 -16.188 1 91.69 252 LEU B CA 1
ATOM 3929 C C . LEU B 1 252 ? -8.203 -16.5 -17.047 1 91.69 252 LEU B C 1
ATOM 3931 O O . LEU B 1 252 ? -8 -16.547 -18.266 1 91.69 252 LEU B O 1
ATOM 3935 N N . GLY B 1 253 ? -8.977 -17.359 -16.438 1 88.44 253 GLY B N 1
ATOM 3936 C CA . GLY B 1 253 ? -9.773 -18.312 -17.203 1 88.44 253 GLY B CA 1
ATOM 3937 C C . GLY B 1 253 ? -9.117 -19.688 -17.312 1 88.44 253 GLY B C 1
ATOM 3938 O O . GLY B 1 253 ? -9.438 -20.469 -18.219 1 88.44 253 GLY B O 1
ATOM 3939 N N . TRP B 1 254 ? -8.062 -19.906 -16.547 1 82.25 254 TRP B N 1
ATOM 3940 C CA . TRP B 1 254 ? -7.484 -21.25 -16.484 1 82.25 254 TRP B CA 1
ATOM 3941 C C . TRP B 1 254 ? -8.438 -22.219 -15.812 1 82.25 254 TRP B C 1
ATOM 3943 O O . TRP B 1 254 ? -9.258 -21.828 -14.969 1 82.25 254 TRP B O 1
#

Sequence (508 aa):
MRYQSTTGLVADQIEELVARIWQIVQCRKEQVWPPTVGLYRAVTLTLVYVRQNLNQAAVGDLFGVSQPTVSRVYRGILPLIGEALCLHVPDLEEAIRGRLVLVDGTDVPTGNRAGHEDNYSGKRRRAGLNIQVAADTEGGLLGISTPLCGSMHDRKAFTESGWEDLLVETSFIGDPAYQGTRAITPRKKPKGGELSAADKKNNKTISSLRSAVERCIAHLKNWKILATGYRGRLAELSNIIRIVTALEFYRLGWMRYQSTTGLVADQIEELVARIWQIVQCRKEQVWPPTVGLYRAVTLTLVYVRQNLNQAAVGDLFGVSQPTVSRVYRGILPLIGEALCLHVPDLEEAIRGRLVLVDGTDVPTGNRAGHEDNYSGKRRRAGLNIQVAADTEGGLLGISTPLCGSMHDRKAFTESGWEDLLVETSFIGDPAYQGTRAITPRKKPKGGELSAADKKNNKTISSLRSAVERCIAHLKNWKILATGYRGRLAELSNIIRIVTALEFYRLGW

pLDDT: mean 92.7, std 5.6, range [53.22, 98.19]